Protein AF-A0A6M3LIR6-F1 (afdb_monomer_lite)

Radius of gyration: 29.87 Å; chains: 1; bounding box: 75×51×84 Å

Structure (mmCIF, N/CA/C/O backbone):
data_AF-A0A6M3LIR6-F1
#
_entry.id   AF-A0A6M3LIR6-F1
#
loop_
_atom_site.group_PDB
_atom_site.id
_atom_site.type_symbol
_atom_site.label_atom_id
_atom_site.label_alt_id
_atom_site.label_comp_id
_atom_site.label_asym_id
_atom_site.label_entity_id
_atom_site.label_seq_id
_atom_site.pdbx_PDB_ins_code
_atom_site.Cartn_x
_atom_site.Cartn_y
_atom_site.Cartn_z
_atom_site.occupancy
_atom_site.B_iso_or_equiv
_atom_site.auth_seq_id
_atom_site.auth_comp_id
_atom_site.auth_asym_id
_atom_site.auth_atom_id
_atom_site.pdbx_PDB_model_num
ATOM 1 N N . MET A 1 1 ? 41.659 -10.565 -42.889 1.00 58.97 1 MET A N 1
ATOM 2 C CA . MET A 1 1 ? 40.245 -10.850 -42.556 1.00 58.97 1 MET A CA 1
ATOM 3 C C . MET A 1 1 ? 39.594 -11.493 -43.775 1.00 58.97 1 MET A C 1
ATOM 5 O O . MET A 1 1 ? 40.020 -11.153 -44.874 1.00 58.97 1 MET A O 1
ATOM 9 N N . PRO A 1 2 ? 38.637 -12.426 -43.637 1.00 83.62 2 PRO A N 1
ATOM 10 C CA . PRO A 1 2 ? 37.931 -12.966 -44.798 1.00 83.62 2 PRO A CA 1
ATOM 11 C C . PRO A 1 2 ? 37.135 -11.856 -45.509 1.00 83.62 2 PRO A C 1
ATOM 13 O O . PRO A 1 2 ? 36.499 -11.028 -44.856 1.00 83.62 2 PRO A O 1
ATOM 16 N N . THR A 1 3 ? 37.179 -11.820 -46.842 1.00 88.50 3 THR A N 1
ATOM 17 C CA . THR A 1 3 ? 36.402 -10.884 -47.671 1.00 88.50 3 THR A CA 1
ATOM 18 C C . THR A 1 3 ? 35.218 -11.594 -48.319 1.00 88.50 3 THR A C 1
ATOM 20 O O . THR A 1 3 ? 35.219 -12.812 -48.504 1.00 88.50 3 THR A O 1
ATOM 23 N N . ILE A 1 4 ? 34.175 -10.832 -48.637 1.00 91.75 4 ILE A N 1
ATOM 24 C CA . ILE A 1 4 ? 33.013 -11.317 -49.384 1.00 91.75 4 ILE A CA 1
ATOM 25 C C . ILE A 1 4 ? 32.645 -10.315 -50.474 1.00 91.75 4 ILE A C 1
ATOM 27 O O . ILE A 1 4 ? 32.815 -9.103 -50.310 1.00 91.75 4 ILE A O 1
ATOM 31 N N . ASN A 1 5 ? 32.106 -10.824 -51.581 1.00 92.50 5 ASN A N 1
ATOM 32 C CA . 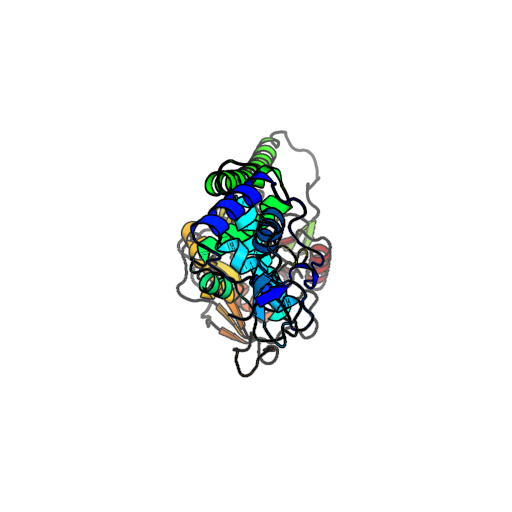ASN A 1 5 ? 31.550 -9.972 -52.614 1.00 92.50 5 ASN A CA 1
ATOM 33 C C . ASN A 1 5 ? 30.234 -9.335 -52.127 1.00 92.50 5 ASN A C 1
ATOM 35 O O . ASN A 1 5 ? 29.303 -10.044 -51.743 1.00 92.50 5 ASN A O 1
ATOM 39 N N . ILE A 1 6 ? 30.126 -8.007 -52.180 1.00 91.25 6 ILE A N 1
ATOM 40 C CA . ILE A 1 6 ? 28.955 -7.260 -51.692 1.00 91.25 6 ILE A CA 1
ATOM 41 C C . ILE A 1 6 ? 27.639 -7.665 -52.370 1.00 91.25 6 ILE A C 1
ATOM 43 O O . ILE A 1 6 ? 26.579 -7.524 -51.766 1.00 91.25 6 ILE A O 1
ATOM 47 N N . HIS A 1 7 ? 27.685 -8.193 -53.598 1.00 88.69 7 HIS A N 1
ATOM 48 C CA . HIS A 1 7 ? 26.504 -8.647 -54.338 1.00 88.69 7 HIS A CA 1
ATOM 49 C C . HIS A 1 7 ? 25.995 -10.016 -53.871 1.00 88.69 7 HIS A C 1
ATOM 51 O O . HIS A 1 7 ? 24.869 -10.392 -54.184 1.00 88.69 7 HIS A O 1
ATOM 57 N N . GLN A 1 8 ? 26.804 -10.761 -53.115 1.00 88.50 8 GLN A N 1
ATOM 58 C CA . GLN A 1 8 ? 26.407 -12.034 -52.511 1.00 88.50 8 GLN A CA 1
ATOM 59 C C . GLN A 1 8 ? 25.708 -11.844 -51.157 1.00 88.50 8 GLN A C 1
ATOM 61 O O . GLN A 1 8 ? 25.205 -12.818 -50.597 1.00 88.50 8 GLN A O 1
ATOM 66 N N . ILE A 1 9 ? 25.677 -10.613 -50.633 1.00 89.00 9 ILE A N 1
ATOM 67 C CA . ILE A 1 9 ? 25.125 -10.286 -49.320 1.00 89.00 9 ILE A CA 1
ATOM 68 C C . ILE A 1 9 ? 23.631 -9.973 -49.433 1.00 89.00 9 ILE A C 1
ATOM 70 O O . ILE A 1 9 ? 23.214 -9.108 -50.204 1.00 89.00 9 ILE A O 1
ATOM 74 N N . ARG A 1 10 ? 22.813 -10.630 -48.609 1.00 85.75 10 ARG A N 1
ATOM 75 C CA . ARG A 1 10 ? 21.366 -10.391 -48.524 1.00 85.75 10 ARG A CA 1
ATOM 76 C C . ARG A 1 10 ? 21.056 -9.370 -47.430 1.00 85.75 10 ARG A C 1
ATOM 78 O O . ARG A 1 10 ? 21.449 -9.543 -46.279 1.00 85.75 10 ARG A O 1
ATOM 85 N N . ILE A 1 11 ? 20.328 -8.307 -47.766 1.00 82.38 11 ILE A N 1
ATOM 86 C CA . ILE A 1 11 ? 19.908 -7.265 -46.816 1.00 82.38 11 ILE A CA 1
ATOM 87 C C . ILE A 1 11 ? 18.398 -7.410 -46.578 1.00 82.38 11 ILE A C 1
ATOM 89 O O . ILE A 1 11 ? 17.601 -7.060 -47.443 1.00 82.38 11 ILE A O 1
ATOM 93 N N . THR A 1 12 ? 17.992 -7.940 -45.421 1.00 69.38 12 THR A N 1
ATOM 94 C CA . THR A 1 12 ? 16.575 -8.155 -45.060 1.00 69.38 12 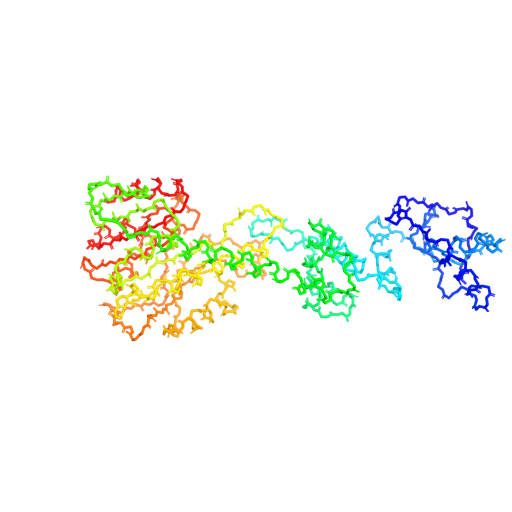THR A CA 1
ATOM 95 C C . THR A 1 12 ? 16.083 -7.169 -43.997 1.00 69.38 12 THR A C 1
ATOM 97 O O . THR A 1 12 ? 16.870 -6.741 -43.159 1.00 69.38 12 THR A O 1
ATOM 100 N N . ASN A 1 13 ? 14.780 -6.848 -44.043 1.00 55.41 13 ASN A N 1
ATOM 101 C CA . ASN A 1 13 ? 13.952 -6.102 -43.075 1.00 55.41 13 ASN A CA 1
ATOM 102 C C . ASN A 1 13 ? 14.721 -5.304 -41.993 1.00 55.41 13 ASN A C 1
ATOM 104 O O . ASN A 1 13 ? 14.969 -5.795 -40.893 1.00 55.41 13 ASN A O 1
ATOM 108 N N . ARG A 1 14 ? 15.098 -4.061 -42.319 1.00 61.41 14 ARG A N 1
ATOM 109 C CA . ARG A 1 14 ? 15.902 -3.179 -41.456 1.00 61.41 14 ARG A CA 1
ATOM 110 C C . ARG A 1 14 ? 15.045 -2.205 -40.665 1.00 61.41 14 ARG A C 1
ATOM 112 O O . ARG A 1 14 ? 14.013 -1.740 -41.142 1.00 61.41 14 ARG A O 1
ATOM 119 N N . GLN A 1 15 ? 15.510 -1.841 -39.469 1.00 45.62 15 GLN A N 1
ATOM 120 C CA . GLN A 1 15 ? 14.824 -0.849 -38.635 1.00 45.62 15 GLN A CA 1
ATOM 121 C C . GLN A 1 15 ? 14.902 0.564 -39.223 1.00 45.62 15 GLN A C 1
ATOM 123 O O . GLN A 1 15 ? 13.938 1.327 -39.139 1.00 45.62 15 GLN A O 1
ATOM 128 N N . ARG A 1 16 ? 16.038 0.922 -39.834 1.00 52.66 16 ARG A N 1
ATOM 129 C CA . ARG A 1 16 ? 16.244 2.241 -40.434 1.00 52.66 16 ARG A CA 1
ATOM 130 C C . ARG A 1 16 ? 15.625 2.278 -41.833 1.00 52.66 16 ARG A C 1
ATOM 132 O O . ARG A 1 16 ? 16.201 1.774 -42.790 1.00 52.66 16 ARG A O 1
ATOM 139 N N . LYS A 1 17 ? 14.455 2.912 -41.948 1.00 53.66 17 LYS A N 1
ATOM 140 C CA . LYS A 1 17 ? 13.745 3.087 -43.230 1.00 53.66 17 LYS A CA 1
ATOM 141 C C . LYS A 1 17 ? 14.358 4.174 -44.126 1.00 53.66 17 LYS A C 1
ATOM 143 O O . LYS A 1 17 ? 14.142 4.143 -45.333 1.00 53.66 17 LYS A O 1
ATOM 148 N N . THR A 1 18 ? 15.152 5.086 -43.558 1.00 50.19 18 THR A N 1
ATOM 149 C CA . THR A 1 18 ? 15.739 6.226 -44.281 1.00 50.19 18 THR A CA 1
ATOM 150 C C . THR A 1 18 ? 17.231 6.338 -43.976 1.00 50.19 18 THR A C 1
ATOM 152 O O . THR A 1 18 ? 17.622 6.470 -42.819 1.00 50.19 18 THR A O 1
ATOM 155 N N . ILE A 1 19 ? 18.073 6.280 -45.009 1.00 62.31 19 ILE A N 1
ATOM 156 C CA . ILE A 1 19 ? 19.525 6.489 -44.919 1.00 62.31 19 ILE A CA 1
ATOM 157 C C . ILE A 1 19 ? 19.851 7.785 -45.659 1.00 62.31 19 ILE A C 1
ATOM 159 O O . ILE A 1 19 ? 19.445 7.958 -46.807 1.00 62.31 19 ILE A O 1
ATOM 163 N N . VAL A 1 20 ? 20.558 8.698 -44.996 1.00 69.88 20 VAL A N 1
ATOM 164 C CA . VAL A 1 20 ? 20.933 9.999 -45.557 1.00 69.88 20 VAL A CA 1
ATOM 165 C C . VAL A 1 20 ? 22.134 9.816 -46.489 1.00 69.88 20 VAL A C 1
ATOM 167 O O . VAL A 1 20 ? 23.167 9.297 -46.077 1.00 69.88 20 VAL A O 1
ATOM 170 N N . VAL A 1 21 ? 22.003 10.239 -47.749 1.00 68.94 21 VAL A N 1
ATOM 171 C CA . VAL A 1 21 ? 23.024 10.043 -48.802 1.00 68.94 21 VAL A CA 1
ATOM 172 C C . VAL A 1 21 ? 24.359 10.708 -48.442 1.00 68.94 21 VAL A C 1
ATOM 174 O O . VAL A 1 21 ? 25.409 10.086 -48.573 1.00 68.94 21 VAL A O 1
ATOM 177 N N . ASN A 1 22 ? 24.311 11.918 -47.881 1.00 69.38 22 ASN A N 1
ATOM 178 C CA . ASN A 1 22 ? 25.495 12.687 -47.480 1.00 69.38 22 ASN A CA 1
ATOM 179 C C . ASN A 1 22 ? 26.366 11.954 -46.431 1.00 69.38 22 ASN A C 1
ATOM 181 O O . ASN A 1 22 ? 27.587 12.094 -46.409 1.00 69.38 22 ASN A O 1
ATOM 185 N N . ASP A 1 23 ? 25.765 11.117 -45.577 1.00 72.19 23 ASP A N 1
ATOM 186 C CA . ASP A 1 23 ? 26.515 10.333 -44.587 1.00 72.19 23 ASP A CA 1
ATOM 187 C C . ASP A 1 23 ? 27.258 9.148 -45.224 1.00 72.19 23 ASP A C 1
ATOM 189 O O . ASP A 1 23 ? 28.311 8.739 -44.733 1.00 72.19 23 ASP A O 1
ATOM 193 N N . ILE A 1 24 ? 26.738 8.608 -46.334 1.00 81.06 24 ILE A N 1
ATOM 194 C CA . ILE A 1 24 ? 27.400 7.547 -47.104 1.00 81.06 24 ILE A CA 1
ATOM 195 C C . ILE A 1 24 ? 28.611 8.102 -47.851 1.00 81.06 24 ILE A C 1
ATOM 197 O O . ILE A 1 24 ? 29.654 7.455 -47.846 1.00 81.06 24 ILE A O 1
ATOM 201 N N . GLU A 1 25 ? 28.503 9.297 -48.435 1.00 79.81 25 GLU A N 1
ATOM 202 C CA . GLU A 1 25 ? 29.609 9.960 -49.139 1.00 79.81 25 GLU A CA 1
ATOM 203 C C . GLU A 1 25 ? 30.784 10.245 -48.193 1.00 79.81 25 GLU A C 1
ATOM 205 O O . GLU A 1 25 ? 31.912 9.835 -48.468 1.00 79.81 25 GLU A O 1
ATOM 210 N N . LYS A 1 26 ? 30.517 10.832 -47.018 1.00 71.88 26 LYS A N 1
ATOM 211 C CA . LYS A 1 26 ? 31.547 11.074 -45.989 1.00 71.88 26 LYS A CA 1
ATOM 212 C C . LYS A 1 26 ? 32.207 9.783 -45.505 1.00 71.88 26 LYS A C 1
ATOM 214 O O . LYS A 1 26 ? 33.424 9.726 -45.317 1.00 71.88 26 LYS A O 1
ATOM 219 N N . LEU A 1 27 ? 31.414 8.729 -45.301 1.00 76.00 27 LEU A N 1
ATOM 220 C CA . LEU A 1 27 ? 31.934 7.422 -44.904 1.00 76.00 27 LEU A CA 1
ATOM 221 C C . LEU A 1 27 ? 32.772 6.782 -46.023 1.00 76.00 27 LEU A C 1
ATOM 223 O O . LEU A 1 27 ? 33.814 6.194 -45.741 1.00 76.00 27 LEU A O 1
ATOM 227 N N . ALA A 1 28 ? 32.355 6.919 -47.282 1.00 84.00 28 ALA A N 1
ATOM 228 C CA . ALA A 1 28 ? 33.101 6.455 -48.446 1.00 84.00 28 ALA A CA 1
ATOM 229 C C . ALA A 1 28 ? 34.448 7.178 -48.585 1.00 84.00 28 ALA A C 1
ATOM 231 O O . ALA A 1 28 ? 35.471 6.530 -48.804 1.00 84.00 28 ALA A O 1
ATOM 232 N N . GLU A 1 29 ? 34.485 8.497 -48.389 1.00 78.88 29 GLU A N 1
ATOM 233 C CA . GLU A 1 29 ? 35.738 9.257 -48.371 1.00 78.88 29 GLU A CA 1
ATOM 234 C C . GLU A 1 29 ? 36.673 8.804 -47.248 1.00 78.88 29 GLU A C 1
ATOM 236 O O . GLU A 1 29 ? 37.862 8.591 -47.490 1.00 78.88 29 GLU A O 1
ATOM 241 N N . SER A 1 30 ? 36.139 8.581 -46.044 1.00 70.75 30 SER A N 1
ATOM 242 C CA . SER A 1 30 ? 36.906 8.028 -44.926 1.00 70.75 30 SER A CA 1
ATOM 243 C C . SER A 1 30 ? 37.493 6.654 -45.279 1.00 70.75 30 SER A C 1
ATOM 245 O O . SER A 1 30 ? 38.705 6.467 -45.199 1.00 70.75 30 SER A O 1
ATOM 247 N N . ILE A 1 31 ? 36.680 5.722 -45.787 1.00 81.12 31 ILE A N 1
ATOM 248 C CA . ILE A 1 31 ? 37.132 4.385 -46.212 1.00 81.12 31 ILE A CA 1
ATOM 249 C C . ILE A 1 31 ? 38.190 4.466 -47.324 1.00 81.12 31 ILE A C 1
ATOM 251 O O . ILE A 1 31 ? 39.118 3.655 -47.357 1.00 81.12 31 ILE A O 1
ATOM 255 N N . ARG A 1 32 ? 38.081 5.435 -48.242 1.00 80.81 32 ARG A N 1
ATOM 256 C CA . ARG A 1 32 ? 39.076 5.660 -49.301 1.00 80.81 32 ARG A CA 1
ATOM 257 C C . ARG A 1 32 ? 40.431 6.083 -48.730 1.00 80.81 32 ARG A C 1
ATOM 259 O O . ARG A 1 32 ? 41.448 5.647 -49.260 1.00 80.81 32 ARG A O 1
ATOM 266 N N . LEU A 1 33 ? 40.432 6.929 -47.697 1.00 70.31 33 LEU A N 1
ATOM 267 C CA . LEU A 1 33 ? 41.638 7.530 -47.118 1.00 70.31 33 LEU A CA 1
ATOM 268 C C . LEU A 1 33 ? 42.342 6.624 -46.106 1.00 70.31 33 LEU A C 1
ATOM 270 O O . LEU A 1 33 ? 43.559 6.487 -46.162 1.00 70.31 33 LEU A O 1
ATOM 274 N N . ILE A 1 34 ? 41.587 6.033 -45.179 1.00 66.25 34 ILE A N 1
ATOM 275 C CA . ILE A 1 34 ? 42.140 5.297 -44.029 1.00 66.25 34 ILE A CA 1
ATOM 276 C C . ILE A 1 34 ? 41.820 3.799 -44.053 1.00 66.25 34 ILE A C 1
ATOM 278 O O . ILE A 1 34 ? 42.268 3.060 -43.181 1.00 66.25 34 ILE A O 1
ATOM 282 N N . GLY A 1 35 ? 41.074 3.333 -45.056 1.00 73.69 35 GLY A N 1
ATOM 283 C CA . GLY A 1 35 ? 40.627 1.948 -45.139 1.00 73.69 35 GLY A CA 1
ATOM 284 C C . GLY A 1 35 ? 39.412 1.657 -44.258 1.00 73.69 35 GLY A C 1
ATOM 285 O O . GLY A 1 35 ? 38.849 2.524 -43.586 1.00 73.69 35 GLY A O 1
ATOM 286 N N . LEU A 1 36 ? 38.960 0.406 -44.296 1.00 73.62 36 LEU A N 1
ATOM 287 C CA . LEU A 1 36 ? 37.831 -0.048 -43.497 1.00 73.62 36 LEU A CA 1
ATOM 288 C C . LEU A 1 36 ? 38.299 -0.362 -42.073 1.00 73.62 36 LEU A C 1
ATOM 290 O O . LEU A 1 36 ? 38.966 -1.362 -41.849 1.00 73.62 36 LEU A O 1
ATOM 294 N N . MET A 1 37 ? 37.924 0.472 -41.100 1.00 68.31 37 MET A N 1
ATOM 295 C CA . MET A 1 37 ? 38.349 0.264 -39.706 1.00 68.31 37 MET A CA 1
ATOM 296 C C . MET A 1 37 ? 37.658 -0.915 -39.015 1.00 68.31 37 MET A C 1
ATOM 298 O O . MET A 1 37 ? 38.226 -1.529 -38.119 1.00 68.31 37 MET A O 1
ATOM 302 N N . HIS A 1 38 ? 36.420 -1.213 -39.406 1.00 70.38 38 HIS A N 1
ATOM 303 C CA . HIS A 1 38 ? 35.639 -2.290 -38.811 1.00 70.38 38 HIS A CA 1
ATOM 304 C C . HIS A 1 38 ? 35.032 -3.144 -39.929 1.00 70.38 38 HIS A C 1
ATOM 306 O O . HIS A 1 38 ? 34.358 -2.577 -40.802 1.00 70.38 38 HIS A O 1
ATOM 312 N N . PRO A 1 39 ? 35.204 -4.477 -39.909 1.00 81.25 39 PRO A N 1
ATOM 313 C CA . PRO A 1 39 ? 34.595 -5.367 -40.891 1.00 81.25 39 PRO A CA 1
ATOM 314 C C . PRO A 1 39 ? 33.071 -5.408 -40.727 1.00 81.25 39 PRO A C 1
ATOM 316 O O . PRO A 1 39 ? 32.535 -5.137 -39.646 1.00 81.25 39 PRO A O 1
ATOM 319 N N . ILE A 1 40 ? 32.357 -5.718 -41.809 1.00 85.88 40 ILE A N 1
ATOM 320 C CA . ILE A 1 40 ? 30.912 -5.976 -41.737 1.00 85.88 40 ILE A CA 1
ATOM 321 C C . ILE A 1 40 ? 30.649 -7.322 -41.062 1.00 85.88 40 ILE A C 1
ATOM 323 O O . ILE A 1 40 ? 31.512 -8.195 -41.051 1.00 85.88 40 ILE A O 1
ATOM 327 N N . VAL A 1 41 ? 29.451 -7.518 -40.523 1.00 83.06 41 VAL A N 1
ATOM 328 C CA . VAL A 1 41 ? 29.089 -8.779 -39.865 1.00 83.06 41 VAL A CA 1
ATOM 329 C C . VAL A 1 41 ? 28.039 -9.487 -40.707 1.00 83.06 41 VAL A C 1
ATOM 331 O O . VAL A 1 41 ? 27.026 -8.877 -41.048 1.00 83.06 41 VAL A O 1
ATOM 334 N N . ILE A 1 42 ? 28.282 -10.750 -41.056 1.00 85.00 42 ILE A N 1
ATOM 335 C CA . ILE A 1 42 ? 27.378 -11.586 -41.861 1.00 85.00 42 ILE A CA 1
ATOM 336 C C . ILE A 1 42 ? 27.192 -12.962 -41.207 1.00 85.00 42 ILE A C 1
ATOM 338 O O . ILE A 1 42 ? 28.048 -13.412 -40.443 1.00 85.00 42 ILE A O 1
ATOM 342 N N . ASP A 1 43 ? 26.085 -13.638 -41.506 1.00 80.44 43 ASP A N 1
ATOM 343 C CA . ASP A 1 43 ? 25.895 -15.043 -41.124 1.00 80.44 43 ASP A CA 1
ATOM 344 C C . ASP A 1 43 ? 26.435 -16.023 -42.187 1.00 80.44 43 ASP A C 1
ATOM 346 O O . ASP A 1 43 ? 27.014 -15.626 -43.204 1.00 80.44 43 ASP A O 1
ATOM 350 N N . ASN A 1 44 ? 26.251 -17.327 -41.951 1.00 82.69 44 ASN A N 1
ATOM 351 C CA . ASN A 1 44 ? 26.679 -18.380 -42.876 1.00 82.69 44 ASN A CA 1
ATOM 352 C C . ASN A 1 44 ? 25.961 -18.341 -44.239 1.00 82.69 44 ASN A C 1
ATOM 354 O O . ASN A 1 44 ? 26.569 -18.718 -45.242 1.00 82.69 44 ASN A O 1
ATOM 358 N N . ASP A 1 45 ? 24.736 -17.816 -44.293 1.00 84.31 45 ASP A N 1
ATOM 359 C CA . ASP A 1 45 ? 23.911 -17.701 -45.503 1.00 84.31 45 ASP A CA 1
ATOM 360 C C . ASP A 1 45 ? 24.110 -16.358 -46.236 1.00 84.31 45 ASP A C 1
ATOM 362 O O . ASP A 1 45 ? 23.358 -16.020 -47.156 1.00 84.31 45 ASP A O 1
ATOM 366 N N . ASN A 1 46 ? 25.130 -15.587 -45.839 1.00 87.94 46 ASN A N 1
ATOM 367 C CA . ASN A 1 46 ? 25.449 -14.244 -46.326 1.00 87.94 46 ASN A CA 1
ATOM 368 C C . ASN A 1 46 ? 24.361 -13.194 -46.047 1.00 87.94 46 ASN A C 1
ATOM 370 O O . ASN A 1 46 ? 24.318 -12.162 -46.723 1.00 87.94 46 ASN A O 1
ATOM 374 N N . ASN A 1 47 ? 23.481 -13.395 -45.067 1.00 84.75 47 ASN A N 1
ATOM 375 C CA . ASN A 1 47 ? 22.615 -12.313 -44.617 1.00 84.75 47 ASN A CA 1
ATOM 376 C C . ASN A 1 47 ? 23.451 -11.309 -43.826 1.00 84.75 47 ASN A C 1
ATOM 378 O O . ASN A 1 47 ? 24.213 -11.667 -42.924 1.00 84.75 47 ASN A O 1
ATOM 382 N N . LEU A 1 48 ? 23.300 -10.031 -44.164 1.00 84.31 48 LEU A N 1
ATOM 383 C CA . LEU A 1 48 ? 23.934 -8.954 -43.428 1.00 84.31 48 LEU A CA 1
ATOM 384 C C . LEU A 1 48 ? 23.377 -8.921 -42.004 1.00 84.31 48 LEU A C 1
ATOM 386 O O . LEU A 1 48 ? 22.165 -8.961 -41.798 1.00 84.31 48 LEU A O 1
ATOM 390 N N . ILE A 1 49 ? 24.252 -8.780 -41.023 1.00 75.12 49 ILE A N 1
ATOM 391 C CA . ILE A 1 49 ? 23.885 -8.573 -39.623 1.00 75.12 49 ILE A CA 1
ATOM 392 C C . ILE A 1 49 ? 24.117 -7.112 -39.280 1.00 75.12 49 ILE A C 1
ATOM 394 O O . ILE A 1 49 ? 23.182 -6.433 -38.868 1.00 75.12 49 ILE A O 1
ATOM 398 N N . ALA A 1 50 ? 25.321 -6.606 -39.555 1.00 75.50 50 ALA A N 1
ATOM 399 C CA . ALA A 1 50 ? 25.716 -5.253 -39.192 1.00 75.50 50 ALA A CA 1
ATOM 400 C C . ALA A 1 50 ? 26.675 -4.635 -40.228 1.00 75.50 50 ALA A C 1
ATOM 402 O O . ALA A 1 50 ? 27.441 -5.340 -40.887 1.00 75.50 50 ALA A O 1
ATOM 403 N N . GLY A 1 51 ? 26.631 -3.307 -40.380 1.00 81.75 51 GLY A N 1
ATOM 404 C CA . GLY A 1 51 ? 27.496 -2.570 -41.312 1.00 81.75 51 GLY A CA 1
ATOM 405 C C . GLY A 1 51 ? 26.895 -2.208 -42.679 1.00 81.75 51 GLY A C 1
ATOM 406 O O . GLY A 1 51 ? 27.638 -2.026 -43.639 1.00 81.75 51 GLY A O 1
ATOM 407 N N . GLU A 1 52 ? 25.575 -2.027 -42.787 1.00 85.38 52 GLU A N 1
ATOM 408 C CA . GLU A 1 52 ? 24.906 -1.659 -44.053 1.00 85.38 52 GLU A CA 1
ATOM 409 C C . GLU A 1 52 ? 25.465 -0.384 -44.705 1.00 85.38 52 GLU A C 1
ATOM 411 O O . GLU A 1 52 ? 25.716 -0.363 -45.910 1.00 85.38 52 GLU A O 1
ATOM 416 N N . CYS A 1 53 ? 25.732 0.666 -43.922 1.00 81.44 53 CYS A N 1
ATOM 417 C CA . CYS A 1 53 ? 26.316 1.900 -44.455 1.00 81.44 53 CYS A CA 1
ATOM 418 C C . CYS A 1 53 ? 27.702 1.671 -45.079 1.00 81.44 53 CYS A C 1
ATOM 420 O O . CYS A 1 53 ? 28.045 2.346 -46.044 1.00 81.44 53 CYS A O 1
ATOM 422 N N . ARG A 1 54 ? 28.480 0.700 -44.577 1.00 87.12 54 ARG A N 1
ATOM 423 C CA . ARG A 1 54 ? 29.791 0.337 -45.138 1.00 87.12 54 ARG A CA 1
ATOM 424 C C . ARG A 1 54 ? 29.631 -0.386 -46.475 1.00 87.12 54 ARG A C 1
ATOM 426 O O . ARG A 1 54 ? 30.362 -0.073 -47.404 1.00 87.12 54 ARG A O 1
ATOM 433 N N . ILE A 1 55 ? 28.627 -1.255 -46.620 1.00 87.81 55 ILE A N 1
ATOM 434 C CA . ILE A 1 55 ? 28.295 -1.869 -47.920 1.00 87.81 55 ILE A CA 1
ATOM 435 C C . ILE A 1 55 ? 27.898 -0.801 -48.936 1.00 87.81 55 ILE A C 1
ATOM 437 O O . ILE A 1 55 ? 28.421 -0.790 -50.046 1.00 87.81 55 ILE A O 1
ATOM 441 N N . ARG A 1 56 ? 27.021 0.132 -48.551 1.00 86.81 56 ARG A N 1
ATOM 442 C CA . ARG A 1 56 ? 26.595 1.229 -49.433 1.00 86.81 56 ARG A CA 1
ATOM 443 C C . ARG A 1 56 ? 27.750 2.165 -49.796 1.00 86.81 56 ARG A C 1
ATOM 445 O O . ARG A 1 56 ? 27.850 2.593 -50.939 1.00 86.81 56 ARG A O 1
ATOM 452 N N . ALA A 1 57 ? 28.660 2.433 -48.861 1.00 84.94 57 ALA A N 1
ATOM 453 C CA . ALA A 1 57 ? 29.880 3.184 -49.141 1.00 84.94 57 ALA A CA 1
ATOM 454 C C . ALA A 1 57 ? 30.806 2.432 -50.117 1.00 84.94 57 ALA A C 1
ATOM 456 O O . ALA A 1 57 ? 31.360 3.042 -51.024 1.00 84.94 57 ALA A O 1
ATOM 457 N N . TYR A 1 58 ? 30.936 1.107 -49.998 1.00 91.06 58 TYR A N 1
ATOM 458 C CA . TYR A 1 58 ? 31.689 0.287 -50.956 1.00 91.06 58 TYR A CA 1
ATOM 459 C C . TYR A 1 58 ? 31.042 0.274 -52.348 1.00 91.06 58 TYR A C 1
ATOM 461 O O . TYR A 1 58 ? 31.758 0.397 -53.340 1.00 91.06 58 TYR A O 1
ATOM 469 N N . GLN A 1 59 ? 29.706 0.225 -52.425 1.00 88.69 59 GLN A N 1
ATOM 470 C CA . GLN A 1 59 ? 28.957 0.399 -53.678 1.00 88.69 59 GLN A CA 1
ATOM 471 C C . GLN A 1 59 ? 29.248 1.761 -54.316 1.00 88.69 59 GLN A C 1
ATOM 473 O O . GLN A 1 59 ? 29.544 1.825 -55.505 1.00 88.69 59 GLN A O 1
ATOM 478 N N . TYR A 1 60 ? 29.227 2.833 -53.518 1.00 88.06 60 TYR A N 1
ATOM 479 C CA . TYR A 1 60 ? 29.550 4.187 -53.972 1.00 88.06 60 TYR A CA 1
ATOM 480 C C . TYR A 1 60 ? 30.994 4.303 -54.489 1.00 88.06 60 TYR A C 1
ATOM 482 O O . TYR A 1 60 ? 31.245 4.950 -55.500 1.00 88.06 60 TYR A O 1
ATOM 490 N N . LEU A 1 61 ? 31.947 3.627 -53.839 1.00 88.50 61 LEU A N 1
ATOM 491 C CA . LEU A 1 61 ? 33.354 3.578 -54.255 1.00 88.50 61 LEU A CA 1
ATOM 492 C C . LEU A 1 61 ? 33.629 2.625 -55.434 1.00 88.50 61 LEU A C 1
ATOM 494 O O . LEU A 1 61 ? 34.784 2.504 -55.843 1.00 88.50 61 LEU A O 1
ATOM 498 N N . GLY A 1 62 ? 32.620 1.907 -55.941 1.00 89.06 62 GLY A N 1
ATOM 499 C CA . GLY A 1 62 ? 32.789 0.900 -56.994 1.00 89.06 62 GLY A CA 1
ATOM 500 C C . GLY A 1 62 ? 33.605 -0.326 -56.564 1.00 89.06 62 GLY A C 1
ATOM 501 O O . GLY A 1 62 ? 34.188 -1.005 -57.407 1.00 89.06 62 GLY A O 1
ATOM 502 N N . ARG A 1 63 ? 33.686 -0.611 -55.257 1.00 90.00 63 ARG A N 1
ATOM 503 C CA . ARG A 1 63 ? 34.430 -1.751 -54.702 1.00 90.00 63 ARG A CA 1
ATOM 504 C C . ARG A 1 63 ? 33.493 -2.926 -54.464 1.00 90.00 63 ARG A C 1
ATOM 506 O O . ARG A 1 63 ? 32.484 -2.787 -53.780 1.00 90.00 63 ARG A O 1
ATOM 513 N N . SER A 1 64 ? 33.855 -4.090 -54.994 1.00 89.69 64 SER A N 1
ATOM 514 C CA . SER A 1 64 ? 33.029 -5.297 -54.923 1.00 89.69 64 SER A CA 1
ATOM 515 C C . SER A 1 64 ? 33.362 -6.212 -53.745 1.00 89.69 64 SER A C 1
ATOM 517 O O . SER A 1 64 ? 32.497 -6.977 -53.336 1.00 89.69 64 SER A O 1
ATOM 519 N N . GLU A 1 65 ? 34.564 -6.136 -53.173 1.00 92.88 65 GLU A N 1
ATOM 520 C CA . GLU A 1 65 ? 34.971 -6.960 -52.029 1.00 92.88 65 GLU A CA 1
ATOM 521 C C . GLU A 1 65 ? 35.075 -6.139 -50.749 1.00 92.88 65 GLU A C 1
ATOM 523 O O . GLU A 1 65 ? 35.734 -5.102 -50.735 1.00 92.88 65 GLU A O 1
ATOM 528 N N . ILE A 1 66 ? 34.453 -6.618 -49.671 1.00 91.69 66 ILE A N 1
ATOM 529 C CA . ILE A 1 66 ? 34.479 -5.986 -48.349 1.00 91.69 66 ILE A CA 1
ATOM 530 C C . ILE A 1 66 ? 34.907 -6.999 -47.283 1.00 91.69 66 ILE A C 1
ATOM 532 O O . ILE A 1 66 ? 34.518 -8.167 -47.338 1.00 91.69 66 ILE A O 1
ATOM 536 N N . GLU A 1 67 ? 35.714 -6.565 -46.311 1.00 88.81 67 GLU A N 1
ATOM 537 C CA . GLU A 1 67 ? 36.095 -7.423 -45.185 1.00 88.81 67 GLU A CA 1
ATOM 538 C C . GLU A 1 67 ? 34.890 -7.704 -44.296 1.00 88.81 67 GLU A C 1
ATOM 540 O O . GLU A 1 67 ? 34.130 -6.796 -43.942 1.00 88.81 67 GLU A O 1
ATOM 545 N N . CYS A 1 68 ? 34.739 -8.965 -43.908 1.00 87.44 68 CYS A N 1
ATOM 546 C CA . CYS A 1 68 ? 33.623 -9.425 -43.109 1.00 87.44 68 CYS A CA 1
ATOM 547 C C . CYS A 1 68 ? 34.073 -10.328 -41.960 1.00 87.44 68 CYS A C 1
ATOM 549 O O . CYS A 1 68 ? 35.105 -10.994 -42.025 1.00 87.44 68 CYS A O 1
ATOM 551 N N . THR A 1 69 ? 33.251 -10.379 -40.921 1.00 83.69 69 THR A N 1
ATOM 552 C CA . THR A 1 69 ? 33.310 -11.383 -39.864 1.00 83.69 69 THR A CA 1
ATOM 553 C C . THR A 1 69 ? 32.076 -12.266 -40.001 1.00 83.69 69 THR A C 1
ATOM 555 O O . THR A 1 69 ? 30.949 -11.768 -39.948 1.00 83.69 69 THR A O 1
ATOM 558 N N . ARG A 1 70 ? 32.290 -13.574 -40.195 1.00 82.56 70 ARG A N 1
ATOM 559 C CA . ARG A 1 70 ? 31.225 -14.583 -40.164 1.00 82.56 70 ARG A CA 1
ATOM 560 C C . ARG A 1 70 ? 31.028 -15.083 -38.746 1.00 82.56 70 ARG A C 1
ATOM 562 O O . ARG A 1 70 ? 31.998 -15.441 -38.084 1.00 82.56 70 ARG A O 1
ATOM 569 N N . PHE A 1 71 ? 29.774 -15.180 -38.335 1.00 72.75 71 PHE A N 1
ATOM 570 C CA . PHE A 1 71 ? 29.387 -15.895 -37.126 1.00 72.75 71 PHE A CA 1
ATOM 571 C C . PHE A 1 71 ? 28.514 -17.092 -37.505 1.00 72.75 71 PHE A C 1
ATOM 573 O O . PHE A 1 71 ? 27.506 -16.940 -38.201 1.00 72.75 71 PHE A O 1
ATOM 580 N N . SER A 1 72 ? 28.907 -18.278 -37.045 1.00 60.06 72 SER A N 1
ATOM 581 C CA . SER A 1 72 ? 28.057 -19.465 -37.068 1.00 60.06 72 SER A CA 1
ATOM 582 C C . SER A 1 72 ? 27.041 -19.394 -35.925 1.00 60.06 72 SER A C 1
ATOM 584 O O . SER A 1 72 ? 27.353 -18.893 -34.848 1.00 60.06 72 SER A O 1
ATOM 586 N N . ASP A 1 73 ? 25.828 -19.884 -36.180 1.00 57.28 73 ASP A N 1
ATOM 587 C CA . ASP A 1 73 ? 24.776 -20.110 -35.176 1.00 57.28 73 ASP A CA 1
ATOM 588 C C . ASP A 1 73 ? 24.197 -18.860 -34.489 1.00 57.28 73 ASP A C 1
ATOM 590 O O . ASP A 1 73 ? 23.856 -18.885 -33.308 1.00 57.28 73 ASP A O 1
ATOM 594 N N . LEU A 1 74 ? 24.020 -17.760 -35.232 1.00 61.62 74 LEU A N 1
ATOM 595 C CA . LEU A 1 74 ? 23.305 -16.587 -34.716 1.00 61.62 74 LEU A CA 1
ATOM 596 C C . LEU A 1 74 ? 21.793 -16.708 -34.901 1.00 61.62 74 LEU A C 1
ATOM 598 O O . LEU A 1 74 ? 21.277 -16.790 -36.020 1.00 61.62 74 LEU A O 1
ATOM 602 N N . THR A 1 75 ? 21.066 -16.627 -33.792 1.00 69.25 75 THR A N 1
ATOM 603 C CA . THR A 1 75 ? 19.608 -16.497 -33.792 1.00 69.25 75 THR A CA 1
ATOM 604 C C . THR A 1 75 ? 19.186 -15.114 -34.306 1.00 69.25 75 THR A C 1
ATOM 606 O O . THR A 1 75 ? 19.957 -14.152 -34.286 1.00 69.25 75 THR A O 1
ATOM 609 N N . ALA A 1 76 ? 17.927 -14.964 -34.736 1.00 66.94 76 ALA A N 1
ATOM 610 C CA . ALA A 1 76 ? 17.373 -13.656 -35.118 1.00 66.94 76 ALA A CA 1
ATOM 611 C C . ALA A 1 76 ? 17.490 -12.603 -33.992 1.00 66.94 76 ALA A C 1
ATOM 613 O O . ALA A 1 76 ? 17.616 -11.405 -34.261 1.00 66.94 76 ALA A O 1
ATOM 614 N N . TRP A 1 77 ? 17.493 -13.062 -32.737 1.00 67.31 77 TRP A N 1
ATOM 615 C CA . TRP A 1 77 ? 17.755 -12.230 -31.572 1.00 67.31 77 TRP A CA 1
ATOM 616 C C . TRP A 1 77 ? 19.204 -11.739 -31.538 1.00 67.31 77 TRP A C 1
ATOM 618 O O . TRP A 1 77 ? 19.417 -10.536 -31.400 1.00 67.31 77 TRP A O 1
ATOM 628 N N . ASP A 1 78 ? 20.188 -12.627 -31.743 1.00 62.69 78 ASP A N 1
ATOM 629 C CA . ASP A 1 78 ? 21.610 -12.251 -31.668 1.00 62.69 78 ASP A CA 1
ATOM 630 C C . ASP A 1 78 ? 21.933 -11.201 -32.739 1.00 62.69 78 ASP A C 1
ATOM 632 O O . ASP A 1 78 ? 22.613 -10.214 -32.467 1.00 62.69 78 ASP A O 1
ATOM 636 N N . ARG A 1 79 ? 21.334 -11.338 -33.932 1.00 65.44 79 ARG A N 1
ATOM 637 C CA . ARG A 1 79 ? 21.444 -10.336 -35.003 1.00 65.44 79 ARG A CA 1
ATOM 638 C C . ARG A 1 79 ? 20.891 -8.966 -34.590 1.00 65.44 79 ARG A C 1
ATOM 640 O O . ARG A 1 79 ? 21.504 -7.944 -34.886 1.00 65.44 79 ARG A O 1
ATOM 647 N N . SER A 1 80 ? 19.743 -8.945 -33.909 1.00 66.94 80 SER A N 1
ATOM 648 C CA . SER A 1 80 ? 19.059 -7.709 -33.501 1.00 66.94 80 SER A CA 1
ATOM 649 C C . SER A 1 80 ? 19.801 -6.972 -32.383 1.00 66.94 80 SER A C 1
ATOM 651 O O . SER A 1 80 ? 19.890 -5.746 -32.415 1.00 66.94 80 SER A O 1
ATOM 653 N N . VAL A 1 81 ? 20.353 -7.713 -31.419 1.00 68.69 81 VAL A N 1
ATOM 654 C CA . VAL A 1 81 ? 21.157 -7.162 -30.316 1.00 68.69 81 VAL A CA 1
ATOM 655 C C . VAL A 1 81 ? 22.474 -6.599 -30.836 1.00 68.69 81 VAL A C 1
ATOM 657 O O . VAL A 1 81 ? 22.790 -5.446 -30.555 1.00 68.69 81 VAL A O 1
ATOM 660 N N . MET A 1 82 ? 23.191 -7.353 -31.677 1.00 66.00 82 MET A N 1
ATOM 661 C CA . MET A 1 82 ? 24.448 -6.891 -32.276 1.00 66.00 82 MET A CA 1
ATOM 662 C C . MET A 1 82 ? 24.265 -5.611 -33.104 1.00 66.00 82 MET A C 1
ATOM 664 O O . MET A 1 82 ? 25.083 -4.696 -33.014 1.00 66.00 82 MET A O 1
ATOM 668 N N . GLU A 1 83 ? 23.183 -5.510 -33.885 1.00 69.25 83 GLU A N 1
ATOM 669 C CA . GLU A 1 83 ? 22.874 -4.296 -34.651 1.00 69.25 83 GLU A CA 1
ATOM 670 C C . GLU A 1 83 ? 22.612 -3.092 -33.726 1.00 69.25 83 GLU A C 1
ATOM 672 O O . GLU A 1 83 ? 23.115 -1.995 -33.980 1.00 69.25 83 GLU A O 1
ATOM 677 N N . LEU A 1 84 ? 21.845 -3.280 -32.646 1.00 69.50 84 LEU A N 1
ATOM 678 C CA . LEU A 1 84 ? 21.524 -2.215 -31.691 1.00 69.50 84 LEU A CA 1
ATOM 679 C C . LEU A 1 84 ? 22.740 -1.758 -30.885 1.00 69.50 84 LEU A C 1
ATOM 681 O O . LEU A 1 84 ? 22.931 -0.553 -30.732 1.00 69.50 84 LEU A O 1
ATOM 685 N N . GLU A 1 85 ? 23.576 -2.683 -30.418 1.00 67.31 85 GLU A N 1
ATOM 686 C CA . GLU A 1 85 ? 24.815 -2.349 -29.713 1.00 67.31 85 GLU A CA 1
ATOM 687 C C . GLU A 1 85 ? 25.802 -1.598 -30.611 1.00 67.31 85 GLU A C 1
ATOM 689 O O . GLU A 1 85 ? 26.393 -0.607 -30.177 1.00 67.31 85 GLU A O 1
ATOM 694 N N . GLU A 1 86 ? 25.959 -2.011 -31.877 1.00 69.12 86 GLU A N 1
ATOM 695 C CA . GLU A 1 86 ? 26.783 -1.260 -32.830 1.00 69.12 86 GLU A CA 1
ATOM 696 C C . GLU A 1 86 ? 26.225 0.155 -33.025 1.00 69.12 86 GLU A C 1
ATOM 698 O O . GLU A 1 86 ? 26.984 1.124 -33.041 1.00 69.12 86 GLU A O 1
ATOM 703 N N . ASN A 1 87 ? 24.902 0.287 -33.158 1.00 67.38 87 ASN A N 1
ATOM 704 C CA . ASN A 1 87 ? 24.253 1.579 -33.350 1.00 67.38 87 ASN A CA 1
ATOM 705 C C . ASN A 1 87 ? 24.446 2.500 -32.139 1.00 67.38 87 ASN A C 1
ATOM 707 O O . ASN A 1 87 ? 24.823 3.653 -32.339 1.00 67.38 87 ASN A O 1
ATOM 711 N N . LEU A 1 88 ? 24.251 1.995 -30.915 1.00 70.06 88 LEU A N 1
ATOM 712 C CA . LEU A 1 88 ? 24.423 2.744 -29.662 1.00 70.06 88 LEU A CA 1
ATOM 713 C C . LEU A 1 88 ? 25.856 3.250 -29.452 1.00 70.06 88 LEU A C 1
ATOM 715 O O . LEU A 1 88 ? 26.057 4.255 -28.780 1.00 70.06 88 LEU A O 1
ATOM 719 N N . ARG A 1 89 ? 26.857 2.599 -30.056 1.00 66.56 89 ARG A N 1
ATOM 720 C CA . ARG A 1 89 ? 28.267 3.017 -29.986 1.00 66.56 89 ARG A CA 1
ATOM 721 C C . ARG A 1 89 ? 28.660 4.073 -31.032 1.00 66.56 89 ARG A C 1
ATOM 723 O O . ARG A 1 89 ? 29.827 4.457 -31.089 1.00 66.56 89 ARG A O 1
ATOM 730 N N . ARG A 1 90 ? 27.735 4.551 -31.876 1.00 64.44 90 ARG A N 1
ATOM 731 C CA . ARG A 1 90 ? 28.023 5.580 -32.896 1.00 64.44 90 ARG A CA 1
ATOM 732 C C . ARG A 1 90 ? 27.924 6.995 -32.327 1.00 64.44 90 ARG A C 1
ATOM 734 O O . ARG A 1 90 ? 26.994 7.328 -31.608 1.00 64.44 90 ARG A O 1
ATOM 741 N N . THR A 1 91 ? 28.829 7.868 -32.761 1.00 51.66 91 THR A N 1
ATOM 742 C CA . THR A 1 91 ? 28.968 9.259 -32.291 1.00 51.66 91 THR A CA 1
ATOM 743 C C . THR A 1 91 ? 27.913 10.253 -32.805 1.00 51.66 91 THR A C 1
ATOM 745 O O . THR A 1 91 ? 27.911 11.390 -32.350 1.00 51.66 91 THR A O 1
ATOM 748 N N . ASN A 1 92 ? 27.006 9.855 -33.711 1.00 65.56 92 ASN A N 1
ATOM 749 C CA . ASN A 1 92 ? 26.049 10.757 -34.385 1.00 65.56 92 ASN A CA 1
ATOM 750 C C . ASN A 1 92 ? 24.562 10.411 -34.140 1.00 65.56 92 ASN A C 1
ATOM 752 O O . ASN A 1 92 ? 23.722 10.696 -34.992 1.00 65.56 92 ASN A O 1
ATOM 756 N N . LEU A 1 93 ? 24.213 9.760 -33.028 1.00 75.94 93 LEU A N 1
ATOM 757 C CA . LEU A 1 93 ? 22.805 9.532 -32.678 1.00 75.94 93 LEU A CA 1
ATOM 758 C C . LEU A 1 93 ? 22.161 10.814 -32.142 1.00 75.94 93 LEU A C 1
ATOM 760 O O . LEU A 1 93 ? 22.756 11.533 -31.338 1.00 75.94 93 LEU A O 1
ATOM 764 N N . THR A 1 94 ? 20.916 11.084 -32.539 1.00 85.94 94 THR A N 1
ATOM 765 C CA . THR A 1 94 ? 20.083 12.013 -31.767 1.00 85.94 94 THR A CA 1
ATOM 766 C C . THR A 1 94 ? 19.750 11.384 -30.414 1.00 85.94 94 THR A C 1
ATOM 768 O O . THR A 1 94 ? 19.631 10.161 -30.306 1.00 85.94 94 THR A O 1
ATOM 771 N N . TYR A 1 95 ? 19.533 12.198 -29.375 1.00 87.44 95 TYR A N 1
ATOM 772 C CA . TYR A 1 95 ? 19.179 11.650 -28.058 1.00 87.44 95 TYR A CA 1
ATOM 773 C C . TYR A 1 95 ? 17.896 10.803 -28.110 1.00 87.44 95 TYR A C 1
ATOM 775 O O . TYR A 1 95 ? 17.772 9.833 -27.373 1.00 87.44 95 TYR A O 1
ATOM 783 N N . ALA A 1 96 ? 16.939 11.151 -28.978 1.00 87.06 96 ALA A N 1
ATOM 784 C CA . ALA A 1 96 ? 15.695 10.405 -29.125 1.00 87.06 96 ALA A CA 1
ATOM 785 C C . ALA A 1 96 ? 15.948 9.014 -29.724 1.00 87.06 96 ALA A C 1
ATOM 787 O O . ALA A 1 96 ? 15.399 8.030 -29.233 1.00 87.06 96 ALA A O 1
ATOM 788 N N . GLU A 1 97 ? 16.812 8.916 -30.740 1.00 84.44 97 GLU A N 1
ATOM 789 C CA . GLU A 1 97 ? 17.236 7.626 -31.296 1.00 84.44 97 GLU A CA 1
ATOM 790 C C . GLU A 1 97 ? 18.000 6.792 -30.265 1.00 84.44 97 GLU A C 1
ATOM 792 O O . GLU A 1 97 ? 17.755 5.594 -30.158 1.00 84.44 97 GLU A O 1
ATOM 797 N N . GLU A 1 98 ? 18.885 7.417 -29.487 1.00 84.75 98 GLU A N 1
ATOM 798 C CA . GLU A 1 98 ? 19.639 6.751 -28.423 1.00 84.75 98 GLU A CA 1
ATOM 799 C C . GLU A 1 98 ? 18.700 6.183 -27.350 1.00 84.75 98 GLU A C 1
ATOM 801 O O . GLU A 1 98 ? 18.737 4.995 -27.045 1.00 84.75 98 GLU A O 1
ATOM 806 N N . VAL A 1 99 ? 17.800 7.012 -26.823 1.00 89.75 99 VAL A N 1
ATOM 807 C CA . VAL A 1 99 ? 16.830 6.650 -25.784 1.00 89.75 99 VAL A CA 1
ATOM 808 C C . VAL A 1 99 ? 15.907 5.511 -26.243 1.00 89.75 99 VAL A C 1
ATOM 810 O O . VAL A 1 99 ? 15.706 4.540 -25.509 1.00 89.75 99 VAL A O 1
ATOM 813 N N . LEU A 1 100 ? 15.396 5.575 -27.478 1.00 88.75 100 LEU A N 1
ATOM 814 C CA . LEU A 1 100 ? 14.570 4.512 -28.062 1.00 88.75 100 LEU A CA 1
ATOM 815 C C . LEU A 1 100 ? 15.370 3.224 -28.308 1.00 88.75 100 LEU A C 1
ATOM 817 O O . LEU A 1 100 ? 14.852 2.131 -28.078 1.00 88.75 100 LEU A O 1
ATOM 821 N N . ALA A 1 101 ? 16.629 3.329 -28.742 1.00 82.56 101 ALA A N 1
ATOM 822 C CA . ALA A 1 101 ? 17.503 2.175 -28.931 1.00 82.56 101 ALA A CA 1
ATOM 823 C C . ALA A 1 101 ? 17.847 1.490 -27.599 1.00 82.56 101 ALA A C 1
ATOM 825 O O . ALA A 1 101 ? 17.833 0.261 -27.544 1.00 82.56 101 ALA A O 1
ATOM 826 N N . VAL A 1 102 ? 18.071 2.254 -26.522 1.00 84.94 102 VAL A N 1
ATOM 827 C CA . VAL A 1 102 ? 18.282 1.719 -25.164 1.00 84.94 102 VAL A CA 1
ATOM 828 C C . VAL A 1 102 ? 17.058 0.939 -24.685 1.00 84.94 102 VAL A C 1
ATOM 830 O O . VAL A 1 102 ? 17.204 -0.202 -24.246 1.00 84.94 102 VAL A O 1
ATOM 833 N N . LYS A 1 103 ? 15.847 1.502 -24.817 1.00 88.88 103 LYS A N 1
ATOM 834 C CA . LYS A 1 103 ? 14.608 0.787 -24.464 1.00 88.88 103 LYS A CA 1
ATOM 835 C C . LYS A 1 103 ? 14.441 -0.481 -25.299 1.00 88.88 103 LYS A C 1
ATOM 837 O O . LYS A 1 103 ? 14.175 -1.545 -24.758 1.00 88.88 103 LYS A O 1
ATOM 842 N N . LYS A 1 104 ? 14.669 -0.401 -26.610 1.00 86.12 104 LYS A N 1
ATOM 843 C CA . LYS A 1 104 ? 14.531 -1.556 -27.501 1.00 86.12 104 LYS A CA 1
ATOM 844 C C . LYS A 1 104 ? 15.526 -2.674 -27.196 1.00 86.12 104 LYS A C 1
ATOM 846 O O . LYS A 1 104 ? 15.165 -3.845 -27.282 1.00 86.12 104 LYS A O 1
ATOM 851 N N . LEU A 1 105 ? 16.763 -2.320 -26.849 1.00 80.44 105 LEU A N 1
ATOM 852 C CA . LEU A 1 105 ? 17.767 -3.275 -26.392 1.00 80.44 105 LEU A CA 1
ATOM 853 C C . LEU A 1 105 ? 17.294 -3.959 -25.102 1.00 80.44 105 LEU A C 1
ATOM 855 O O . LEU A 1 105 ? 17.279 -5.186 -25.035 1.00 80.44 105 LEU A O 1
ATOM 859 N N . HIS A 1 106 ? 16.832 -3.179 -24.121 1.00 85.25 106 HIS A N 1
ATOM 860 C CA . HIS A 1 106 ? 16.279 -3.698 -22.869 1.00 85.25 106 HIS A CA 1
ATOM 861 C C . HIS A 1 106 ? 15.112 -4.675 -23.104 1.00 85.25 106 HIS A C 1
ATOM 863 O O . HIS A 1 106 ? 15.150 -5.805 -22.612 1.00 85.25 106 HIS A O 1
ATOM 869 N N . ASP A 1 107 ? 14.135 -4.281 -23.924 1.00 83.50 107 ASP A N 1
ATOM 870 C CA . ASP A 1 107 ? 12.949 -5.078 -24.255 1.00 83.50 107 ASP A CA 1
ATOM 871 C C . ASP A 1 107 ? 13.332 -6.400 -24.957 1.00 83.50 107 ASP A C 1
ATOM 873 O O . ASP A 1 107 ? 12.790 -7.460 -24.644 1.00 83.50 107 ASP A O 1
ATOM 877 N N . LEU A 1 108 ? 14.301 -6.378 -25.884 1.00 80.31 108 LEU A N 1
ATOM 878 C CA . LEU A 1 108 ? 14.779 -7.589 -26.567 1.00 80.31 108 LEU A CA 1
ATOM 879 C C . LEU A 1 108 ? 15.449 -8.565 -25.606 1.00 80.31 108 LEU A C 1
ATOM 881 O O . LEU A 1 108 ? 15.220 -9.774 -25.690 1.00 80.31 108 LEU A O 1
ATOM 885 N N . HIS A 1 109 ? 16.282 -8.069 -24.696 1.00 78.44 109 HIS A N 1
ATOM 886 C CA . HIS A 1 109 ? 16.886 -8.935 -23.699 1.00 78.44 109 HIS A CA 1
ATOM 887 C C . HIS A 1 109 ? 15.831 -9.519 -22.754 1.00 78.44 109 HIS A C 1
ATOM 889 O O . HIS A 1 109 ? 15.862 -10.720 -22.496 1.00 78.44 109 HIS A O 1
ATOM 895 N N . GLN A 1 110 ? 14.838 -8.731 -22.335 1.00 80.38 110 GLN A N 1
ATOM 896 C CA . GLN A 1 110 ? 13.697 -9.234 -21.568 1.00 80.38 110 GLN A CA 1
ATOM 897 C C . GLN A 1 110 ? 12.889 -10.303 -22.317 1.00 80.38 110 GLN A C 1
ATOM 899 O O . GLN A 1 110 ? 12.431 -11.258 -21.701 1.00 80.38 110 GLN A O 1
ATOM 904 N N . GLN A 1 111 ? 12.758 -10.217 -23.641 1.00 79.19 111 GLN A N 1
ATOM 905 C CA . GLN A 1 111 ? 12.087 -11.257 -24.431 1.00 79.19 111 GLN A CA 1
ATOM 906 C C . GLN A 1 111 ? 12.857 -12.588 -24.470 1.00 79.19 111 GLN A C 1
ATOM 908 O O . GLN A 1 111 ? 12.231 -13.647 -24.455 1.00 79.19 111 GLN A O 1
ATOM 913 N N . LYS A 1 112 ? 14.199 -12.567 -24.525 1.00 74.88 112 LYS A N 1
ATOM 914 C CA . LYS A 1 112 ? 15.019 -13.800 -24.574 1.00 74.88 112 LYS A CA 1
ATOM 915 C C . LYS A 1 112 ? 15.241 -14.423 -23.204 1.00 74.88 112 LYS A C 1
ATOM 917 O O . LYS A 1 112 ? 15.204 -15.642 -23.065 1.00 74.88 112 LYS A O 1
ATOM 922 N N . HIS A 1 113 ? 15.518 -13.583 -22.220 1.00 69.56 113 HIS A N 1
ATOM 923 C CA . HIS A 1 113 ? 15.906 -13.984 -20.872 1.00 69.56 113 HIS A CA 1
ATOM 924 C C . HIS A 1 113 ? 14.682 -14.058 -19.939 1.00 69.56 113 HIS A C 1
ATOM 926 O O . HIS A 1 113 ? 14.687 -14.729 -18.919 1.00 69.56 113 HIS A O 1
ATOM 932 N N . GLY A 1 114 ? 13.562 -13.463 -20.337 1.00 65.44 114 GLY A N 1
ATOM 933 C CA . GLY A 1 114 ? 12.400 -13.308 -19.479 1.00 65.44 114 GLY A CA 1
ATOM 934 C C . GLY A 1 114 ? 12.481 -12.001 -18.700 1.00 65.44 114 GLY A C 1
ATOM 935 O O . GLY A 1 114 ? 13.552 -11.477 -18.378 1.00 65.44 114 GLY A O 1
ATOM 936 N N . THR A 1 115 ? 11.312 -11.452 -18.408 1.00 64.06 115 THR A N 1
ATOM 937 C CA . THR A 1 115 ? 11.156 -10.361 -17.452 1.00 64.06 115 THR A CA 1
ATOM 938 C C . THR A 1 115 ? 11.185 -10.929 -16.041 1.00 64.06 115 THR A C 1
ATOM 940 O O . THR A 1 115 ? 10.963 -12.123 -15.837 1.00 64.06 115 THR A O 1
ATOM 943 N N . ILE A 1 116 ? 11.406 -10.074 -15.043 1.00 55.56 116 ILE A N 1
ATOM 944 C CA . ILE A 1 116 ? 11.117 -10.445 -13.654 1.00 55.56 116 ILE A CA 1
ATOM 945 C C . ILE A 1 116 ? 9.654 -10.930 -13.615 1.00 55.56 116 ILE A C 1
ATOM 947 O O . ILE A 1 116 ? 8.775 -10.149 -13.994 1.00 55.56 116 ILE A O 1
ATOM 951 N N . PRO A 1 117 ? 9.373 -12.195 -13.246 1.00 45.84 117 PRO A N 1
ATOM 952 C CA . PRO A 1 117 ? 8.003 -12.678 -13.192 1.00 45.84 117 PRO A CA 1
ATOM 953 C C . PRO A 1 117 ? 7.220 -11.868 -12.158 1.00 45.84 117 PRO A C 1
ATOM 955 O O . PRO A 1 117 ? 7.698 -11.616 -11.049 1.00 45.84 117 PRO A O 1
ATOM 958 N N . THR A 1 118 ? 6.008 -11.454 -12.523 1.00 42.91 118 THR A N 1
ATOM 959 C CA . THR A 1 118 ? 5.022 -10.990 -11.546 1.00 42.91 118 THR A CA 1
ATOM 960 C C . THR A 1 118 ? 4.712 -12.131 -10.577 1.00 42.91 118 THR A C 1
ATOM 962 O O . THR A 1 118 ? 4.818 -13.309 -10.932 1.00 42.91 118 THR A O 1
ATOM 965 N N . LEU A 1 119 ? 4.375 -11.801 -9.324 1.00 34.84 119 LEU A N 1
ATOM 966 C CA . LEU A 1 119 ? 4.067 -12.811 -8.309 1.00 34.84 119 LEU A CA 1
ATOM 967 C C . LEU A 1 119 ? 2.971 -13.762 -8.825 1.00 34.84 119 LEU A C 1
ATOM 969 O O . LEU A 1 119 ? 1.822 -13.359 -8.968 1.00 34.84 119 LEU A O 1
ATOM 973 N N . GLY A 1 120 ? 3.339 -15.022 -9.081 1.00 39.47 120 GLY A N 1
ATOM 974 C CA . GLY A 1 120 ? 2.430 -16.082 -9.534 1.00 39.47 120 GLY A CA 1
ATOM 975 C C . GLY A 1 120 ? 2.605 -16.547 -10.986 1.00 39.47 120 GLY A C 1
ATOM 976 O O . GLY A 1 120 ? 1.980 -17.533 -11.362 1.00 39.47 120 GLY A O 1
ATOM 977 N N . GLY A 1 121 ? 3.458 -15.905 -11.791 1.00 36.34 121 GLY A N 1
ATOM 978 C CA . GLY A 1 121 ? 3.821 -16.407 -13.121 1.00 36.34 121 GLY A CA 1
ATOM 979 C C . GLY A 1 121 ? 4.973 -17.416 -13.068 1.00 36.34 121 GLY A C 1
ATOM 980 O O . GLY A 1 121 ? 5.972 -17.177 -12.388 1.00 36.34 121 GLY A O 1
ATOM 981 N N . GLU A 1 122 ? 4.874 -18.525 -13.808 1.00 35.81 122 GLU A N 1
ATOM 982 C CA . GLU A 1 122 ? 6.021 -19.404 -14.081 1.00 35.81 122 GLU A CA 1
ATOM 983 C C . GLU A 1 122 ? 7.044 -18.645 -14.948 1.00 35.81 122 GLU A C 1
ATOM 985 O O . GLU A 1 122 ? 6.954 -18.604 -16.175 1.00 35.81 122 GLU A O 1
ATOM 990 N N . GLY A 1 123 ? 8.000 -17.969 -14.309 1.00 46.25 123 GLY A N 1
ATOM 991 C CA . GLY A 1 123 ? 9.075 -17.258 -14.995 1.00 46.25 123 GLY A CA 1
ATOM 992 C C . GLY A 1 123 ? 10.184 -18.209 -15.440 1.00 46.25 123 GLY A C 1
ATOM 993 O O . GLY A 1 123 ? 10.707 -18.982 -14.639 1.00 46.25 123 GLY A O 1
ATOM 994 N N . LYS A 1 124 ? 10.594 -18.132 -16.709 1.00 46.91 124 LYS A N 1
ATOM 995 C CA . LYS A 1 124 ? 11.841 -18.761 -17.164 1.00 46.91 124 LYS A CA 1
ATOM 996 C C . LYS A 1 124 ? 13.022 -17.934 -16.649 1.00 46.91 124 LYS A C 1
ATOM 998 O O . LYS A 1 124 ? 13.097 -16.744 -16.925 1.00 46.91 124 LYS A O 1
ATOM 1003 N N . TYR A 1 125 ? 13.931 -18.567 -15.913 1.00 49.53 125 TYR A N 1
ATOM 1004 C CA . TYR A 1 125 ? 15.227 -17.987 -15.546 1.00 49.53 125 TYR A CA 1
ATOM 1005 C C . TYR A 1 125 ? 16.273 -18.353 -16.603 1.00 49.53 125 TYR A C 1
ATOM 1007 O O . TYR A 1 125 ? 16.200 -19.458 -17.152 1.00 49.53 125 TYR A O 1
ATOM 1015 N N . PRO A 1 126 ? 17.268 -17.486 -16.868 1.00 54.41 126 PRO A N 1
ATOM 1016 C CA . PRO A 1 126 ? 17.637 -16.258 -16.135 1.00 54.41 126 PRO A CA 1
ATOM 1017 C C . PRO A 1 126 ? 16.959 -14.977 -16.655 1.00 54.41 126 PRO A C 1
ATOM 1019 O O . PRO A 1 126 ? 17.054 -14.745 -17.845 1.00 54.41 126 PRO A O 1
ATOM 1022 N N . VAL A 1 127 ? 16.394 -14.121 -15.782 1.00 74.50 127 VAL A N 1
ATOM 1023 C CA . VAL A 1 127 ? 15.682 -12.860 -16.134 1.00 74.50 127 VAL A CA 1
ATOM 1024 C C . VAL A 1 127 ? 16.606 -11.670 -16.430 1.00 74.50 127 VAL A C 1
ATOM 1026 O O . VAL A 1 127 ? 17.693 -11.593 -15.861 1.00 74.50 127 VAL A O 1
ATOM 1029 N N . TRP A 1 128 ? 16.149 -10.702 -17.238 1.00 78.12 128 TRP A N 1
ATOM 1030 C CA . TRP A 1 128 ? 16.902 -9.478 -17.565 1.00 78.12 128 TRP A CA 1
ATOM 1031 C C . TRP A 1 128 ? 16.378 -8.224 -16.851 1.00 78.12 128 TRP A C 1
ATOM 1033 O O . TRP A 1 128 ? 15.198 -7.872 -16.955 1.00 78.12 128 TRP A O 1
ATOM 1043 N N . LYS A 1 129 ? 17.267 -7.521 -16.145 1.00 81.75 129 LYS A N 1
ATOM 1044 C CA . LYS A 1 129 ? 16.970 -6.338 -15.328 1.00 81.75 129 LYS A CA 1
ATOM 1045 C C . LYS A 1 129 ? 17.578 -5.056 -15.907 1.00 81.75 129 LYS A C 1
ATOM 1047 O O . LYS A 1 129 ? 18.331 -5.055 -16.885 1.00 81.75 129 LYS A O 1
ATOM 1052 N N . LEU A 1 130 ? 17.238 -3.921 -15.292 1.00 78.38 130 LEU A N 1
ATOM 1053 C CA . LEU A 1 130 ? 17.815 -2.623 -15.659 1.00 78.38 130 LEU A CA 1
ATOM 1054 C C . LEU A 1 130 ? 19.321 -2.590 -15.363 1.00 78.38 130 LEU A C 1
ATOM 1056 O O . LEU A 1 130 ? 20.073 -2.005 -16.137 1.00 78.38 130 LEU A O 1
ATOM 1060 N N . GLU A 1 131 ? 19.771 -3.256 -14.297 1.00 76.94 131 GLU A N 1
ATOM 1061 C CA . GLU A 1 131 ? 21.184 -3.365 -13.914 1.00 76.94 131 GLU A CA 1
ATOM 1062 C C . GLU A 1 131 ? 22.016 -4.125 -14.955 1.00 76.94 131 GLU A C 1
ATOM 1064 O O . GLU A 1 131 ? 23.163 -3.760 -15.215 1.00 76.94 131 GLU A O 1
ATOM 1069 N N . ASP A 1 132 ? 21.432 -5.140 -15.596 1.00 74.81 132 ASP A N 1
ATOM 1070 C CA . ASP A 1 132 ? 22.101 -5.909 -16.650 1.00 74.81 132 ASP A CA 1
ATOM 1071 C C . ASP A 1 132 ? 22.309 -5.038 -17.895 1.00 74.81 132 ASP A C 1
ATOM 1073 O O . ASP A 1 132 ? 23.386 -5.009 -18.487 1.00 74.81 132 ASP A O 1
ATOM 1077 N N . THR A 1 133 ? 21.301 -4.227 -18.229 1.00 76.88 133 THR A N 1
ATOM 1078 C CA . THR A 1 133 ? 21.377 -3.259 -19.337 1.00 76.88 133 THR A CA 1
ATOM 1079 C C . THR A 1 133 ? 22.371 -2.135 -19.032 1.00 76.88 133 THR A C 1
ATOM 1081 O O . THR A 1 133 ? 23.128 -1.716 -19.904 1.00 76.88 133 THR A O 1
ATOM 1084 N N . ALA A 1 134 ? 22.401 -1.666 -17.783 1.00 71.94 134 ALA A N 1
ATOM 1085 C CA . ALA A 1 134 ? 23.354 -0.673 -17.293 1.00 71.94 134 ALA A CA 1
ATOM 1086 C C . ALA A 1 134 ? 24.796 -1.177 -17.400 1.00 71.94 134 ALA A C 1
ATOM 1088 O O . ALA A 1 134 ? 25.662 -0.481 -17.930 1.00 71.94 134 ALA A O 1
ATOM 1089 N N . THR A 1 135 ? 25.026 -2.420 -16.972 1.00 72.06 135 THR A N 1
ATOM 1090 C CA . THR A 1 135 ? 26.326 -3.094 -17.064 1.00 72.06 135 THR A CA 1
ATOM 1091 C C . THR A 1 135 ? 26.755 -3.265 -18.520 1.00 72.06 135 THR A C 1
ATOM 1093 O O . THR A 1 135 ? 27.890 -2.943 -18.861 1.00 72.06 135 THR A O 1
ATOM 1096 N N . LEU A 1 136 ? 25.838 -3.702 -19.391 1.00 75.06 136 LEU A N 1
ATOM 1097 C CA . LEU A 1 136 ? 26.096 -3.895 -20.820 1.00 75.06 136 LEU A CA 1
ATOM 1098 C C . LEU A 1 136 ? 26.501 -2.593 -21.529 1.00 75.06 136 LEU A C 1
ATOM 1100 O O . LEU A 1 136 ? 27.397 -2.595 -22.373 1.00 75.06 136 LEU A O 1
ATOM 1104 N N . LEU A 1 137 ? 25.847 -1.482 -21.184 1.00 75.50 137 LEU A N 1
ATOM 1105 C CA . LEU A 1 137 ? 26.078 -0.176 -21.805 1.00 75.50 137 LEU A CA 1
ATOM 1106 C C . LEU A 1 137 ? 27.128 0.681 -21.082 1.00 75.50 137 LEU A C 1
ATOM 1108 O O . LEU A 1 137 ? 27.480 1.749 -21.576 1.00 75.50 137 LEU A O 1
ATOM 1112 N N . GLY A 1 138 ? 27.638 0.234 -19.932 1.00 73.06 138 GLY A N 1
ATOM 1113 C CA . GLY A 1 138 ? 28.649 0.957 -19.159 1.00 73.06 138 GLY A CA 1
ATOM 1114 C C . GLY A 1 138 ? 28.156 2.281 -18.561 1.00 73.06 138 GLY A C 1
ATOM 1115 O O . GLY A 1 138 ? 28.954 3.196 -18.363 1.00 73.06 138 GLY A O 1
ATOM 1116 N N . ILE A 1 139 ? 26.854 2.406 -18.283 1.00 80.12 139 ILE A N 1
ATOM 1117 C CA . ILE A 1 139 ? 26.238 3.602 -17.682 1.00 80.12 139 ILE A CA 1
ATOM 1118 C C . ILE A 1 139 ? 25.446 3.235 -16.426 1.00 80.12 139 ILE A C 1
ATOM 1120 O O . ILE A 1 139 ? 25.181 2.068 -16.168 1.00 80.12 139 ILE A O 1
ATOM 1124 N N . SER A 1 140 ? 25.084 4.217 -15.595 1.00 76.00 140 SER A N 1
ATOM 1125 C CA . SER A 1 140 ? 24.421 3.933 -14.316 1.00 76.00 140 SER A CA 1
ATOM 1126 C C . SER A 1 140 ? 22.989 3.412 -14.493 1.00 76.00 140 SER A C 1
ATOM 1128 O O . SER A 1 140 ? 22.261 3.834 -15.393 1.00 76.00 140 SER A O 1
ATOM 1130 N N . THR A 1 141 ? 22.534 2.556 -13.573 1.00 74.50 141 THR A N 1
ATOM 1131 C CA . THR A 1 141 ? 21.152 2.039 -13.559 1.00 74.50 141 THR A CA 1
ATOM 1132 C C . THR A 1 141 ? 20.111 3.159 -13.504 1.00 74.50 141 THR A C 1
ATOM 1134 O O . THR A 1 141 ? 19.063 3.064 -14.137 1.00 74.50 141 THR A O 1
ATOM 1137 N N . GLY A 1 142 ? 20.408 4.257 -12.796 1.00 64.69 142 GLY A N 1
ATOM 1138 C CA . GLY A 1 142 ? 19.546 5.442 -12.767 1.00 64.69 142 GLY A CA 1
ATOM 1139 C C . GLY A 1 142 ? 19.405 6.106 -14.139 1.00 64.69 142 GLY A C 1
ATOM 1140 O O . GLY A 1 142 ? 18.304 6.495 -14.516 1.00 64.69 142 GLY A O 1
ATOM 1141 N N . ASN A 1 143 ? 20.493 6.164 -14.912 1.00 78.94 143 ASN A N 1
ATOM 1142 C CA . ASN A 1 143 ? 20.487 6.695 -16.273 1.00 78.94 143 ASN A CA 1
ATOM 1143 C C . ASN A 1 143 ? 19.685 5.782 -17.221 1.00 78.94 143 ASN A C 1
ATOM 1145 O O . ASN A 1 143 ? 18.818 6.261 -17.945 1.00 78.94 143 ASN A O 1
ATOM 1149 N N . ILE A 1 144 ? 19.858 4.458 -17.131 1.00 84.06 144 ILE A N 1
ATOM 1150 C CA . ILE A 1 144 ? 19.023 3.501 -17.881 1.00 84.06 144 ILE A CA 1
ATOM 1151 C C . ILE A 1 144 ? 17.542 3.657 -17.536 1.00 84.06 144 ILE A C 1
ATOM 1153 O O . ILE A 1 144 ? 16.714 3.736 -18.438 1.00 84.06 144 ILE A O 1
ATOM 1157 N N . SER A 1 145 ? 17.202 3.744 -16.248 1.00 83.12 145 SER A N 1
ATOM 1158 C CA . SER A 1 145 ? 15.820 3.943 -15.797 1.00 83.12 145 SER A CA 1
ATOM 1159 C C . SER A 1 145 ? 15.215 5.220 -16.388 1.00 83.12 145 SER A C 1
ATOM 1161 O O . SER A 1 145 ? 14.128 5.186 -16.964 1.00 83.12 145 SER A O 1
ATOM 1163 N N . GLN A 1 146 ? 15.957 6.330 -16.332 1.00 85.06 146 GLN A N 1
ATOM 1164 C CA . GLN A 1 146 ? 15.558 7.604 -16.927 1.00 85.06 146 GLN A CA 1
ATOM 1165 C C . GLN A 1 146 ? 15.330 7.483 -18.440 1.00 85.06 146 GLN A C 1
ATOM 1167 O O . GLN A 1 146 ? 14.294 7.923 -18.940 1.00 85.06 146 GLN A O 1
ATOM 1172 N N . LYS A 1 147 ? 16.259 6.850 -19.168 1.00 90.19 147 LYS A N 1
ATOM 1173 C CA . LYS A 1 147 ? 16.151 6.640 -20.617 1.00 90.19 147 LYS A CA 1
ATOM 1174 C C . LYS A 1 147 ? 14.958 5.748 -20.968 1.00 90.19 147 LYS A C 1
ATOM 1176 O O . LYS A 1 147 ? 14.175 6.116 -21.833 1.00 90.19 147 LYS A O 1
ATOM 1181 N N . VAL A 1 148 ? 14.730 4.636 -20.270 1.00 87.31 148 VAL A N 1
ATOM 1182 C CA . VAL A 1 148 ? 13.573 3.750 -20.519 1.00 87.31 148 VAL A CA 1
ATOM 1183 C C . VAL A 1 148 ? 12.239 4.471 -20.271 1.00 87.31 148 VAL A C 1
ATOM 1185 O O . VAL A 1 148 ? 11.313 4.369 -21.084 1.00 87.31 148 VAL A O 1
ATOM 1188 N N . GLN A 1 149 ? 12.142 5.259 -19.195 1.00 84.94 149 GLN A N 1
ATOM 1189 C CA . GLN A 1 149 ? 10.955 6.075 -18.909 1.00 84.94 149 GLN A CA 1
ATOM 1190 C C . GLN A 1 149 ? 10.729 7.143 -19.984 1.00 84.94 149 GLN A C 1
ATOM 1192 O O . GLN A 1 149 ? 9.616 7.298 -20.491 1.00 84.94 149 GLN A O 1
ATOM 1197 N N . LEU A 1 150 ? 11.790 7.852 -20.375 1.00 88.44 150 LEU A N 1
ATOM 1198 C CA . LEU A 1 150 ? 11.717 8.885 -21.400 1.00 88.44 150 LEU A CA 1
ATOM 1199 C C . LEU A 1 150 ? 11.370 8.302 -22.777 1.00 88.44 150 LEU A C 1
ATOM 1201 O O . LEU A 1 150 ? 10.573 8.898 -23.493 1.00 88.44 150 LEU A O 1
ATOM 1205 N N . ALA A 1 151 ? 11.897 7.129 -23.132 1.00 88.75 151 ALA A N 1
ATOM 1206 C CA . ALA A 1 151 ? 11.552 6.415 -24.362 1.00 88.75 151 ALA A CA 1
ATOM 1207 C C . ALA A 1 151 ? 10.055 6.097 -24.419 1.00 88.75 151 ALA A C 1
ATOM 1209 O O . ALA A 1 151 ? 9.392 6.412 -25.403 1.00 88.75 151 ALA A O 1
ATOM 1210 N N . THR A 1 152 ? 9.509 5.561 -23.327 1.00 86.12 152 THR A N 1
ATOM 1211 C CA . THR A 1 152 ? 8.072 5.275 -23.196 1.00 86.12 152 THR A CA 1
ATOM 1212 C C . THR A 1 152 ? 7.235 6.555 -23.303 1.00 86.12 152 THR A C 1
ATOM 1214 O O . THR A 1 152 ? 6.169 6.575 -23.922 1.00 86.12 152 THR A O 1
ATOM 1217 N N . ALA A 1 153 ? 7.721 7.664 -22.735 1.00 82.69 153 ALA A N 1
ATOM 1218 C CA . ALA A 1 153 ? 7.076 8.966 -22.865 1.00 82.69 153 ALA A CA 1
ATOM 1219 C C . ALA A 1 153 ? 7.120 9.505 -24.307 1.00 82.69 153 ALA A C 1
ATOM 1221 O O . ALA A 1 153 ? 6.127 10.070 -24.761 1.00 82.69 153 ALA A O 1
ATOM 1222 N N . ILE A 1 154 ? 8.224 9.308 -25.037 1.00 88.62 154 ILE A N 1
ATOM 1223 C CA . ILE A 1 154 ? 8.374 9.686 -26.452 1.00 88.62 154 ILE A CA 1
ATOM 1224 C C . ILE A 1 154 ? 7.456 8.843 -27.349 1.00 88.62 154 ILE A C 1
ATOM 1226 O O . ILE A 1 154 ? 6.832 9.392 -28.252 1.00 88.62 154 ILE A O 1
ATOM 1230 N N . GLU A 1 155 ? 7.320 7.540 -27.087 1.00 86.69 155 GLU A N 1
ATOM 1231 C CA . GLU A 1 155 ? 6.379 6.663 -27.805 1.00 86.69 155 GLU A CA 1
ATOM 1232 C C . GLU A 1 155 ? 4.929 7.171 -27.678 1.00 86.69 155 GLU A C 1
ATOM 1234 O O . GLU A 1 155 ? 4.183 7.173 -28.657 1.00 86.69 155 GLU A O 1
ATOM 1239 N N . LYS A 1 156 ? 4.538 7.659 -26.490 1.00 82.75 156 LYS A N 1
ATOM 1240 C CA . LYS A 1 156 ? 3.206 8.238 -26.231 1.00 82.75 156 LYS A CA 1
ATOM 1241 C C . LYS A 1 156 ? 3.053 9.678 -26.730 1.00 82.75 156 LYS A C 1
ATOM 1243 O O . LYS A 1 156 ? 1.959 10.080 -27.116 1.00 82.75 156 LYS A O 1
ATOM 1248 N N . ASN A 1 157 ? 4.122 10.468 -26.677 1.00 85.12 157 ASN A N 1
ATOM 1249 C CA . ASN A 1 157 ? 4.153 11.860 -27.112 1.00 85.12 157 ASN A CA 1
ATOM 1250 C C . ASN A 1 157 ? 5.409 12.129 -27.963 1.00 85.12 157 ASN A C 1
ATOM 1252 O O . ASN A 1 157 ? 6.434 12.570 -27.426 1.00 85.12 157 ASN A O 1
ATOM 1256 N N . PRO A 1 158 ? 5.321 11.932 -29.293 1.00 89.56 158 PRO A N 1
ATOM 1257 C CA . PRO A 1 158 ? 6.456 12.096 -30.199 1.00 89.56 158 PRO A CA 1
ATOM 1258 C C . PRO A 1 158 ? 7.099 13.490 -30.182 1.00 89.56 158 PRO A C 1
ATOM 1260 O O . PRO A 1 158 ? 8.265 13.624 -30.552 1.00 89.56 158 PRO A O 1
ATOM 1263 N N . GLU A 1 159 ? 6.392 14.531 -29.722 1.00 87.19 159 GLU A N 1
ATOM 1264 C CA . GLU A 1 159 ? 6.949 15.886 -29.594 1.00 87.19 159 GLU A CA 1
ATOM 1265 C C . GLU A 1 159 ? 8.110 15.949 -28.593 1.00 87.19 159 GLU A C 1
ATOM 1267 O O . GLU A 1 159 ? 9.037 16.737 -28.774 1.00 87.19 159 GLU A O 1
ATOM 1272 N N . LEU A 1 160 ? 8.126 15.069 -27.584 1.00 86.69 160 LEU A N 1
ATOM 1273 C CA . LEU A 1 160 ? 9.242 14.969 -26.641 1.00 86.69 160 LEU A CA 1
ATOM 1274 C C . LEU A 1 160 ? 10.533 14.493 -27.304 1.00 86.69 160 LEU A C 1
ATOM 1276 O O . LEU A 1 160 ? 11.599 14.788 -26.775 1.00 86.69 160 LEU A O 1
ATOM 1280 N N . GLY A 1 161 ? 10.455 13.775 -28.429 1.00 86.12 161 GLY A N 1
ATOM 1281 C CA . GLY A 1 161 ? 11.611 13.322 -29.209 1.00 86.12 161 GLY A CA 1
ATOM 1282 C C . GLY A 1 161 ? 12.143 14.372 -30.191 1.00 86.12 161 GLY A C 1
ATOM 1283 O O . GLY A 1 161 ? 13.225 14.198 -30.743 1.00 86.12 161 GLY A O 1
ATOM 1284 N N . LYS A 1 162 ? 11.400 15.467 -30.406 1.00 88.50 162 LYS A N 1
ATOM 1285 C CA . LYS A 1 162 ? 11.778 16.576 -31.302 1.00 88.50 162 LYS A CA 1
ATOM 1286 C C . LYS A 1 162 ? 12.487 17.726 -30.579 1.00 88.50 162 LYS A C 1
ATOM 1288 O O . LYS A 1 162 ? 12.846 18.720 -31.211 1.00 88.50 162 LYS A O 1
ATOM 1293 N N . LEU A 1 163 ? 12.637 17.636 -29.258 1.00 89.88 163 LEU A N 1
ATOM 1294 C CA . LEU A 1 163 ? 13.287 18.667 -28.450 1.00 89.88 163 LEU A CA 1
ATOM 1295 C C . LEU A 1 163 ? 14.798 18.690 -28.709 1.00 89.88 163 LEU A C 1
ATOM 1297 O O . LEU A 1 163 ? 15.339 17.860 -29.428 1.00 89.88 163 LEU A O 1
ATOM 1301 N N . LYS A 1 164 ? 15.505 19.693 -28.179 1.00 85.62 164 LYS A N 1
ATOM 1302 C CA . LYS A 1 164 ? 16.922 19.896 -28.527 1.00 85.62 164 LYS A CA 1
ATOM 1303 C C . LYS A 1 164 ? 17.871 18.969 -27.767 1.00 85.62 164 LYS A C 1
ATOM 1305 O O . LYS A 1 164 ? 19.000 18.778 -28.208 1.00 85.62 164 LYS A O 1
ATOM 1310 N N . SER A 1 165 ? 17.452 18.442 -26.617 1.00 89.62 165 SER A N 1
ATOM 1311 C CA . SER A 1 165 ? 18.286 17.581 -25.777 1.00 89.62 165 SER A CA 1
ATOM 1312 C C . SER A 1 165 ? 17.469 16.659 -24.874 1.00 89.62 165 SER A C 1
ATOM 1314 O O . SER A 1 165 ? 16.325 16.960 -24.520 1.00 89.62 165 SER A O 1
ATOM 1316 N N . GLU A 1 166 ? 18.108 15.576 -24.428 1.00 88.50 166 GLU A N 1
ATOM 1317 C CA . GLU A 1 166 ? 17.556 14.624 -23.459 1.00 88.50 166 GLU A CA 1
ATOM 1318 C C . GLU A 1 166 ? 17.108 15.313 -22.168 1.00 88.50 166 GLU A C 1
ATOM 1320 O O . GLU A 1 166 ? 15.997 15.095 -21.694 1.00 88.50 166 GLU A O 1
ATOM 1325 N N . THR A 1 167 ? 17.934 16.212 -21.629 1.00 86.31 167 THR A N 1
ATOM 1326 C CA . THR A 1 167 ? 17.624 16.957 -20.403 1.00 86.31 167 THR A CA 1
ATOM 1327 C C . THR A 1 167 ? 16.393 17.846 -20.573 1.00 86.31 167 THR A C 1
ATOM 1329 O O . THR A 1 167 ? 15.560 17.932 -19.671 1.00 86.31 167 THR A O 1
ATOM 1332 N N . GLN A 1 168 ? 16.244 18.500 -21.731 1.00 84.44 168 GLN A N 1
ATOM 1333 C CA . GLN A 1 168 ? 15.068 19.322 -22.011 1.00 84.44 168 GLN A CA 1
ATOM 1334 C C . GLN A 1 168 ? 13.806 18.459 -22.107 1.00 84.44 168 GLN A C 1
ATOM 1336 O O . GLN A 1 168 ? 12.769 18.830 -21.550 1.00 84.44 168 GLN A O 1
ATOM 1341 N N . ALA A 1 169 ? 13.898 17.307 -22.772 1.00 86.56 169 ALA A N 1
ATOM 1342 C CA . ALA A 1 169 ? 12.799 16.357 -22.879 1.00 86.56 169 ALA A CA 1
ATOM 1343 C C . ALA A 1 169 ? 12.398 15.789 -21.514 1.00 86.56 169 ALA A C 1
ATOM 1345 O O . ALA A 1 169 ? 11.216 15.806 -21.171 1.00 86.56 169 ALA A O 1
ATOM 1346 N N . TRP A 1 170 ? 13.375 15.403 -20.692 1.00 84.69 170 TRP A N 1
ATOM 1347 C CA . TRP A 1 170 ? 13.152 14.910 -19.336 1.00 84.69 170 TRP A CA 1
ATOM 1348 C C . TRP A 1 170 ? 12.462 15.942 -18.441 1.00 84.69 170 TRP A C 1
ATOM 1350 O O . TRP A 1 170 ? 11.433 15.652 -17.837 1.00 84.69 170 TRP A O 1
ATOM 1360 N N . ASN A 1 171 ? 12.967 17.176 -18.408 1.00 80.44 171 ASN A N 1
ATOM 1361 C CA . ASN A 1 171 ? 12.376 18.240 -17.595 1.00 80.44 171 ASN A CA 1
ATOM 1362 C C . ASN A 1 171 ? 10.960 18.606 -18.064 1.00 80.44 171 ASN A C 1
ATOM 1364 O O . ASN A 1 171 ? 10.101 18.927 -17.248 1.00 80.44 171 ASN A O 1
ATOM 1368 N N . THR A 1 172 ? 10.703 18.557 -19.374 1.00 77.44 172 THR A N 1
ATOM 1369 C CA . THR A 1 172 ? 9.366 18.810 -19.937 1.00 77.44 172 THR A CA 1
ATOM 1370 C C . THR A 1 172 ? 8.391 17.695 -19.563 1.00 77.44 172 THR A C 1
ATOM 1372 O O . THR A 1 172 ? 7.260 17.978 -19.170 1.00 77.44 172 THR A O 1
ATOM 1375 N N . PHE A 1 173 ? 8.837 16.439 -19.622 1.00 80.25 173 PHE A N 1
ATOM 1376 C CA . PHE A 1 173 ? 8.068 15.284 -19.169 1.00 80.25 173 PHE A CA 1
ATOM 1377 C C . PHE A 1 173 ? 7.729 15.376 -17.672 1.00 80.25 173 PHE A C 1
ATOM 1379 O O . PHE A 1 173 ? 6.554 15.294 -17.316 1.00 80.25 173 PHE A O 1
ATOM 1386 N N . GLN A 1 174 ? 8.722 15.645 -16.817 1.00 74.69 174 GLN A N 1
ATOM 1387 C CA . GLN A 1 174 ? 8.539 15.799 -15.367 1.00 74.69 174 GLN A CA 1
ATOM 1388 C C . GLN A 1 174 ? 7.572 16.942 -15.026 1.00 74.69 174 GLN A C 1
ATOM 1390 O O . GLN A 1 174 ? 6.608 16.737 -14.293 1.00 74.69 174 GLN A O 1
ATOM 1395 N N . ARG A 1 175 ? 7.730 18.115 -15.656 1.00 67.81 175 ARG A N 1
ATOM 1396 C CA . ARG A 1 175 ? 6.780 19.234 -15.505 1.00 67.81 175 ARG A CA 1
ATOM 1397 C C . ARG A 1 175 ? 5.364 18.865 -15.937 1.00 67.81 175 ARG A C 1
ATOM 1399 O O . ARG A 1 175 ? 4.405 19.322 -15.328 1.00 67.81 175 ARG A O 1
ATOM 1406 N N . GLY A 1 176 ? 5.208 18.051 -16.980 1.00 65.06 176 GLY A N 1
ATOM 1407 C CA . GLY A 1 176 ? 3.903 17.548 -17.407 1.00 65.06 176 GLY A CA 1
ATOM 1408 C C . GLY A 1 176 ? 3.226 16.682 -16.340 1.00 65.06 176 GLY A C 1
ATOM 1409 O O . GLY A 1 176 ? 2.015 16.797 -16.148 1.00 65.06 176 GLY A O 1
ATOM 1410 N N . GLN A 1 177 ? 3.998 15.867 -15.617 1.00 57.19 177 GLN A N 1
ATOM 1411 C CA . GLN A 1 177 ? 3.495 15.087 -14.484 1.00 57.19 177 GLN A CA 1
ATOM 1412 C C . GLN A 1 177 ? 3.157 15.991 -13.295 1.00 57.19 177 GLN A C 1
ATOM 1414 O O . GLN A 1 177 ? 2.047 15.919 -12.780 1.00 57.19 177 GLN A O 1
ATOM 1419 N N . GLU A 1 178 ? 4.034 16.934 -12.942 1.00 45.69 178 GLU A N 1
ATOM 1420 C CA . GLU A 1 178 ? 3.781 17.922 -11.885 1.00 45.69 178 GLU A CA 1
ATOM 1421 C C . GLU A 1 178 ? 2.540 18.781 -12.163 1.00 45.69 178 GLU A C 1
ATOM 1423 O O . GLU A 1 178 ? 1.770 19.062 -11.249 1.00 45.69 178 GLU A O 1
ATOM 1428 N N . ILE A 1 179 ? 2.306 19.192 -13.416 1.00 47.47 179 ILE A N 1
ATOM 1429 C CA . ILE A 1 179 ? 1.117 19.959 -13.814 1.00 47.47 179 ILE A CA 1
ATOM 1430 C C . ILE A 1 179 ? -0.142 19.107 -13.685 1.00 47.47 179 ILE A C 1
ATOM 1432 O O . ILE A 1 179 ? -1.142 19.617 -13.192 1.00 47.47 179 ILE A O 1
ATOM 1436 N N . LYS A 1 180 ? -0.116 17.829 -14.081 1.00 52.31 180 LYS A N 1
ATOM 1437 C CA . LYS A 1 180 ? -1.254 16.920 -13.873 1.00 52.31 180 LYS A CA 1
ATOM 1438 C C . LYS A 1 180 ? -1.544 16.731 -12.389 1.00 52.31 180 LYS A C 1
ATOM 1440 O O . LYS A 1 180 ? -2.692 16.887 -11.983 1.00 52.31 180 LYS A O 1
ATOM 1445 N N . THR A 1 181 ? -0.514 16.497 -11.580 1.00 39.88 181 THR A N 1
ATOM 1446 C CA . THR A 1 181 ? -0.629 16.404 -10.120 1.00 39.88 181 THR A CA 1
ATOM 1447 C C . THR A 1 181 ? -1.164 17.709 -9.535 1.00 39.88 181 THR A C 1
ATOM 1449 O O . THR A 1 181 ? -2.086 17.698 -8.730 1.00 39.88 181 THR A O 1
ATOM 1452 N N . ARG A 1 182 ? -0.685 18.866 -10.000 1.00 41.09 182 ARG A N 1
ATOM 1453 C CA . ARG A 1 182 ? -1.148 20.186 -9.552 1.00 41.09 182 ARG A CA 1
ATOM 1454 C C . ARG A 1 182 ? -2.562 20.521 -10.024 1.00 41.09 182 ARG A C 1
ATOM 1456 O O . ARG A 1 182 ? -3.282 21.189 -9.297 1.00 41.09 182 ARG A O 1
ATOM 1463 N N . GLN A 1 183 ? -2.979 20.081 -11.209 1.00 44.72 183 GLN A N 1
ATOM 1464 C CA . GLN A 1 183 ? -4.349 20.227 -11.713 1.00 44.72 183 GLN A CA 1
ATOM 1465 C C . GLN A 1 183 ? -5.318 19.323 -10.955 1.00 44.72 183 GLN A C 1
ATOM 1467 O O . GLN A 1 183 ? -6.430 19.750 -10.654 1.00 44.72 183 GLN A O 1
ATOM 1472 N N . LEU A 1 184 ? -4.886 18.109 -10.607 1.00 45.72 184 LEU A N 1
ATOM 1473 C CA . LEU A 1 184 ? -5.609 17.231 -9.698 1.00 45.72 184 LEU A CA 1
ATOM 1474 C C . LEU A 1 184 ? -5.763 17.916 -8.331 1.00 45.72 184 LEU A C 1
ATOM 1476 O O . LEU A 1 184 ? -6.885 18.094 -7.871 1.00 45.72 184 LEU A O 1
ATOM 1480 N N . MET A 1 185 ? -4.674 18.445 -7.764 1.00 39.81 185 MET A N 1
ATOM 1481 C CA . MET A 1 185 ? -4.688 19.228 -6.519 1.00 39.81 185 MET A CA 1
ATOM 1482 C C . MET A 1 185 ? -5.556 20.493 -6.608 1.00 39.81 185 MET A C 1
ATOM 1484 O O . MET A 1 185 ? -6.279 20.813 -5.672 1.00 39.81 185 MET A O 1
ATOM 1488 N N . ALA A 1 186 ? -5.546 21.209 -7.732 1.00 40.44 186 ALA A N 1
ATOM 1489 C CA . ALA A 1 186 ? -6.367 22.400 -7.932 1.00 40.44 186 ALA A CA 1
ATOM 1490 C C . ALA A 1 186 ? -7.857 22.053 -8.026 1.00 40.44 186 ALA A C 1
ATOM 1492 O O . ALA A 1 186 ? -8.663 22.739 -7.412 1.00 40.44 186 ALA A O 1
ATOM 1493 N N . ARG A 1 187 ? -8.228 20.963 -8.715 1.00 46.47 187 ARG A N 1
ATOM 1494 C CA . ARG A 1 187 ? -9.610 20.451 -8.724 1.00 46.47 187 ARG A CA 1
ATOM 1495 C C . ARG A 1 187 ? -10.072 20.056 -7.322 1.00 46.47 187 ARG A C 1
ATOM 1497 O O . ARG A 1 187 ? -11.199 20.375 -6.958 1.00 46.47 187 ARG A O 1
ATOM 1504 N N . LEU A 1 188 ? -9.188 19.446 -6.531 1.00 40.91 188 LEU A N 1
ATOM 1505 C CA . LEU A 1 188 ? -9.441 19.115 -5.126 1.00 40.91 188 LEU A CA 1
ATOM 1506 C C . LEU A 1 188 ? -9.649 20.379 -4.267 1.00 40.91 188 LEU A C 1
ATOM 1508 O O . LEU A 1 188 ? -10.516 20.396 -3.399 1.00 40.91 188 LEU A O 1
ATOM 1512 N N . ILE A 1 189 ? -8.921 21.469 -4.539 1.00 41.59 189 ILE A N 1
ATOM 1513 C CA . ILE A 1 189 ? -9.087 22.763 -3.850 1.00 41.59 189 ILE A CA 1
ATOM 1514 C C . ILE A 1 189 ? -10.360 23.498 -4.304 1.00 41.59 189 ILE A C 1
ATOM 1516 O O . ILE A 1 189 ? -11.060 24.063 -3.469 1.00 41.59 189 ILE A O 1
ATOM 1520 N N . THR A 1 190 ? -10.694 23.487 -5.598 1.00 39.50 190 THR A N 1
ATOM 1521 C CA . THR A 1 190 ? -11.912 24.130 -6.126 1.00 39.50 190 THR A CA 1
ATOM 1522 C C . THR A 1 190 ? -13.177 23.421 -5.641 1.00 39.50 190 THR A C 1
ATOM 1524 O O . THR A 1 190 ? -14.147 24.090 -5.295 1.00 39.50 190 THR A O 1
ATOM 1527 N N . ALA A 1 191 ? -13.151 22.090 -5.520 1.00 43.09 191 ALA A N 1
ATOM 1528 C CA . ALA A 1 191 ? -14.223 21.328 -4.876 1.00 43.09 191 ALA A CA 1
ATOM 1529 C C . ALA A 1 191 ? -14.436 21.742 -3.405 1.00 43.09 191 ALA A C 1
ATOM 1531 O O . ALA A 1 191 ? -15.556 21.692 -2.913 1.00 43.09 191 ALA A O 1
ATOM 1532 N N . LYS A 1 192 ? -13.379 22.222 -2.736 1.00 40.12 192 LYS A N 1
ATOM 1533 C CA . LYS A 1 192 ? -13.372 22.676 -1.337 1.00 40.12 192 LYS A CA 1
ATOM 1534 C C . LYS A 1 192 ? -13.991 24.065 -1.111 1.00 40.12 192 LYS A C 1
ATOM 1536 O O . LYS A 1 192 ? -14.276 24.409 0.028 1.00 40.12 192 LYS A O 1
ATOM 1541 N N . GLN A 1 193 ? -14.149 24.885 -2.157 1.00 38.28 193 GLN A N 1
ATOM 1542 C CA . GLN A 1 193 ? -14.612 26.284 -2.054 1.00 38.28 193 GLN A CA 1
ATOM 1543 C C . GLN A 1 193 ? -16.081 26.488 -2.471 1.00 38.28 193 GLN A C 1
ATOM 1545 O O . GLN A 1 193 ? -16.594 27.597 -2.356 1.00 38.28 193 GLN A O 1
ATOM 1550 N N . ALA A 1 194 ? -16.766 25.448 -2.955 1.00 36.47 194 ALA A N 1
ATOM 1551 C CA . ALA A 1 194 ? -18.125 25.553 -3.496 1.00 36.47 194 ALA A CA 1
ATOM 1552 C C . ALA A 1 194 ? -19.261 25.280 -2.479 1.00 36.47 194 ALA A C 1
ATOM 1554 O O . ALA A 1 194 ? -20.419 25.249 -2.884 1.00 36.47 194 ALA A O 1
ATOM 1555 N N . GLU A 1 195 ? -18.970 25.088 -1.185 1.00 40.03 195 GLU A N 1
ATOM 1556 C CA . GLU A 1 195 ? -19.931 24.549 -0.196 1.00 40.03 195 GLU A CA 1
ATOM 1557 C C . GLU A 1 195 ? -20.498 25.561 0.835 1.00 40.03 195 GLU A C 1
ATOM 1559 O O . GLU A 1 195 ? -21.094 25.147 1.822 1.00 40.03 195 GLU A O 1
ATOM 1564 N N . ASP A 1 196 ? -20.438 26.880 0.597 1.00 39.31 196 ASP A N 1
ATOM 1565 C CA . ASP A 1 196 ? -21.150 27.868 1.439 1.00 39.31 196 ASP A CA 1
ATOM 1566 C C . ASP A 1 196 ? -22.535 28.246 0.861 1.00 39.31 196 ASP A C 1
ATOM 1568 O O . ASP A 1 196 ? -22.693 29.258 0.171 1.00 39.31 196 ASP A O 1
ATOM 1572 N N . LYS A 1 197 ? -23.573 27.448 1.162 1.00 27.44 197 LYS A N 1
ATOM 1573 C CA . LYS A 1 197 ? -24.993 27.876 1.180 1.00 27.44 197 LYS A CA 1
ATOM 1574 C C . LYS A 1 197 ? -25.838 26.990 2.120 1.00 27.44 197 LYS A C 1
ATOM 1576 O O . LYS A 1 197 ? -25.519 25.817 2.283 1.00 27.44 197 LYS A O 1
ATOM 1581 N N . PRO A 1 198 ? -26.894 27.536 2.761 1.00 32.94 198 PRO A N 1
ATOM 1582 C CA . PRO A 1 198 ? -27.492 26.943 3.954 1.00 32.94 198 PRO A CA 1
ATOM 1583 C C . PRO A 1 198 ? -28.517 25.828 3.681 1.00 32.94 198 PRO A C 1
ATOM 1585 O O . PRO A 1 198 ? -29.110 25.728 2.610 1.00 32.94 198 PRO A O 1
ATOM 1588 N N . ILE A 1 199 ? -28.686 25.033 4.738 1.00 39.84 199 ILE A N 1
ATOM 1589 C CA . ILE A 1 199 ? -29.194 23.661 4.869 1.00 39.84 199 ILE A CA 1
ATOM 1590 C C . ILE A 1 199 ? -30.717 23.520 4.697 1.00 39.84 199 ILE A C 1
ATOM 1592 O O . ILE A 1 199 ? -31.483 24.295 5.268 1.00 39.84 199 ILE A O 1
ATOM 1596 N N . GLY A 1 200 ? -31.133 22.436 4.029 1.00 26.95 200 GLY A N 1
ATOM 1597 C CA . GLY A 1 200 ? -32.474 21.847 4.089 1.00 26.95 200 GLY A CA 1
ATOM 1598 C C . GLY A 1 200 ? -32.472 20.402 3.559 1.00 26.95 200 GLY A C 1
ATOM 1599 O O . GLY A 1 200 ? -32.181 20.208 2.391 1.00 26.95 200 GLY A O 1
ATOM 1600 N N . GLU A 1 201 ? -32.761 19.447 4.452 1.00 30.92 201 GLU A N 1
ATOM 1601 C CA . GLU A 1 201 ? -33.174 18.034 4.263 1.00 30.92 201 GLU A CA 1
ATOM 1602 C C . GLU A 1 201 ? -32.360 17.071 3.349 1.00 30.92 201 GLU A C 1
ATOM 1604 O O . GLU A 1 201 ? -32.159 17.285 2.166 1.00 30.92 201 GLU A O 1
ATOM 1609 N N . SER A 1 202 ? -31.922 15.966 3.977 1.00 44.72 202 SER A N 1
ATOM 1610 C CA . SER A 1 202 ? -31.251 14.739 3.492 1.00 44.72 202 SER A CA 1
ATOM 1611 C C . SER A 1 202 ? -30.912 14.584 1.995 1.00 44.72 202 SER A C 1
ATOM 1613 O O . SER A 1 202 ? -31.718 14.062 1.236 1.00 44.72 202 SER A O 1
ATOM 1615 N N . ASP A 1 203 ? -29.653 14.842 1.632 1.00 37.22 203 ASP A N 1
ATOM 1616 C CA . ASP A 1 203 ? -29.032 14.376 0.382 1.00 37.22 203 ASP A CA 1
ATOM 1617 C C . ASP A 1 203 ? -27.523 14.176 0.620 1.00 37.22 203 ASP A C 1
ATOM 1619 O O . ASP A 1 203 ? -26.716 15.095 0.461 1.00 37.22 203 ASP A O 1
ATOM 1623 N N . SER A 1 204 ? -27.093 12.988 1.065 1.00 52.56 204 SER A N 1
ATOM 1624 C CA . SER A 1 204 ? -25.654 12.714 1.135 1.00 52.56 204 SER A CA 1
ATOM 1625 C C . SER A 1 204 ? -25.117 12.510 -0.283 1.00 52.56 204 SER A C 1
ATOM 1627 O O . SER A 1 204 ? -25.487 11.555 -0.958 1.00 52.56 204 SER A O 1
ATOM 1629 N N . LYS A 1 205 ? -24.191 13.378 -0.708 1.00 72.12 205 LYS A N 1
ATOM 1630 C CA . LYS A 1 205 ? -23.441 13.352 -1.985 1.00 72.12 205 LYS A CA 1
ATOM 1631 C C . LYS A 1 205 ? -22.824 11.989 -2.358 1.00 72.12 205 LYS A C 1
ATOM 1633 O O . LYS A 1 205 ? -22.444 11.792 -3.509 1.00 72.12 205 LYS A O 1
ATOM 1638 N N . PHE A 1 206 ? -22.712 11.069 -1.401 1.00 80.56 206 PHE A N 1
ATOM 1639 C CA . PHE A 1 206 ? -22.102 9.752 -1.549 1.00 80.56 206 PHE A CA 1
ATOM 1640 C C . PHE A 1 206 ? -23.067 8.651 -1.108 1.00 80.56 206 PHE A C 1
ATOM 1642 O O . PHE A 1 206 ? -23.765 8.796 -0.101 1.00 80.56 206 PHE A O 1
ATOM 1649 N N . GLU A 1 207 ? -23.065 7.536 -1.838 1.00 90.81 207 GLU A N 1
ATOM 1650 C CA . GLU A 1 207 ? -23.768 6.323 -1.426 1.00 90.81 207 GLU A CA 1
ATOM 1651 C C . GLU A 1 207 ? -23.142 5.780 -0.136 1.00 90.81 207 GLU A C 1
ATOM 1653 O O . GLU A 1 207 ? -21.916 5.697 0.001 1.00 90.81 207 GLU A O 1
ATOM 1658 N N . SER A 1 208 ? -23.990 5.444 0.838 1.00 94.12 208 SER A N 1
ATOM 1659 C CA . SER A 1 208 ? -23.535 4.952 2.131 1.00 94.12 208 SER A CA 1
ATOM 1660 C C . SER A 1 208 ? -24.493 3.945 2.755 1.00 94.12 208 SER A C 1
ATOM 1662 O O . SER A 1 208 ? -25.688 3.905 2.464 1.00 94.12 208 SER A O 1
ATOM 1664 N N . PHE A 1 209 ? -23.947 3.124 3.646 1.00 94.00 209 PHE A N 1
ATOM 1665 C CA . PHE A 1 209 ? -24.682 2.185 4.480 1.00 94.00 209 PHE A CA 1
ATOM 1666 C C . PHE A 1 209 ? -24.290 2.402 5.935 1.00 94.00 209 PHE A C 1
ATOM 1668 O O . PHE A 1 209 ? -23.109 2.555 6.234 1.00 94.00 209 PHE A O 1
ATOM 1675 N N . THR A 1 210 ? -25.261 2.395 6.847 1.00 95.44 210 THR A N 1
ATOM 1676 C CA . THR A 1 210 ? -24.987 2.456 8.286 1.00 95.44 210 THR A CA 1
ATOM 1677 C C . THR A 1 210 ? -25.782 1.399 9.037 1.00 95.44 210 THR A C 1
ATOM 1679 O O . THR A 1 210 ? -26.992 1.284 8.854 1.00 95.44 210 THR A O 1
ATOM 1682 N N . ASP A 1 211 ? -25.104 0.658 9.910 1.00 92.44 211 ASP A N 1
ATOM 1683 C CA . ASP A 1 211 ? -25.709 -0.296 10.836 1.00 92.44 211 ASP A CA 1
ATOM 1684 C C . ASP A 1 211 ? -24.894 -0.371 12.130 1.00 92.44 211 ASP A C 1
ATOM 1686 O O . ASP A 1 211 ? -23.675 -0.512 12.105 1.00 92.44 211 ASP A O 1
ATOM 1690 N N . SER A 1 212 ? -25.573 -0.287 13.277 1.00 91.94 212 SER A N 1
ATOM 1691 C CA . SER A 1 212 ? -24.984 -0.546 14.598 1.00 91.94 212 SER A CA 1
ATOM 1692 C C . SER A 1 212 ? -23.700 0.253 14.906 1.00 91.94 212 SER A C 1
ATOM 1694 O O . SER A 1 212 ? -22.801 -0.231 15.589 1.00 91.94 212 SER A O 1
ATOM 1696 N N . GLY A 1 213 ? -23.607 1.494 14.411 1.00 92.62 213 GLY A N 1
ATOM 1697 C CA . GLY A 1 213 ? -22.433 2.361 14.588 1.00 92.62 213 GLY A CA 1
ATOM 1698 C C . GLY A 1 213 ? -21.291 2.119 13.591 1.00 92.62 213 GLY A C 1
ATOM 1699 O O . GLY A 1 213 ? -20.221 2.710 13.746 1.00 92.62 213 GLY A O 1
ATOM 1700 N N . ILE A 1 214 ? -21.510 1.276 12.582 1.00 98.00 214 ILE A N 1
ATOM 1701 C CA . ILE A 1 214 ? -20.617 1.059 11.446 1.00 98.00 214 ILE A CA 1
ATOM 1702 C C . ILE A 1 214 ? -21.188 1.785 10.236 1.00 98.00 214 ILE A C 1
ATOM 1704 O O . ILE A 1 214 ? -22.305 1.488 9.821 1.00 98.00 214 ILE A O 1
ATOM 1708 N N . THR A 1 215 ? -20.419 2.701 9.660 1.00 98.25 215 THR A N 1
ATOM 1709 C CA . THR A 1 215 ? -20.772 3.424 8.437 1.00 98.25 215 THR A CA 1
ATOM 1710 C C . THR A 1 215 ? -19.795 3.067 7.324 1.00 98.25 215 THR A C 1
ATOM 1712 O O . THR A 1 215 ? -18.584 3.077 7.531 1.00 98.25 215 THR A O 1
ATOM 1715 N N . ILE A 1 216 ? -20.320 2.761 6.141 1.00 96.81 216 ILE A N 1
ATOM 1716 C CA . ILE A 1 216 ? -19.565 2.405 4.939 1.00 96.81 216 ILE A CA 1
ATOM 1717 C C . ILE A 1 216 ? -19.933 3.394 3.839 1.00 96.81 216 ILE A C 1
ATOM 1719 O O . ILE A 1 216 ? -21.120 3.589 3.589 1.00 96.81 216 ILE A O 1
ATOM 1723 N N . TYR A 1 217 ? -18.946 3.983 3.172 1.00 96.56 217 TYR A N 1
ATOM 1724 C CA . TYR A 1 217 ? -19.140 4.873 2.027 1.00 96.56 217 TYR A CA 1
ATOM 1725 C C . TYR A 1 217 ? -18.610 4.231 0.745 1.00 96.56 217 TYR A C 1
ATOM 1727 O O . TYR A 1 217 ? -17.477 3.741 0.733 1.00 96.56 217 TYR A O 1
ATOM 1735 N N . GLN A 1 218 ? -19.389 4.297 -0.339 1.00 92.75 218 GLN A N 1
ATOM 1736 C CA . GLN A 1 218 ? -18.875 4.053 -1.685 1.00 92.75 218 GLN A CA 1
ATOM 1737 C C . GLN A 1 218 ? -18.325 5.364 -2.260 1.00 92.75 218 GLN A C 1
ATOM 1739 O O . GLN A 1 218 ? -19.050 6.148 -2.874 1.00 92.75 218 GLN A O 1
ATOM 1744 N N . ALA A 1 219 ? -17.044 5.636 -2.034 1.00 91.50 219 ALA A N 1
ATOM 1745 C CA . ALA A 1 219 ? -16.410 6.884 -2.448 1.00 91.50 219 ALA A CA 1
ATOM 1746 C C . ALA A 1 219 ? -14.882 6.757 -2.462 1.00 91.50 219 ALA A C 1
ATOM 1748 O O . ALA A 1 219 ? -14.314 5.769 -2.000 1.00 91.50 219 ALA A O 1
ATOM 1749 N N . SER A 1 220 ? -14.193 7.790 -2.948 1.00 91.94 220 SER A N 1
ATOM 1750 C CA . SER A 1 220 ? -12.769 7.940 -2.654 1.00 91.94 220 SER A CA 1
ATOM 1751 C C . SER A 1 220 ? -12.585 8.281 -1.176 1.00 91.94 220 SER A C 1
ATOM 1753 O O . SER A 1 220 ? -13.258 9.166 -0.643 1.00 91.94 220 SER A O 1
ATOM 1755 N N . CYS A 1 221 ? -11.616 7.655 -0.507 1.00 91.00 221 CYS A N 1
ATOM 1756 C CA . CYS A 1 221 ? -11.255 8.044 0.857 1.00 91.00 221 CYS A CA 1
ATOM 1757 C C . CYS A 1 221 ? -10.783 9.504 0.936 1.00 91.00 221 CYS A C 1
ATOM 1759 O O . CYS A 1 221 ? -10.996 10.160 1.954 1.00 91.00 221 CYS A O 1
ATOM 1761 N N . LEU A 1 222 ? -10.231 10.038 -0.160 1.00 92.19 222 LEU A N 1
ATOM 1762 C CA . LEU A 1 222 ? -9.820 11.436 -0.264 1.00 92.19 222 LEU A CA 1
ATOM 1763 C C . LEU A 1 222 ? -11.007 12.412 -0.234 1.00 92.19 222 LEU A C 1
ATOM 1765 O O . LEU A 1 222 ? -10.818 13.562 0.151 1.00 92.19 222 LEU A O 1
ATOM 1769 N N . ASP A 1 223 ? -12.210 11.952 -0.589 1.00 90.62 223 ASP A N 1
ATOM 1770 C CA . ASP A 1 223 ? -13.435 12.752 -0.524 1.00 90.62 223 ASP A CA 1
ATOM 1771 C C . ASP A 1 223 ? -14.107 12.650 0.853 1.00 90.62 223 ASP A C 1
ATOM 1773 O O . ASP A 1 223 ? -14.666 13.628 1.343 1.00 90.62 223 ASP A O 1
ATOM 1777 N N . ILE A 1 224 ? -14.023 11.484 1.506 1.00 94.12 224 ILE A N 1
ATOM 1778 C CA . ILE A 1 224 ? -14.682 11.234 2.798 1.00 94.12 224 ILE A CA 1
ATOM 1779 C C . ILE A 1 224 ? -13.877 11.781 3.977 1.00 94.12 224 ILE A C 1
ATOM 1781 O O . ILE A 1 224 ? -14.448 12.440 4.843 1.00 94.12 224 ILE A O 1
ATOM 1785 N N . ILE A 1 225 ? -12.560 11.552 4.034 1.00 95.25 225 ILE A N 1
ATOM 1786 C CA . ILE A 1 225 ? -11.722 11.951 5.181 1.00 95.25 225 ILE A CA 1
ATOM 1787 C C . ILE A 1 225 ? -11.865 13.446 5.535 1.00 95.25 225 ILE A C 1
ATOM 1789 O O . ILE A 1 225 ? -11.978 13.750 6.726 1.00 95.25 225 ILE A O 1
ATOM 1793 N N . PRO A 1 226 ? -11.902 14.392 4.572 1.00 95.25 226 PRO A N 1
ATOM 1794 C CA . PRO A 1 226 ? -12.091 15.811 4.877 1.00 95.25 226 PRO A CA 1
ATOM 1795 C C . PRO A 1 226 ? -13.401 16.136 5.604 1.00 95.25 226 PRO A C 1
ATOM 1797 O O . PRO A 1 226 ? -13.411 17.084 6.386 1.00 95.25 226 PRO A O 1
ATOM 1800 N N . THR A 1 227 ? -14.462 15.353 5.371 1.00 93.81 227 THR A N 1
ATOM 1801 C CA . THR A 1 227 ? -15.797 15.546 5.972 1.00 93.81 227 THR A CA 1
ATOM 1802 C C . THR A 1 227 ? -15.883 15.079 7.424 1.00 93.81 227 THR A C 1
ATOM 1804 O O . THR A 1 227 ? -16.845 15.398 8.114 1.00 93.81 227 THR A O 1
ATOM 1807 N N . LEU A 1 228 ? -14.887 14.326 7.898 1.00 94.75 228 LEU A N 1
ATOM 1808 C CA . LEU A 1 228 ? -14.857 13.818 9.265 1.00 94.75 228 LEU A CA 1
ATOM 1809 C C . LEU A 1 228 ? -14.481 14.925 10.252 1.00 94.75 228 LEU A C 1
ATOM 1811 O O . LEU A 1 228 ? -13.691 15.817 9.933 1.00 94.75 228 LEU A O 1
ATOM 1815 N N . ASP A 1 229 ? -14.971 14.826 11.483 1.00 95.88 229 ASP A N 1
ATOM 1816 C CA . ASP A 1 229 ? -14.599 15.759 12.544 1.00 95.88 229 ASP A CA 1
ATOM 1817 C C . ASP A 1 229 ? -13.114 15.624 12.911 1.00 95.88 229 ASP A C 1
ATOM 1819 O O . ASP A 1 229 ? -12.546 14.525 12.950 1.00 95.88 229 ASP A O 1
ATOM 1823 N N . ASP A 1 230 ? -12.469 16.747 13.216 1.00 97.62 230 ASP A N 1
ATOM 1824 C CA . ASP A 1 230 ? -11.108 16.737 13.746 1.00 97.62 230 ASP A CA 1
ATOM 1825 C C . ASP A 1 230 ? -11.059 16.049 15.121 1.00 97.62 230 ASP A C 1
ATOM 1827 O O . ASP A 1 230 ? -11.977 16.154 15.932 1.00 97.62 230 ASP A O 1
ATOM 1831 N N . ASN A 1 231 ? -9.951 15.363 15.408 1.00 97.50 231 ASN A N 1
ATOM 1832 C CA . ASN A 1 231 ? -9.728 14.624 16.657 1.00 97.50 231 ASN A CA 1
ATOM 1833 C C . ASN A 1 231 ? -10.820 13.593 17.024 1.00 97.50 231 ASN A C 1
ATOM 1835 O O . ASN A 1 231 ? -11.001 13.294 18.207 1.00 97.50 231 ASN A O 1
ATOM 1839 N N . SER A 1 232 ? -11.518 13.023 16.043 1.00 97.75 232 SER A N 1
ATOM 1840 C CA . SER A 1 232 ? -12.612 12.064 16.248 1.00 97.75 232 SER A CA 1
ATOM 1841 C C . SER A 1 232 ? -12.200 10.590 16.130 1.00 97.75 232 SER A C 1
ATOM 1843 O O . SER A 1 232 ? -12.889 9.722 16.665 1.00 97.75 232 SER A O 1
ATOM 1845 N N . ILE A 1 233 ? -11.089 10.291 15.447 1.00 98.56 233 ILE A N 1
ATOM 1846 C CA . ILE A 1 233 ? -10.657 8.921 15.136 1.00 98.56 233 ILE A CA 1
ATOM 1847 C C . ILE A 1 233 ? -9.690 8.412 16.206 1.00 98.56 233 ILE A C 1
ATOM 1849 O O . ILE A 1 233 ? -8.604 8.966 16.387 1.00 98.56 233 ILE A O 1
ATOM 1853 N N . ASN A 1 234 ? -10.046 7.311 16.869 1.00 98.62 234 ASN A N 1
ATOM 1854 C CA . ASN A 1 234 ? -9.249 6.714 17.944 1.00 98.62 234 ASN A CA 1
ATOM 1855 C C . ASN A 1 234 ? -8.256 5.657 17.444 1.00 98.62 234 ASN A C 1
ATOM 1857 O O . ASN A 1 234 ? -7.244 5.407 18.099 1.00 98.62 234 ASN A O 1
ATOM 1861 N N . CYS A 1 235 ? -8.531 5.046 16.291 1.00 98.69 235 CYS A N 1
ATOM 1862 C CA . CYS A 1 235 ? -7.642 4.087 15.648 1.00 98.69 235 CYS A CA 1
ATOM 1863 C C . CYS A 1 235 ? -7.750 4.199 14.124 1.00 98.69 235 CYS A C 1
ATOM 1865 O O . CYS A 1 235 ? -8.853 4.160 13.582 1.00 98.69 235 CYS A O 1
ATOM 1867 N N . LEU A 1 236 ? -6.615 4.314 13.438 1.00 98.69 236 LEU A N 1
ATOM 1868 C CA . LEU A 1 236 ? -6.540 4.067 11.998 1.00 98.69 236 LEU A CA 1
ATOM 1869 C C . LEU A 1 236 ? -6.104 2.614 11.814 1.00 98.69 236 LEU A C 1
ATOM 1871 O O . LEU A 1 236 ? -5.030 2.251 12.285 1.00 98.69 236 LEU A O 1
ATOM 1875 N N . LEU A 1 237 ? -6.904 1.799 11.135 1.00 98.19 237 LEU A N 1
ATOM 1876 C CA . LEU A 1 237 ? -6.534 0.438 10.752 1.00 98.19 237 LEU A CA 1
ATOM 1877 C C . LEU A 1 237 ? -6.756 0.297 9.256 1.00 98.19 237 LEU A C 1
ATOM 1879 O O . LEU A 1 237 ? -7.890 0.353 8.800 1.00 98.19 237 LEU A O 1
ATOM 1883 N N . THR A 1 238 ? -5.675 0.147 8.498 1.00 94.88 238 THR A N 1
ATOM 1884 C CA . THR A 1 238 ? -5.758 0.214 7.043 1.00 94.88 238 THR A CA 1
ATOM 1885 C C . THR A 1 238 ? -4.757 -0.698 6.344 1.00 94.88 238 THR A C 1
ATOM 1887 O O . THR A 1 238 ? -3.680 -0.987 6.868 1.00 94.88 238 THR A O 1
ATOM 1890 N N . ASP A 1 239 ? -5.116 -1.145 5.146 1.00 92.00 239 ASP A N 1
ATOM 1891 C CA . ASP A 1 239 ? -4.250 -1.876 4.224 1.00 92.00 239 ASP A CA 1
ATOM 1892 C C . ASP A 1 239 ? -4.407 -1.265 2.827 1.00 92.00 239 ASP A C 1
ATOM 1894 O O . ASP A 1 239 ? -5.286 -1.683 2.070 1.00 92.00 239 ASP A O 1
ATOM 1898 N N . PRO A 1 240 ? -3.632 -0.214 2.493 1.00 89.25 240 PRO A N 1
ATOM 1899 C CA . PRO A 1 240 ? -3.727 0.417 1.188 1.00 89.25 240 PRO A CA 1
ATOM 1900 C C . PRO A 1 240 ? -3.555 -0.595 0.053 1.00 89.25 240 PRO A C 1
ATOM 1902 O O . PRO A 1 240 ? -2.861 -1.599 0.215 1.00 89.25 240 PRO A O 1
ATOM 1905 N N . PRO A 1 241 ? -4.153 -0.347 -1.121 1.00 79.56 241 PRO A N 1
ATOM 1906 C CA . PRO A 1 241 ? -4.040 -1.237 -2.268 1.00 79.56 241 PRO A CA 1
ATOM 1907 C C . PRO A 1 241 ? -2.612 -1.247 -2.830 1.00 79.56 241 PRO A C 1
ATOM 1909 O O . PRO A 1 241 ? -2.311 -0.629 -3.843 1.00 79.56 241 PRO A O 1
ATOM 1912 N N . TRP A 1 242 ? -1.714 -2.007 -2.205 1.00 70.50 242 TRP A N 1
ATOM 1913 C CA . TRP A 1 242 ? -0.324 -2.150 -2.644 1.00 70.50 242 TRP A CA 1
ATOM 1914 C C . TRP A 1 242 ? -0.187 -2.937 -3.960 1.00 70.50 242 TRP A C 1
ATOM 1916 O O . TRP A 1 242 ? 0.921 -3.051 -4.483 1.00 70.50 242 TRP A O 1
ATOM 1926 N N . GLN A 1 243 ? -1.280 -3.540 -4.455 1.00 52.69 243 GLN A N 1
ATOM 1927 C CA . GLN A 1 243 ? -1.298 -4.478 -5.589 1.00 52.69 243 GLN A CA 1
ATOM 1928 C C . GLN A 1 243 ? -2.597 -4.432 -6.424 1.00 52.69 243 GLN A C 1
ATOM 1930 O O . GLN A 1 243 ? -3.088 -5.476 -6.848 1.00 52.69 243 GLN A O 1
ATOM 1935 N N . VAL A 1 244 ? -3.197 -3.262 -6.674 1.00 41.62 244 VAL A N 1
ATOM 1936 C CA . VAL A 1 244 ? -4.324 -3.195 -7.631 1.00 41.62 244 VAL A CA 1
ATOM 1937 C C . VAL A 1 244 ? -3.777 -3.021 -9.048 1.00 41.62 244 VAL A C 1
ATOM 1939 O O . VAL A 1 244 ? -3.364 -1.934 -9.446 1.00 41.62 244 VAL A O 1
ATOM 1942 N N . GLU A 1 245 ? -3.744 -4.124 -9.796 1.00 35.19 245 GLU A N 1
ATOM 1943 C CA . GLU A 1 245 ? -3.357 -4.169 -11.206 1.00 35.19 245 GLU A CA 1
ATOM 1944 C C . GLU A 1 245 ? -4.436 -3.510 -12.083 1.00 35.19 245 GLU A C 1
ATOM 1946 O O . GLU A 1 245 ? -5.487 -4.090 -12.349 1.00 35.19 245 GLU A O 1
ATOM 1951 N N . PHE A 1 246 ? -4.163 -2.299 -12.572 1.00 29.88 246 PHE A N 1
ATOM 1952 C CA . PHE A 1 246 ? -4.694 -1.851 -13.859 1.00 29.88 246 PHE A CA 1
ATOM 1953 C C . PHE A 1 246 ? -3.627 -2.139 -14.911 1.00 29.88 246 PHE A C 1
ATOM 1955 O O . PHE A 1 246 ? -2.603 -1.468 -14.924 1.00 29.88 246 PHE A O 1
ATOM 1962 N N . ASP A 1 247 ? -3.894 -3.151 -15.735 1.00 27.05 247 ASP A N 1
ATOM 1963 C CA . ASP A 1 247 ? -3.235 -3.530 -16.992 1.00 27.05 247 ASP A CA 1
ATOM 1964 C C . ASP A 1 247 ? -1.687 -3.562 -17.016 1.00 27.05 247 ASP A C 1
ATOM 1966 O O . ASP A 1 247 ? -0.978 -2.584 -16.775 1.00 27.05 247 ASP A O 1
ATOM 1970 N N . SER A 1 248 ? -1.141 -4.717 -17.396 1.00 31.95 248 SER A N 1
ATOM 1971 C CA . SER A 1 248 ? 0.245 -5.180 -17.196 1.00 31.95 248 SER A CA 1
ATOM 1972 C C . SER A 1 248 ? 1.349 -4.436 -17.972 1.00 31.95 248 SER A C 1
ATOM 1974 O O . SER A 1 248 ? 2.436 -4.972 -18.173 1.00 31.95 248 SER A O 1
ATOM 1976 N N . THR A 1 249 ? 1.110 -3.201 -18.410 1.00 36.59 249 THR A N 1
ATOM 1977 C CA . THR A 1 249 ? 2.048 -2.412 -19.228 1.00 36.59 249 THR A CA 1
ATOM 1978 C C . THR A 1 249 ? 2.669 -1.223 -18.467 1.00 36.59 249 THR A C 1
ATOM 1980 O O . THR A 1 249 ? 3.565 -0.571 -18.995 1.00 36.59 249 THR A O 1
ATOM 1983 N N . PHE A 1 250 ? 2.238 -0.937 -17.223 1.00 37.38 250 PHE A N 1
ATOM 1984 C CA . PHE A 1 250 ? 2.590 0.301 -16.488 1.00 37.38 250 PHE A CA 1
ATOM 1985 C C . PHE A 1 250 ? 2.905 0.119 -14.984 1.00 37.38 250 PHE A C 1
ATOM 1987 O O . PHE A 1 250 ? 2.611 0.993 -14.171 1.00 37.38 250 PHE A O 1
ATOM 1994 N N . MET A 1 251 ? 3.528 -0.993 -14.576 1.00 34.72 251 MET A N 1
ATOM 1995 C CA . MET A 1 251 ? 3.708 -1.329 -13.148 1.00 34.72 251 MET A CA 1
ATOM 1996 C C . MET A 1 251 ? 4.475 -0.290 -12.297 1.00 34.72 251 MET A C 1
ATOM 1998 O O . MET A 1 251 ? 4.198 -0.183 -11.103 1.00 34.72 251 MET A O 1
ATOM 2002 N N . SER A 1 252 ? 5.414 0.487 -12.860 1.00 45.09 252 SER A N 1
ATOM 2003 C CA . SER A 1 252 ? 6.141 1.520 -12.092 1.00 45.09 252 SER A CA 1
ATOM 2004 C C . SER A 1 252 ? 5.264 2.713 -11.714 1.00 45.09 252 SER A C 1
ATOM 2006 O O . SER A 1 252 ? 5.443 3.286 -10.641 1.00 45.09 252 SER A O 1
ATOM 2008 N N . ASP A 1 253 ? 4.313 3.066 -12.582 1.00 49.56 253 ASP A N 1
ATOM 2009 C CA . ASP A 1 253 ? 3.407 4.191 -12.359 1.00 49.56 253 ASP A CA 1
ATOM 2010 C C . ASP A 1 253 ? 2.364 3.818 -11.297 1.00 49.56 253 ASP A C 1
ATOM 2012 O O . ASP A 1 253 ? 2.024 4.640 -10.453 1.00 49.56 253 ASP A O 1
ATOM 2016 N N . THR A 1 254 ? 1.913 2.560 -11.263 1.00 57.81 254 THR A N 1
ATOM 2017 C CA . THR A 1 254 ? 0.936 2.082 -10.272 1.00 57.81 254 THR A CA 1
ATOM 2018 C C . THR A 1 254 ? 1.506 2.063 -8.853 1.00 57.81 254 THR A C 1
ATOM 2020 O O . THR A 1 254 ? 0.863 2.584 -7.948 1.00 57.81 254 THR A O 1
ATOM 2023 N N . ASP A 1 255 ? 2.720 1.536 -8.642 1.00 65.69 255 ASP A N 1
ATOM 2024 C CA . ASP A 1 255 ? 3.354 1.525 -7.311 1.00 65.69 255 ASP A CA 1
ATOM 2025 C C . ASP A 1 255 ? 3.537 2.957 -6.765 1.00 65.69 255 ASP A C 1
ATOM 2027 O O . ASP A 1 255 ? 3.259 3.215 -5.592 1.00 65.69 255 ASP A O 1
ATOM 2031 N N . GLN A 1 256 ? 3.968 3.902 -7.611 1.00 72.38 256 GLN A N 1
ATOM 2032 C CA . GLN A 1 256 ? 4.128 5.301 -7.207 1.00 72.38 256 GLN A CA 1
ATOM 2033 C C . GLN A 1 256 ? 2.777 5.980 -6.949 1.00 72.38 256 GLN A C 1
ATOM 2035 O O . GLN A 1 256 ? 2.627 6.647 -5.930 1.00 72.38 256 GLN A O 1
ATOM 2040 N N . ASN A 1 257 ? 1.771 5.746 -7.796 1.00 74.62 257 ASN A N 1
ATOM 2041 C CA . ASN A 1 257 ? 0.421 6.276 -7.591 1.00 74.62 257 ASN A CA 1
ATOM 2042 C C . ASN A 1 257 ? -0.187 5.803 -6.260 1.00 74.62 257 ASN A C 1
ATOM 2044 O O . ASN A 1 257 ? -0.842 6.584 -5.574 1.00 74.62 257 ASN A O 1
ATOM 2048 N N . MET A 1 258 ? 0.044 4.545 -5.866 1.00 81.31 258 MET A N 1
ATOM 2049 C CA . MET A 1 258 ? -0.448 4.014 -4.587 1.00 81.31 258 MET A CA 1
ATOM 2050 C C . MET A 1 258 ? 0.302 4.602 -3.391 1.00 81.31 258 MET A C 1
ATOM 2052 O O . MET A 1 258 ? -0.305 4.875 -2.352 1.00 81.31 258 MET A O 1
ATOM 2056 N N . LEU A 1 259 ? 1.606 4.854 -3.533 1.00 84.31 259 LEU A N 1
ATOM 2057 C CA . LEU A 1 259 ? 2.386 5.582 -2.532 1.00 84.31 259 LEU A CA 1
ATOM 2058 C C . LEU A 1 259 ? 1.889 7.027 -2.380 1.00 84.31 259 LEU A C 1
ATOM 2060 O O . LEU A 1 259 ? 1.721 7.486 -1.252 1.00 84.31 259 LEU A O 1
ATOM 2064 N N . ASP A 1 260 ? 1.600 7.715 -3.483 1.00 86.00 260 ASP A N 1
ATOM 2065 C CA . ASP A 1 260 ? 1.101 9.094 -3.475 1.00 86.00 260 ASP A CA 1
ATOM 2066 C C . ASP A 1 260 ? -0.311 9.179 -2.876 1.00 86.00 260 ASP A C 1
ATOM 2068 O O . ASP A 1 260 ? -0.578 10.034 -2.026 1.00 86.00 260 ASP A O 1
ATOM 2072 N N . LEU A 1 261 ? -1.194 8.241 -3.243 1.00 86.75 261 LEU A N 1
ATOM 2073 C CA . LEU A 1 261 ? -2.521 8.085 -2.645 1.00 86.75 261 LEU A CA 1
ATOM 2074 C C . LEU A 1 261 ? -2.419 7.865 -1.132 1.00 86.75 261 LEU A C 1
ATOM 2076 O O . LEU A 1 261 ? -3.117 8.522 -0.359 1.00 86.75 261 LEU A O 1
ATOM 2080 N N . THR A 1 262 ? -1.521 6.975 -0.704 1.00 91.94 262 THR A N 1
ATOM 2081 C CA . THR A 1 262 ? -1.291 6.696 0.718 1.00 91.94 262 THR A CA 1
ATOM 2082 C C . THR A 1 262 ? -0.765 7.932 1.444 1.00 91.94 262 THR A C 1
ATOM 2084 O O . THR A 1 262 ? -1.253 8.255 2.525 1.00 91.94 262 THR A O 1
ATOM 2087 N N . ALA A 1 263 ? 0.182 8.662 0.851 1.00 92.69 263 ALA A N 1
ATOM 2088 C CA . ALA A 1 263 ? 0.718 9.890 1.429 1.00 92.69 263 ALA A CA 1
ATOM 2089 C C . ALA A 1 263 ? -0.371 10.960 1.601 1.00 92.69 263 ALA A C 1
ATOM 2091 O O . ALA A 1 263 ? -0.495 11.530 2.684 1.00 92.69 263 ALA A O 1
ATOM 2092 N N . SER A 1 264 ? -1.200 11.181 0.574 1.00 93.25 264 SER A N 1
ATOM 2093 C CA . SER A 1 264 ? -2.322 12.130 0.631 1.00 93.25 264 SER A CA 1
ATOM 2094 C C . SER A 1 264 ? -3.368 11.724 1.671 1.00 93.25 264 SER A C 1
ATOM 2096 O O . SER A 1 264 ? -3.838 12.563 2.441 1.00 93.25 264 SER A O 1
ATOM 2098 N N . MET A 1 265 ? -3.703 10.432 1.746 1.00 96.12 265 MET A N 1
ATOM 2099 C CA . MET A 1 265 ? -4.602 9.894 2.769 1.00 96.12 265 MET A CA 1
ATOM 2100 C C . MET A 1 265 ? -4.057 10.174 4.175 1.00 96.12 265 MET A C 1
ATOM 2102 O O . MET A 1 265 ? -4.769 10.740 5.005 1.00 96.12 265 MET A O 1
ATOM 2106 N N . LEU A 1 266 ? -2.783 9.852 4.425 1.00 97.31 266 LEU A N 1
ATOM 2107 C CA . LEU A 1 266 ? -2.136 10.068 5.719 1.00 97.31 266 LEU A CA 1
ATOM 2108 C C . LEU A 1 266 ? -2.023 11.551 6.079 1.00 97.31 266 LEU A C 1
ATOM 2110 O O . LEU A 1 266 ? -2.158 11.898 7.251 1.00 97.31 266 LEU A O 1
ATOM 2114 N N . GLU A 1 267 ? -1.786 12.437 5.114 1.00 96.88 267 GLU A N 1
ATOM 2115 C CA . GLU A 1 267 ? -1.764 13.881 5.356 1.00 96.88 267 GLU A CA 1
ATOM 2116 C C . GLU A 1 267 ? -3.135 14.382 5.837 1.00 96.88 267 GLU A C 1
ATOM 2118 O O . GLU A 1 267 ? -3.219 15.080 6.849 1.00 96.88 267 GLU A O 1
ATOM 2123 N N . MET A 1 268 ? -4.218 13.954 5.181 1.00 95.50 268 MET A N 1
ATOM 2124 C CA . MET A 1 268 ? -5.580 14.376 5.524 1.00 95.50 268 MET A CA 1
ATOM 2125 C C . MET A 1 268 ? -6.101 13.755 6.820 1.00 95.50 268 MET A C 1
ATOM 2127 O O . MET A 1 268 ? -6.737 14.443 7.619 1.00 95.50 268 MET A O 1
ATOM 2131 N N . VAL A 1 269 ? -5.807 12.477 7.074 1.00 97.88 269 VAL A N 1
ATOM 2132 C CA . VAL A 1 269 ? -6.223 11.791 8.308 1.00 97.88 269 VAL A CA 1
ATOM 2133 C C . VAL A 1 269 ? -5.577 12.408 9.547 1.00 97.88 269 VAL A C 1
ATOM 2135 O O . VAL A 1 269 ? -6.146 12.335 10.638 1.00 97.88 269 VAL A O 1
ATOM 2138 N N . LYS A 1 270 ? -4.421 13.068 9.406 1.00 97.81 270 LYS A N 1
ATOM 2139 C CA . LYS A 1 270 ? -3.651 13.577 10.545 1.00 97.81 270 LYS A CA 1
ATOM 2140 C C . LYS A 1 270 ? -4.457 14.513 11.448 1.00 97.81 270 LYS A C 1
ATOM 2142 O O . LYS A 1 270 ? -4.350 14.407 12.671 1.00 97.81 270 LYS A O 1
ATOM 2147 N N . SER A 1 271 ? -5.274 15.422 10.904 1.00 97.31 271 SER A N 1
ATOM 2148 C CA . SER A 1 271 ? -6.102 16.316 11.738 1.00 97.31 271 SER A CA 1
ATOM 2149 C C . SER A 1 271 ? -7.260 15.573 12.417 1.00 97.31 271 SER A C 1
ATOM 2151 O O . SER A 1 271 ? -7.644 15.925 13.532 1.00 97.31 271 SER A O 1
ATOM 2153 N N . LYS A 1 272 ? -7.737 14.492 11.794 1.00 98.31 272 LYS A N 1
ATOM 2154 C CA . LYS A 1 272 ? -8.880 13.672 12.222 1.00 98.31 272 LYS A CA 1
ATOM 2155 C C . LYS A 1 272 ? -8.548 12.718 13.367 1.00 98.31 272 LYS A C 1
ATOM 2157 O O . LYS A 1 272 ? -9.422 12.380 14.158 1.00 98.31 272 LYS A O 1
ATOM 2162 N N . LEU A 1 273 ? -7.282 12.328 13.506 1.00 98.62 273 LEU A N 1
ATOM 2163 C CA . LEU A 1 273 ? -6.810 11.487 14.608 1.00 98.62 273 LEU A CA 1
ATOM 2164 C C . LEU A 1 273 ? -6.892 12.212 15.957 1.00 98.62 273 LEU A C 1
ATOM 2166 O O . LEU A 1 273 ? -6.316 13.294 16.127 1.00 98.62 273 LEU A O 1
ATOM 2170 N N . SER A 1 274 ? -7.563 11.582 16.925 1.00 97.50 274 SER A N 1
ATOM 2171 C CA . SER A 1 274 ? -7.577 12.012 18.324 1.00 97.50 274 SER A CA 1
ATOM 2172 C C . SER A 1 274 ? -6.163 11.985 18.925 1.00 97.50 274 SER A C 1
ATOM 2174 O O . SER A 1 274 ? -5.324 11.175 18.513 1.00 97.50 274 SER A O 1
ATOM 2176 N N . PRO A 1 275 ? -5.878 12.810 19.950 1.00 94.44 275 PRO A N 1
ATOM 2177 C CA . PRO A 1 275 ? -4.654 12.676 20.732 1.00 94.44 275 PRO A CA 1
ATOM 2178 C C . PRO A 1 275 ? -4.467 11.239 21.237 1.00 94.44 275 PRO A C 1
ATOM 2180 O O . PRO A 1 275 ? -5.382 10.631 21.796 1.00 94.44 275 PRO A O 1
ATOM 2183 N N . GLY A 1 276 ? -3.278 10.683 21.009 1.00 93.06 276 GLY A N 1
ATOM 2184 C CA . GLY A 1 276 ? -2.954 9.314 21.393 1.00 93.06 276 GLY A CA 1
ATOM 2185 C C . GLY A 1 276 ? -3.530 8.213 20.505 1.00 93.06 276 GLY A C 1
ATOM 2186 O O . GLY A 1 276 ? -3.340 7.054 20.855 1.00 93.06 276 GLY A O 1
ATOM 2187 N N . ALA A 1 277 ? -4.205 8.519 19.393 1.00 98.00 277 ALA A N 1
ATOM 2188 C CA . ALA A 1 277 ? -4.698 7.496 18.469 1.00 98.00 277 ALA A CA 1
ATOM 2189 C C . ALA A 1 277 ? -3.556 6.624 17.914 1.00 98.00 277 ALA A C 1
ATOM 2191 O O . ALA A 1 277 ? -2.504 7.135 17.513 1.00 98.00 277 ALA A O 1
ATOM 2192 N N . LEU A 1 278 ? -3.787 5.310 17.878 1.00 98.25 278 LEU A N 1
ATOM 2193 C CA . LEU A 1 278 ? -2.859 4.329 17.316 1.00 98.25 278 LEU A CA 1
ATOM 2194 C C . LEU A 1 278 ? -3.192 4.094 15.842 1.00 98.25 278 LEU A C 1
ATOM 2196 O O . LEU A 1 278 ? -4.355 3.918 15.483 1.00 98.25 278 LEU A O 1
ATOM 2200 N N . CYS A 1 279 ? -2.173 4.109 14.990 1.00 98.50 279 CYS A N 1
ATOM 2201 C CA . CYS A 1 279 ? -2.318 3.928 13.551 1.00 98.50 279 CYS A CA 1
ATOM 2202 C C . CYS A 1 279 ? -1.583 2.665 13.107 1.00 98.50 279 CYS A C 1
ATOM 2204 O O . CYS A 1 279 ? -0.372 2.551 13.284 1.00 98.50 279 CYS A O 1
ATOM 2206 N N . TRP A 1 280 ? -2.328 1.747 12.507 1.00 97.88 280 TRP A N 1
ATOM 2207 C CA . TRP A 1 280 ? -1.878 0.467 11.988 1.00 97.88 280 TRP A CA 1
ATOM 2208 C C . TRP A 1 280 ? -2.038 0.474 10.477 1.00 97.88 280 TRP A C 1
ATOM 2210 O O . TRP A 1 280 ? -3.156 0.564 9.967 1.00 97.88 280 TRP A O 1
ATOM 2220 N N . MET A 1 281 ? -0.924 0.363 9.761 1.00 96.31 281 MET A N 1
ATOM 2221 C CA . MET A 1 281 ? -0.946 0.263 8.307 1.00 96.31 281 MET A CA 1
ATOM 2222 C C . MET A 1 281 ? -0.231 -1.000 7.854 1.00 96.31 281 MET A C 1
ATOM 2224 O O . MET A 1 281 ? 0.994 -1.097 7.970 1.00 96.31 281 MET A O 1
ATOM 2228 N N . PHE A 1 282 ? -0.998 -1.956 7.335 1.00 94.12 282 PHE A N 1
ATOM 2229 C CA . PHE A 1 282 ? -0.443 -3.118 6.653 1.00 94.12 282 PHE A CA 1
ATOM 2230 C C . PHE A 1 282 ? 0.288 -2.680 5.388 1.00 94.12 282 PHE A C 1
ATOM 2232 O O . PHE A 1 282 ? -0.089 -1.705 4.731 1.00 94.12 282 PHE A O 1
ATOM 2239 N N . CYS A 1 283 ? 1.381 -3.372 5.073 1.00 89.19 283 CYS A N 1
ATOM 2240 C CA . CYS A 1 283 ? 2.152 -3.090 3.878 1.00 89.19 283 CYS A CA 1
ATOM 2241 C C . CYS A 1 283 ? 2.799 -4.325 3.270 1.00 89.19 283 CYS A C 1
ATOM 2243 O O . CYS A 1 283 ? 3.101 -5.304 3.946 1.00 89.19 283 CYS A O 1
ATOM 2245 N N . ALA A 1 284 ? 3.057 -4.272 1.963 1.00 82.62 284 ALA A N 1
ATOM 2246 C CA . ALA A 1 284 ? 3.829 -5.320 1.315 1.00 82.62 284 ALA A CA 1
ATOM 2247 C C . ALA A 1 284 ? 5.268 -5.344 1.861 1.00 82.62 284 ALA A C 1
ATOM 2249 O O . ALA A 1 284 ? 5.921 -4.300 1.966 1.00 82.62 284 ALA A O 1
ATOM 2250 N N . SER A 1 285 ? 5.811 -6.542 2.105 1.00 82.19 285 SER A N 1
ATOM 2251 C CA . SER A 1 285 ? 7.159 -6.739 2.662 1.00 82.19 285 SER A CA 1
ATOM 2252 C C . SER A 1 285 ? 8.251 -6.006 1.870 1.00 82.19 285 SER A C 1
ATOM 2254 O O . SER A 1 285 ? 9.207 -5.505 2.457 1.00 82.19 285 SER A O 1
ATOM 2256 N N . LYS A 1 286 ? 8.075 -5.835 0.547 1.00 81.50 286 LYS A N 1
ATOM 2257 C CA . LYS A 1 286 ? 8.981 -5.044 -0.311 1.00 81.50 286 LYS A CA 1
ATOM 2258 C C . LYS A 1 286 ? 9.149 -3.599 0.175 1.00 81.50 286 LYS A C 1
ATOM 2260 O O . LYS A 1 286 ? 10.255 -3.065 0.134 1.00 81.50 286 LYS A O 1
ATOM 2265 N N . HIS A 1 287 ? 8.070 -2.960 0.625 1.00 80.44 287 HIS A N 1
ATOM 2266 C CA . HIS A 1 287 ? 8.092 -1.569 1.071 1.00 80.44 287 HIS A CA 1
ATOM 2267 C C . HIS A 1 287 ? 8.617 -1.430 2.496 1.00 80.44 287 HIS A C 1
ATOM 2269 O O . HIS A 1 287 ? 9.257 -0.422 2.800 1.00 80.44 287 HIS A O 1
ATOM 2275 N N . LEU A 1 288 ? 8.381 -2.444 3.337 1.00 83.19 288 LEU A N 1
ATOM 2276 C CA . LEU A 1 288 ? 8.985 -2.529 4.660 1.00 83.19 288 LEU A CA 1
ATOM 2277 C C . LEU A 1 288 ? 10.513 -2.614 4.546 1.00 83.19 288 LEU A C 1
ATOM 2279 O O . LEU A 1 288 ? 11.211 -1.778 5.108 1.00 83.19 288 LEU A O 1
ATOM 2283 N N . VAL A 1 289 ? 11.029 -3.560 3.752 1.00 83.81 289 VAL A N 1
ATOM 2284 C CA . VAL A 1 289 ? 12.478 -3.780 3.579 1.00 83.81 289 VAL A CA 1
ATOM 2285 C C . VAL A 1 289 ? 13.174 -2.562 2.967 1.00 83.81 289 VAL A C 1
ATOM 2287 O O . VAL A 1 289 ? 14.270 -2.202 3.383 1.00 83.81 289 VAL A O 1
ATOM 2290 N N . LYS A 1 290 ? 12.535 -1.887 2.002 1.00 85.44 290 LYS A N 1
ATOM 2291 C CA . LYS A 1 290 ? 13.074 -0.658 1.394 1.00 85.44 290 LYS A CA 1
ATOM 2292 C C . LYS A 1 290 ? 12.969 0.577 2.300 1.00 85.44 290 LYS A C 1
ATOM 2294 O O . LYS A 1 290 ? 13.509 1.621 1.947 1.00 85.44 290 LYS A O 1
ATOM 2299 N N . GLY A 1 291 ? 12.228 0.507 3.408 1.00 86.25 291 GLY A N 1
ATOM 2300 C CA . GLY A 1 291 ? 11.982 1.644 4.300 1.00 86.25 291 GLY A CA 1
ATOM 2301 C C . GLY A 1 291 ? 11.156 2.779 3.679 1.00 86.25 291 GLY A C 1
ATOM 2302 O O . GLY A 1 291 ? 11.101 3.874 4.241 1.00 86.25 291 GLY A O 1
ATOM 2303 N N . THR A 1 292 ? 10.512 2.555 2.527 1.00 87.25 292 THR A N 1
ATOM 2304 C CA . THR A 1 292 ? 9.824 3.606 1.756 1.00 87.25 292 THR A CA 1
ATOM 2305 C C . THR A 1 292 ? 8.638 4.177 2.525 1.00 87.25 292 THR A C 1
ATOM 2307 O O . THR A 1 292 ? 8.528 5.390 2.686 1.00 87.25 292 THR A O 1
ATOM 2310 N N . ILE A 1 293 ? 7.777 3.298 3.044 1.00 88.81 293 ILE A N 1
ATOM 2311 C CA . ILE A 1 293 ? 6.579 3.703 3.788 1.00 88.81 293 ILE A CA 1
ATOM 2312 C C . ILE A 1 293 ? 6.969 4.315 5.134 1.00 88.81 293 ILE A C 1
ATOM 2314 O O . ILE A 1 293 ? 6.440 5.357 5.503 1.00 88.81 293 ILE A O 1
ATOM 2318 N N . TYR A 1 294 ? 7.943 3.725 5.834 1.00 91.19 294 TYR A N 1
ATOM 2319 C CA . TYR A 1 294 ? 8.459 4.282 7.087 1.00 91.19 294 TYR A CA 1
ATOM 2320 C C . TYR A 1 294 ? 8.942 5.729 6.890 1.00 91.19 294 TYR A C 1
ATOM 2322 O O . TYR A 1 294 ? 8.504 6.641 7.589 1.00 91.19 294 TYR A O 1
ATOM 2330 N N . SER A 1 295 ? 9.777 5.953 5.870 1.00 92.00 295 SER A N 1
ATOM 2331 C CA . SER A 1 295 ? 10.295 7.281 5.524 1.00 92.00 295 SER A CA 1
ATOM 2332 C C . SER A 1 295 ? 9.183 8.265 5.150 1.00 92.00 295 SER A C 1
ATOM 2334 O O . SER A 1 295 ? 9.266 9.443 5.490 1.00 92.00 295 SER A O 1
ATOM 2336 N N . MET A 1 296 ? 8.147 7.805 4.443 1.00 93.38 296 MET A N 1
ATOM 2337 C CA . MET A 1 296 ? 6.987 8.620 4.074 1.00 93.38 296 MET A CA 1
ATOM 2338 C C . MET A 1 296 ? 6.211 9.082 5.312 1.00 93.38 296 MET A C 1
ATOM 2340 O O . MET A 1 296 ? 6.010 10.282 5.489 1.00 93.38 296 MET A O 1
ATOM 2344 N N . ILE A 1 297 ? 5.830 8.151 6.193 1.00 95.00 297 ILE A N 1
ATOM 2345 C CA . ILE A 1 297 ? 5.089 8.457 7.425 1.00 95.00 297 ILE A CA 1
ATOM 2346 C C . ILE A 1 297 ? 5.899 9.423 8.306 1.00 95.00 297 ILE A C 1
ATOM 2348 O O . ILE A 1 297 ? 5.366 10.416 8.805 1.00 95.00 297 ILE A O 1
ATOM 2352 N N . GLN A 1 298 ? 7.207 9.188 8.440 1.00 93.75 298 GLN A N 1
ATOM 2353 C CA . GLN A 1 298 ? 8.092 10.048 9.223 1.00 93.75 298 GLN A CA 1
ATOM 2354 C C . GLN A 1 298 ? 8.180 11.473 8.650 1.00 93.75 298 GLN A C 1
ATOM 2356 O O . GLN A 1 298 ? 8.112 12.441 9.408 1.00 93.75 298 GLN A O 1
ATOM 2361 N N . LYS A 1 299 ? 8.277 11.632 7.321 1.00 96.06 299 LYS A N 1
ATOM 2362 C CA . LYS A 1 299 ? 8.286 12.953 6.657 1.00 96.06 299 LYS A CA 1
ATOM 2363 C C . LYS A 1 299 ? 6.981 13.722 6.846 1.00 96.06 299 LYS A C 1
ATOM 2365 O O . LYS A 1 299 ? 7.012 14.944 6.938 1.00 96.06 299 LYS A O 1
ATOM 2370 N N . LEU A 1 300 ? 5.855 13.017 6.960 1.00 95.56 300 LEU A N 1
ATOM 2371 C CA . LEU A 1 300 ? 4.560 13.608 7.310 1.00 95.56 300 LEU A CA 1
ATOM 2372 C C . LEU A 1 300 ? 4.476 14.014 8.793 1.00 95.56 300 LEU A C 1
ATOM 2374 O O . LEU A 1 300 ? 3.456 14.542 9.236 1.00 95.56 300 LEU A O 1
ATOM 2378 N N . GLY A 1 301 ? 5.537 13.804 9.579 1.00 95.62 301 GLY A N 1
ATOM 2379 C CA . GLY A 1 301 ? 5.663 14.257 10.963 1.00 95.62 301 GLY A CA 1
ATOM 2380 C C . GLY A 1 301 ? 4.845 13.431 11.951 1.00 95.62 301 GLY A C 1
ATOM 2381 O O . GLY A 1 301 ? 4.310 13.995 12.905 1.00 95.62 301 GLY A O 1
ATOM 2382 N N . TYR A 1 302 ? 4.662 12.143 11.676 1.00 97.50 302 TYR A N 1
ATOM 2383 C CA . TYR A 1 302 ? 4.117 11.180 12.629 1.00 97.50 302 TYR A CA 1
ATOM 2384 C C . TYR A 1 302 ? 5.221 10.657 13.557 1.00 97.50 302 TYR A C 1
ATOM 2386 O O . TYR A 1 302 ? 6.396 10.601 13.189 1.00 97.50 302 TYR A O 1
ATOM 2394 N N . SER A 1 303 ? 4.835 10.246 14.761 1.00 95.75 303 SER A N 1
ATOM 2395 C CA . SER A 1 303 ? 5.696 9.515 15.685 1.00 95.75 303 SER A CA 1
ATOM 2396 C C . SER A 1 303 ? 5.689 8.032 15.320 1.00 95.75 303 SER A C 1
ATOM 2398 O O . SER A 1 303 ? 4.631 7.409 15.255 1.00 95.75 303 SER A O 1
ATOM 2400 N N . MET A 1 304 ? 6.872 7.475 15.070 1.00 95.19 304 MET A N 1
ATOM 2401 C CA . MET A 1 304 ? 7.043 6.073 14.689 1.00 95.19 304 MET A CA 1
ATOM 2402 C C . MET A 1 304 ? 7.283 5.202 15.917 1.00 95.19 304 MET A C 1
ATOM 2404 O O . MET A 1 304 ? 7.976 5.620 16.844 1.00 95.19 304 MET A O 1
ATOM 2408 N N . PHE A 1 305 ? 6.763 3.978 15.896 1.00 93.44 305 PHE A N 1
ATOM 2409 C CA . PHE A 1 305 ? 7.208 2.934 16.811 1.00 93.44 305 PHE A CA 1
ATOM 2410 C C . PHE A 1 305 ? 8.411 2.205 16.209 1.00 93.44 305 PHE A C 1
ATOM 2412 O O . PHE A 1 305 ? 8.513 2.039 14.994 1.00 93.44 305 PHE A O 1
ATOM 2419 N N . GLU A 1 306 ? 9.308 1.729 17.069 1.00 87.69 306 GLU A N 1
ATOM 2420 C CA . GLU A 1 306 ? 10.503 0.972 16.663 1.00 87.69 306 GLU A CA 1
ATOM 2421 C C . GLU A 1 306 ? 10.201 -0.502 16.339 1.00 87.69 306 GLU A C 1
ATOM 2423 O O . GLU A 1 306 ? 11.079 -1.249 15.915 1.00 87.69 306 GLU A O 1
ATOM 2428 N N . GLN A 1 307 ? 8.955 -0.934 16.549 1.00 88.81 307 GLN A N 1
ATOM 2429 C CA . GLN A 1 307 ? 8.504 -2.306 16.346 1.00 88.81 307 GLN A CA 1
ATOM 2430 C C . GLN A 1 307 ? 7.440 -2.370 15.252 1.00 88.81 307 GLN A C 1
ATOM 2432 O O . GLN A 1 307 ? 6.574 -1.500 15.145 1.00 88.81 307 GLN A O 1
ATOM 2437 N N . PHE A 1 308 ? 7.482 -3.449 14.475 1.00 92.06 308 PHE A N 1
ATOM 2438 C CA . PHE A 1 308 ? 6.452 -3.801 13.505 1.00 92.06 308 PHE A CA 1
ATOM 2439 C C . PHE A 1 308 ? 5.574 -4.910 14.062 1.00 92.06 308 PHE A C 1
ATOM 2441 O O . PHE A 1 308 ? 6.046 -5.766 14.811 1.00 92.06 308 PHE A O 1
ATOM 2448 N N . PHE A 1 309 ? 4.317 -4.930 13.641 1.00 95.69 309 PHE A N 1
ATOM 2449 C CA . PHE A 1 309 ? 3.460 -6.086 13.841 1.00 95.69 309 PHE A CA 1
ATOM 2450 C C . PHE A 1 309 ? 3.554 -7.020 12.641 1.00 95.69 309 PHE A C 1
ATOM 2452 O O . PHE A 1 309 ? 3.687 -6.577 11.504 1.00 95.69 309 PHE A O 1
ATOM 2459 N N . ILE A 1 310 ? 3.499 -8.320 12.895 1.00 95.00 310 ILE A N 1
ATOM 2460 C CA . ILE A 1 310 ? 3.629 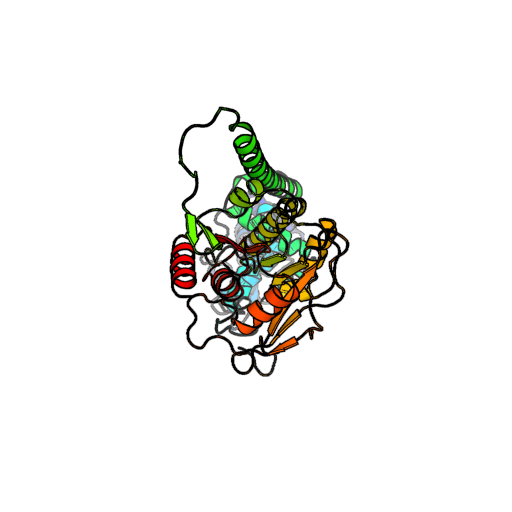-9.369 11.896 1.00 95.00 310 ILE A CA 1
ATOM 2461 C C . ILE A 1 310 ? 2.431 -10.296 12.050 1.00 95.00 310 ILE A C 1
ATOM 2463 O O . ILE A 1 310 ? 2.314 -11.036 13.031 1.00 95.00 310 ILE A O 1
ATOM 2467 N N . TRP A 1 311 ? 1.561 -10.300 11.045 1.00 94.12 311 TRP A N 1
ATOM 2468 C CA . TRP A 1 311 ? 0.628 -11.399 10.872 1.00 94.12 311 TRP A CA 1
ATOM 2469 C C . TRP A 1 311 ? 1.371 -12.562 10.212 1.00 94.12 311 TRP A C 1
ATOM 2471 O O . TRP A 1 311 ? 1.708 -12.494 9.035 1.00 94.12 311 TRP A O 1
ATOM 2481 N N . TYR A 1 312 ? 1.632 -13.625 10.969 1.00 92.44 312 TYR A N 1
ATOM 2482 C CA . TYR A 1 312 ? 2.191 -14.873 10.456 1.00 92.44 312 TYR A CA 1
ATOM 2483 C C . TYR A 1 312 ? 1.074 -15.793 9.942 1.00 92.44 312 TYR A C 1
ATOM 2485 O O . TYR A 1 312 ? 0.077 -16.029 10.627 1.00 92.44 312 TYR A O 1
ATOM 2493 N N . LYS A 1 313 ? 1.265 -16.322 8.734 1.00 88.06 313 LYS A N 1
ATOM 2494 C CA . LYS A 1 313 ? 0.317 -17.091 7.922 1.00 88.06 313 LYS A CA 1
ATOM 2495 C C . LYS A 1 313 ? 0.784 -18.548 7.806 1.00 88.06 313 LYS A C 1
ATOM 2497 O O . LYS A 1 313 ? 1.332 -18.944 6.769 1.00 88.06 313 LYS A O 1
ATOM 2502 N N . PRO A 1 314 ? 0.585 -19.384 8.842 1.00 78.81 314 PRO A N 1
ATOM 2503 C CA . PRO A 1 314 ? 1.023 -20.772 8.802 1.00 78.81 314 PRO A CA 1
ATOM 2504 C C . PRO A 1 314 ? 0.382 -21.512 7.620 1.00 78.81 314 PRO A C 1
ATOM 2506 O O . PRO A 1 314 ? -0.790 -21.310 7.301 1.00 78.81 314 PRO A O 1
ATOM 2509 N N . GLN A 1 315 ? 1.172 -22.369 6.963 1.00 69.56 315 GLN A N 1
ATOM 2510 C CA . GLN A 1 315 ? 0.729 -23.351 5.956 1.00 69.56 315 GLN A CA 1
ATOM 2511 C C . GLN A 1 315 ? 0.027 -22.798 4.698 1.00 69.56 315 GLN A C 1
ATOM 2513 O O . GLN A 1 315 ? -0.442 -23.575 3.875 1.00 69.56 315 GLN A O 1
ATOM 2518 N N . THR A 1 316 ? -0.016 -21.478 4.507 1.00 63.75 316 THR A N 1
ATOM 2519 C CA . THR A 1 316 ? -0.693 -20.821 3.367 1.00 63.75 316 THR A CA 1
ATOM 2520 C C . THR A 1 316 ? 0.282 -20.134 2.414 1.00 63.75 316 THR A C 1
ATOM 2522 O O . THR A 1 316 ? -0.114 -19.553 1.405 1.00 63.75 316 THR A O 1
ATOM 2525 N N . ALA A 1 317 ? 1.574 -20.213 2.721 1.00 60.69 317 ALA A N 1
ATOM 2526 C CA . ALA A 1 317 ? 2.616 -19.568 1.956 1.00 60.69 317 ALA A CA 1
ATOM 2527 C C . ALA A 1 317 ? 3.215 -20.516 0.921 1.00 60.69 317 ALA A C 1
ATOM 2529 O O . ALA A 1 317 ? 3.884 -21.503 1.248 1.00 60.69 317 ALA A O 1
ATOM 2530 N N . HIS A 1 318 ? 2.997 -20.165 -0.337 1.00 58.94 318 HIS A N 1
ATOM 2531 C CA . HIS A 1 318 ? 3.687 -20.756 -1.466 1.00 58.94 318 HIS A CA 1
ATOM 2532 C C . HIS A 1 318 ? 4.915 -19.901 -1.774 1.00 58.94 318 HIS A C 1
ATOM 2534 O O . HIS A 1 318 ? 4.853 -18.673 -1.762 1.00 58.94 318 HIS A O 1
ATOM 2540 N N . SER A 1 319 ? 6.046 -20.559 -2.001 1.00 55.53 319 SER A N 1
ATOM 2541 C CA . SER A 1 319 ? 7.187 -19.939 -2.662 1.00 55.53 319 SER A CA 1
ATOM 2542 C C . SER A 1 319 ? 7.239 -20.547 -4.050 1.00 55.53 319 SER A C 1
ATOM 2544 O O . SER A 1 319 ? 7.227 -21.774 -4.171 1.00 55.53 319 SER A O 1
ATOM 2546 N N . SER A 1 320 ? 7.275 -19.705 -5.080 1.00 58.31 320 SER A N 1
ATOM 2547 C CA . SER A 1 320 ? 7.508 -20.167 -6.450 1.00 58.31 320 SER A CA 1
ATOM 2548 C C . SER A 1 320 ? 8.907 -20.782 -6.592 1.00 58.31 320 SER A C 1
ATOM 2550 O O . SER A 1 320 ? 9.126 -21.618 -7.463 1.00 58.31 320 SER A O 1
ATOM 2552 N N . HIS A 1 321 ? 9.831 -20.438 -5.682 1.00 65.81 321 HIS A N 1
ATOM 2553 C CA . HIS A 1 321 ? 11.203 -20.940 -5.631 1.00 65.81 321 HIS A CA 1
ATOM 2554 C C . HIS A 1 321 ? 11.559 -21.387 -4.206 1.00 65.81 321 HIS A C 1
ATOM 2556 O O . HIS A 1 321 ? 12.342 -20.726 -3.520 1.00 65.81 321 HIS A O 1
ATOM 2562 N N . PRO A 1 322 ? 11.015 -22.520 -3.727 1.00 67.19 322 PRO A N 1
ATOM 2563 C CA . PRO A 1 322 ? 11.106 -22.919 -2.320 1.00 67.19 322 PRO A CA 1
ATOM 2564 C C . PRO A 1 322 ? 12.538 -23.168 -1.822 1.00 67.19 322 PRO A C 1
ATOM 2566 O O . PRO A 1 322 ? 12.753 -23.215 -0.615 1.00 67.19 322 PRO A O 1
ATOM 2569 N N . TYR A 1 323 ? 13.501 -23.317 -2.735 1.00 76.25 323 TYR A N 1
ATOM 2570 C CA . TYR A 1 323 ? 14.921 -23.497 -2.425 1.00 76.25 323 TYR A CA 1
ATOM 2571 C C . TYR A 1 323 ? 15.750 -22.205 -2.505 1.00 76.25 323 TYR A C 1
ATOM 2573 O O . TYR A 1 323 ? 16.863 -22.186 -1.991 1.00 76.25 323 TYR A O 1
ATOM 2581 N N . ASN A 1 324 ? 15.224 -21.137 -3.119 1.00 74.50 324 ASN A N 1
ATOM 2582 C CA . ASN A 1 324 ? 15.960 -19.886 -3.358 1.00 74.50 324 ASN A CA 1
ATOM 2583 C C . ASN A 1 324 ? 15.326 -18.668 -2.670 1.00 74.50 324 ASN A C 1
ATOM 2585 O O . ASN A 1 324 ? 15.979 -17.637 -2.531 1.00 74.50 324 ASN A O 1
ATOM 2589 N N . GLU A 1 325 ? 14.066 -18.767 -2.246 1.00 73.19 325 GLU A N 1
ATOM 2590 C CA . GLU A 1 325 ? 13.308 -17.665 -1.661 1.00 73.19 325 GLU A CA 1
ATOM 2591 C C . GLU A 1 325 ? 12.612 -18.106 -0.376 1.00 73.19 325 GLU A C 1
ATOM 2593 O O . GLU A 1 325 ? 12.050 -19.204 -0.285 1.00 73.19 325 GLU A O 1
ATOM 2598 N N . LEU A 1 326 ? 12.600 -17.204 0.609 1.00 78.06 326 LEU A N 1
ATOM 2599 C CA . LEU A 1 326 ? 11.753 -17.359 1.784 1.00 78.06 326 LEU A CA 1
ATOM 2600 C C . LEU A 1 326 ? 10.285 -17.358 1.353 1.00 78.06 326 LEU A C 1
ATOM 2602 O O . LEU A 1 326 ? 9.876 -16.619 0.456 1.00 78.06 326 LEU A O 1
ATOM 2606 N N . LYS A 1 327 ? 9.477 -18.185 2.013 1.00 78.81 327 LYS A N 1
ATOM 2607 C CA . LYS A 1 327 ? 8.032 -18.195 1.791 1.00 78.81 327 LYS A CA 1
ATOM 2608 C C . LYS A 1 327 ? 7.449 -16.843 2.202 1.00 78.81 327 LYS A C 1
ATOM 2610 O O . LYS A 1 327 ? 7.839 -16.286 3.221 1.00 78.81 327 LYS A O 1
ATOM 2615 N N . ASN A 1 328 ? 6.482 -16.338 1.438 1.00 77.94 328 ASN A N 1
ATOM 2616 C CA . ASN A 1 328 ? 5.736 -15.130 1.800 1.00 77.94 328 ASN A CA 1
ATOM 2617 C C . ASN A 1 328 ? 4.660 -15.453 2.857 1.00 77.94 328 ASN A C 1
ATOM 2619 O O . ASN A 1 328 ? 3.453 -15.350 2.617 1.00 77.94 328 ASN A O 1
ATOM 2623 N N . ASP A 1 329 ? 5.114 -15.944 4.007 1.00 86.12 329 ASP A N 1
ATOM 2624 C CA . ASP A 1 329 ? 4.303 -16.470 5.104 1.00 86.12 329 ASP A CA 1
ATOM 2625 C C . ASP A 1 329 ? 3.971 -15.434 6.167 1.00 86.12 329 ASP A C 1
ATOM 2627 O O . ASP A 1 329 ? 3.477 -15.786 7.233 1.00 86.12 329 ASP A O 1
ATOM 2631 N N . TYR A 1 330 ? 4.160 -14.153 5.870 1.00 89.62 330 TYR A N 1
ATOM 2632 C CA . TYR A 1 330 ? 3.752 -13.091 6.766 1.00 89.62 330 TYR A CA 1
ATOM 2633 C C . TYR A 1 330 ? 3.266 -11.846 6.030 1.00 89.62 330 TYR A C 1
ATOM 2635 O O . TYR A 1 330 ? 3.527 -11.660 4.842 1.00 89.62 330 TYR A O 1
ATOM 2643 N N . GLU A 1 331 ? 2.536 -11.002 6.751 1.00 91.38 331 GLU A N 1
ATOM 2644 C CA . GLU A 1 331 ? 2.159 -9.656 6.328 1.00 91.38 331 GLU A CA 1
ATOM 2645 C C . GLU A 1 331 ? 2.473 -8.672 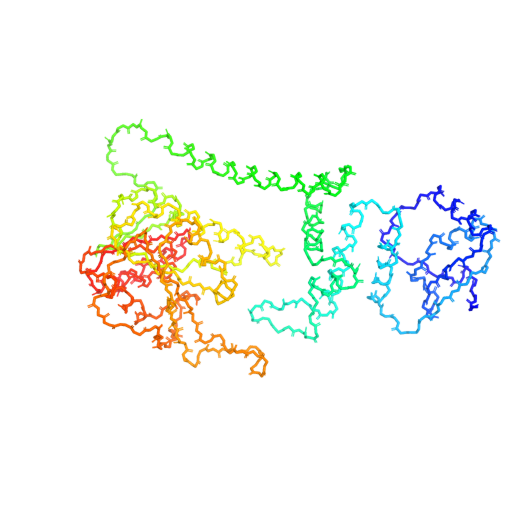7.458 1.00 91.38 331 GLU A C 1
ATOM 2647 O O . GLU A 1 331 ? 1.945 -8.826 8.566 1.00 91.38 331 GLU A O 1
ATOM 2652 N N . PRO A 1 332 ? 3.364 -7.697 7.222 1.00 93.69 332 PRO A N 1
ATOM 2653 C CA . PRO A 1 332 ? 3.719 -6.728 8.239 1.00 93.69 332 PRO A CA 1
ATOM 2654 C C . PRO A 1 332 ? 2.724 -5.565 8.305 1.00 93.69 332 PRO A C 1
ATOM 2656 O O . PRO A 1 332 ? 2.158 -5.150 7.294 1.00 93.69 332 PRO A O 1
ATOM 2659 N N . ALA A 1 333 ? 2.589 -4.986 9.495 1.00 95.69 333 ALA A N 1
ATOM 2660 C CA . ALA A 1 333 ? 1.942 -3.705 9.727 1.00 95.69 333 ALA A CA 1
ATOM 2661 C C . ALA A 1 333 ? 2.880 -2.756 10.480 1.00 95.69 333 ALA A C 1
ATOM 2663 O O . ALA A 1 333 ? 3.515 -3.123 11.473 1.00 95.69 333 ALA A O 1
ATOM 2664 N N . ILE A 1 334 ? 2.957 -1.521 9.993 1.00 96.00 334 ILE A N 1
ATOM 2665 C CA . ILE A 1 334 ? 3.697 -0.436 10.631 1.00 96.00 334 ILE A CA 1
ATOM 2666 C C . ILE A 1 334 ? 2.782 0.231 11.654 1.00 96.00 334 ILE A C 1
ATOM 2668 O O . ILE A 1 334 ? 1.631 0.546 11.343 1.00 96.00 334 ILE A O 1
ATOM 2672 N N . LEU A 1 335 ? 3.318 0.457 12.855 1.00 96.56 335 LEU A N 1
ATOM 2673 C CA . LEU A 1 335 ? 2.644 1.157 13.939 1.00 96.56 335 LEU A CA 1
ATOM 2674 C C . LEU A 1 335 ? 3.212 2.571 14.108 1.00 96.56 335 LEU A C 1
ATOM 2676 O O . LEU A 1 335 ? 4.426 2.774 14.170 1.00 96.56 335 LEU A O 1
ATOM 2680 N N . PHE A 1 336 ? 2.323 3.554 14.188 1.00 97.44 336 PHE A N 1
ATOM 2681 C CA . PHE A 1 336 ? 2.670 4.966 14.338 1.00 97.44 336 PHE A CA 1
ATOM 2682 C C . PHE A 1 336 ? 1.522 5.747 14.991 1.00 97.44 336 PHE A C 1
ATOM 2684 O O . PHE A 1 336 ? 0.436 5.215 15.229 1.00 97.44 336 PHE A O 1
ATOM 2691 N N . SER A 1 337 ? 1.755 7.017 15.308 1.00 97.31 337 SER A N 1
ATOM 2692 C CA . SER A 1 337 ? 0.764 7.901 15.928 1.00 97.31 337 SER A CA 1
ATOM 2693 C C . SER A 1 337 ? 0.985 9.361 15.534 1.00 97.31 337 SER A C 1
ATOM 2695 O O . SER A 1 337 ? 2.092 9.771 15.185 1.00 97.31 337 SER A O 1
ATOM 2697 N N . LYS A 1 338 ? -0.076 10.180 15.575 1.00 95.31 338 LYS A N 1
ATOM 2698 C CA . LYS A 1 338 ? -0.006 11.626 15.253 1.00 95.31 338 LYS A CA 1
ATOM 2699 C C . LYS A 1 338 ? 0.974 12.384 16.159 1.00 95.31 338 LYS A C 1
ATOM 2701 O O . LYS A 1 338 ? 1.591 13.353 15.728 1.00 95.31 338 LYS A O 1
ATOM 2706 N N . SER A 1 339 ? 1.056 11.962 17.414 1.00 90.94 339 SER A N 1
ATOM 2707 C CA . SER A 1 339 ? 1.905 12.503 18.477 1.00 90.94 339 SER A CA 1
ATOM 2708 C C . SER A 1 339 ? 2.149 11.394 19.510 1.00 90.94 339 SER A C 1
ATOM 2710 O O . SER A 1 339 ? 2.106 10.220 19.148 1.00 90.94 339 SER A O 1
ATOM 2712 N N . THR A 1 340 ? 2.368 11.720 20.786 1.00 91.94 340 THR A N 1
ATOM 2713 C CA . THR A 1 340 ? 2.459 10.731 21.870 1.00 91.94 340 THR A CA 1
ATOM 2714 C C . THR A 1 340 ? 1.269 9.774 21.844 1.00 91.94 340 THR A C 1
ATOM 2716 O O . THR A 1 340 ? 0.126 10.192 22.031 1.00 91.94 340 THR A O 1
ATOM 2719 N N . ALA A 1 341 ? 1.545 8.495 21.593 1.00 92.75 341 ALA A N 1
ATOM 2720 C CA . ALA A 1 341 ? 0.540 7.444 21.563 1.00 92.75 341 ALA A CA 1
ATOM 2721 C C . ALA A 1 341 ? -0.018 7.156 22.962 1.00 92.75 341 ALA A C 1
ATOM 2723 O O . ALA A 1 341 ? 0.681 7.298 23.969 1.00 92.75 341 ALA A O 1
ATOM 2724 N N . ARG A 1 342 ? -1.272 6.698 23.023 1.00 91.44 342 ARG A N 1
ATOM 2725 C CA . ARG A 1 342 ? -1.814 6.096 24.245 1.00 91.44 342 ARG A CA 1
ATOM 2726 C C . ARG A 1 342 ? -1.128 4.762 24.542 1.00 91.44 342 ARG A C 1
ATOM 2728 O O . ARG A 1 342 ? -0.549 4.136 23.657 1.00 91.44 342 ARG A O 1
ATOM 2735 N N . SER A 1 343 ? -1.250 4.306 25.784 1.00 91.44 343 SER A N 1
ATOM 2736 C CA . SER A 1 343 ? -0.874 2.936 26.134 1.00 91.44 343 SER A CA 1
ATOM 2737 C C . SER A 1 343 ? -1.822 1.931 25.486 1.00 91.44 343 SER A C 1
ATOM 2739 O O . SER A 1 343 ? -3.021 2.179 25.367 1.00 91.44 343 SER A O 1
ATOM 2741 N N . PHE A 1 344 ? -1.274 0.783 25.112 1.00 92.12 344 PHE A N 1
ATOM 2742 C CA . PHE A 1 344 ? -2.043 -0.402 24.764 1.00 92.12 344 PHE A CA 1
ATOM 2743 C C . PHE A 1 344 ? -2.951 -0.836 25.916 1.00 92.12 344 PHE A C 1
ATOM 2745 O O . PHE A 1 344 ? -2.550 -0.780 27.080 1.00 92.12 344 PHE A O 1
ATOM 2752 N N . ASN A 1 345 ? -4.151 -1.326 25.596 1.00 88.62 345 ASN A N 1
ATOM 2753 C CA . ASN A 1 345 ? -5.096 -1.800 26.614 1.00 88.62 345 ASN A CA 1
ATOM 2754 C C . ASN A 1 345 ? -4.593 -3.049 27.359 1.00 88.62 345 ASN A C 1
ATOM 2756 O O . ASN A 1 345 ? -5.018 -3.318 28.480 1.00 88.62 345 ASN A O 1
ATOM 2760 N N . PHE A 1 346 ? -3.715 -3.831 26.729 1.00 91.62 346 PHE A N 1
ATOM 2761 C CA . PHE A 1 346 ? -3.092 -5.018 27.311 1.00 91.62 346 PHE A CA 1
ATOM 2762 C C . PHE A 1 346 ? -1.750 -5.324 26.619 1.00 91.62 346 PHE A C 1
ATOM 2764 O O . PHE A 1 346 ? -1.517 -4.850 25.504 1.00 91.62 346 PHE A O 1
ATOM 2771 N N . PRO A 1 347 ? -0.851 -6.112 27.239 1.00 87.44 347 PRO A N 1
ATOM 2772 C CA . PRO A 1 347 ? 0.390 -6.539 26.596 1.00 87.44 347 PRO A CA 1
ATOM 2773 C C . PRO A 1 347 ? 0.122 -7.293 25.290 1.00 87.44 347 PRO A C 1
ATOM 2775 O O . PRO A 1 347 ? -0.734 -8.176 25.239 1.00 87.44 347 PRO A O 1
ATOM 2778 N N . MET A 1 348 ? 0.867 -6.961 24.239 1.00 87.31 348 MET A N 1
ATOM 2779 C CA . MET A 1 348 ? 0.710 -7.550 22.912 1.00 87.31 348 MET A CA 1
ATOM 2780 C C . MET A 1 348 ? 2.066 -7.965 22.356 1.00 87.31 348 MET A C 1
ATOM 2782 O O . MET A 1 348 ? 3.034 -7.210 22.416 1.00 87.31 348 MET A O 1
ATOM 2786 N N . TYR A 1 349 ? 2.122 -9.172 21.802 1.00 91.56 349 TYR A N 1
ATOM 2787 C CA . TYR A 1 349 ? 3.284 -9.638 21.061 1.00 91.56 349 TYR A CA 1
ATOM 2788 C C . TYR A 1 349 ? 3.270 -9.063 19.647 1.00 91.56 349 TYR A C 1
ATOM 2790 O O . TYR A 1 349 ? 2.217 -8.946 19.023 1.00 91.56 349 TYR A O 1
ATOM 2798 N N . ALA A 1 350 ? 4.457 -8.772 19.120 1.00 93.56 350 ALA A N 1
ATOM 2799 C CA . ALA A 1 350 ? 4.622 -8.273 17.759 1.00 93.56 350 ALA A CA 1
ATOM 2800 C C . ALA A 1 350 ? 4.167 -9.280 16.686 1.00 93.56 350 ALA A C 1
ATOM 2802 O O . ALA A 1 350 ? 3.842 -8.877 15.578 1.00 93.56 350 ALA A O 1
ATOM 2803 N N . VAL A 1 351 ? 4.132 -10.582 16.993 1.00 95.69 351 VAL A N 1
ATOM 2804 C CA . VAL A 1 351 ? 3.773 -11.634 16.032 1.00 95.69 351 VAL A CA 1
ATOM 2805 C C . VAL A 1 351 ? 2.453 -12.288 16.431 1.00 95.69 351 VAL A C 1
ATOM 2807 O O . VAL A 1 351 ? 2.340 -12.849 17.522 1.00 95.69 351 VAL A O 1
ATOM 2810 N N . LYS A 1 352 ? 1.475 -12.285 15.521 1.00 94.75 352 LYS A N 1
ATOM 2811 C CA . LYS A 1 352 ? 0.222 -13.045 15.644 1.00 94.75 352 LYS A CA 1
ATOM 2812 C C . LYS A 1 352 ? 0.163 -14.093 14.543 1.00 94.75 352 LYS A C 1
ATOM 2814 O O . LYS A 1 352 ? 0.085 -13.765 13.363 1.00 94.75 352 LYS A O 1
ATOM 2819 N N . SER A 1 353 ? 0.169 -15.361 14.941 1.00 93.69 353 SER A N 1
ATOM 2820 C CA . SER A 1 353 ? -0.111 -16.478 14.039 1.00 93.69 353 SER A CA 1
ATOM 2821 C C . SER A 1 353 ? -1.618 -16.610 13.836 1.00 93.69 353 SER A C 1
ATOM 2823 O O . SER A 1 353 ? -2.361 -16.696 14.817 1.00 93.69 353 SER A O 1
ATOM 2825 N N . ALA A 1 354 ? -2.063 -16.609 12.582 1.00 89.94 354 ALA A N 1
ATOM 2826 C CA . ALA A 1 354 ? -3.440 -16.909 12.206 1.00 89.94 354 ALA A CA 1
ATOM 2827 C C . ALA A 1 354 ? -3.486 -17.423 10.763 1.00 89.94 354 ALA A C 1
ATOM 2829 O O . ALA A 1 354 ? -2.903 -16.821 9.859 1.00 89.94 354 ALA A O 1
ATOM 2830 N N . SER A 1 355 ? -4.186 -18.530 10.528 1.00 84.00 355 SER A N 1
ATOM 2831 C CA . SER A 1 355 ? -4.366 -19.061 9.174 1.00 84.00 355 SER A CA 1
ATOM 2832 C C . SER A 1 355 ? -5.189 -18.100 8.317 1.00 84.00 355 SER A C 1
ATOM 2834 O O . SER A 1 355 ? -6.114 -17.450 8.807 1.00 84.00 355 SER A O 1
ATOM 2836 N N . SER A 1 356 ? -4.884 -18.028 7.018 1.00 76.00 356 SER A N 1
ATOM 2837 C CA . SER A 1 356 ? -5.767 -17.320 6.085 1.00 76.00 356 SER A CA 1
ATOM 2838 C C . SER A 1 356 ? -7.156 -17.979 6.073 1.00 76.00 356 SER A C 1
ATOM 2840 O O . SER A 1 356 ? -7.231 -19.209 6.160 1.00 76.00 356 SER A O 1
ATOM 2842 N N . PRO A 1 357 ? -8.248 -17.207 5.921 1.00 70.50 357 PRO A N 1
ATOM 2843 C CA . PRO A 1 357 ? -9.586 -17.776 5.783 1.00 70.50 357 PRO A CA 1
ATOM 2844 C C . PRO A 1 357 ? -9.647 -18.782 4.626 1.00 70.50 357 PRO A C 1
ATOM 2846 O O . PRO A 1 357 ? -9.122 -18.515 3.545 1.00 70.50 357 PRO A O 1
ATOM 2849 N N . SER A 1 358 ? -10.301 -19.928 4.842 1.00 62.59 358 SER A N 1
ATOM 2850 C CA . SER A 1 358 ? -10.412 -21.006 3.843 1.00 62.59 358 SER A CA 1
ATOM 2851 C C . SER A 1 358 ? -11.247 -20.616 2.618 1.00 62.59 358 SER A C 1
ATOM 2853 O O . SER A 1 358 ? -11.030 -21.140 1.528 1.00 62.59 358 SER A O 1
ATOM 2855 N N . ARG A 1 359 ? -12.182 -19.671 2.780 1.00 65.00 359 ARG A N 1
ATOM 2856 C CA . ARG A 1 359 ? -12.900 -18.992 1.697 1.00 65.00 359 ARG A CA 1
ATOM 2857 C C . ARG A 1 359 ? -12.714 -17.491 1.866 1.00 65.00 359 ARG A C 1
ATOM 2859 O O . ARG A 1 359 ? -13.194 -16.922 2.842 1.00 65.00 359 ARG A O 1
ATOM 2866 N N . LYS A 1 360 ? -12.001 -16.870 0.929 1.00 61.16 360 LYS A N 1
ATOM 2867 C CA . LYS A 1 360 ? -11.807 -15.420 0.889 1.00 61.16 360 LYS A CA 1
ATOM 2868 C C . LYS A 1 360 ? -12.837 -14.789 -0.036 1.00 61.16 360 LYS A C 1
ATOM 2870 O O . LYS A 1 360 ? -13.003 -15.253 -1.160 1.00 61.16 360 LYS A O 1
ATOM 2875 N N . VAL A 1 361 ? -13.477 -13.719 0.427 1.00 66.44 361 VAL A N 1
ATOM 2876 C CA . VAL A 1 361 ? -14.287 -12.850 -0.439 1.00 66.44 361 VAL A CA 1
ATOM 2877 C C . VAL A 1 361 ? -13.384 -11.820 -1.123 1.00 66.44 361 VAL A C 1
ATOM 2879 O O . VAL A 1 361 ? -13.577 -11.516 -2.295 1.00 66.44 361 VAL A O 1
ATOM 2882 N N . HIS A 1 362 ? -12.333 -11.362 -0.429 1.00 63.75 362 HIS A N 1
ATOM 2883 C CA . HIS A 1 362 ? -11.311 -10.455 -0.958 1.00 63.75 362 HIS A CA 1
ATOM 2884 C C . HIS A 1 362 ? -9.898 -11.080 -0.894 1.00 63.75 362 HIS A C 1
ATOM 2886 O O . HIS A 1 362 ? -9.545 -11.664 0.136 1.00 63.75 362 HIS A O 1
ATOM 2892 N N . PRO A 1 363 ? -9.034 -10.930 -1.923 1.00 60.75 363 PRO A N 1
ATOM 2893 C CA . PRO A 1 363 ? -7.690 -11.528 -1.943 1.00 60.75 363 PRO A CA 1
ATOM 2894 C C . PRO A 1 363 ? -6.822 -11.168 -0.725 1.00 60.75 363 PRO A C 1
ATOM 2896 O O . PRO A 1 363 ? -6.197 -12.039 -0.106 1.00 60.75 363 PRO A O 1
ATOM 2899 N N . ALA A 1 364 ? -6.854 -9.891 -0.334 1.00 70.56 364 ALA A N 1
ATOM 2900 C CA . ALA A 1 364 ? -6.114 -9.339 0.801 1.00 70.56 364 ALA A CA 1
ATOM 2901 C C . ALA A 1 364 ? -6.865 -9.418 2.145 1.00 70.56 364 ALA A C 1
ATOM 2903 O O . ALA A 1 364 ? -6.474 -8.736 3.083 1.00 70.56 364 ALA A O 1
ATOM 2904 N N . GLN A 1 365 ? -7.938 -10.211 2.265 1.00 80.44 365 GLN A N 1
ATOM 2905 C CA . GLN A 1 365 ? -8.720 -10.319 3.504 1.00 80.44 365 GLN A CA 1
ATOM 2906 C C . GLN A 1 365 ? -7.877 -10.850 4.677 1.00 80.44 365 GLN A C 1
ATOM 2908 O O . GLN A 1 365 ? -7.254 -11.913 4.575 1.00 80.44 365 GLN A O 1
ATOM 2913 N N . LYS A 1 366 ? -7.899 -10.118 5.799 1.00 88.06 366 LYS A N 1
ATOM 2914 C CA . LYS A 1 366 ? -7.218 -10.479 7.053 1.00 88.06 366 LYS A CA 1
ATOM 2915 C C . LYS A 1 366 ? -8.126 -11.352 7.933 1.00 88.06 366 LYS A C 1
ATOM 2917 O O . LYS A 1 366 ? -9.347 -11.209 7.853 1.00 88.06 366 LYS A O 1
ATOM 2922 N N . PRO A 1 367 ? -7.570 -12.252 8.765 1.00 91.12 367 PRO A N 1
ATOM 2923 C CA . PRO A 1 367 ? -8.345 -13.046 9.709 1.00 91.12 367 PRO A CA 1
ATOM 2924 C C . PRO A 1 367 ? -8.903 -12.161 10.822 1.00 91.12 367 PRO A C 1
ATOM 2926 O O . PRO A 1 367 ? -8.207 -11.267 11.308 1.00 91.12 367 PRO A O 1
ATOM 2929 N N . ASP A 1 368 ? -10.114 -12.461 11.287 1.00 93.62 368 ASP A N 1
ATOM 2930 C CA . ASP A 1 368 ? -10.758 -11.681 12.351 1.00 93.62 368 ASP A CA 1
ATOM 2931 C C . ASP A 1 368 ? -9.924 -11.627 13.611 1.00 93.62 368 ASP A C 1
ATOM 2933 O O . ASP A 1 368 ? -9.817 -10.570 14.201 1.00 93.62 368 ASP A O 1
ATOM 2937 N N . GLU A 1 369 ? -9.265 -12.718 13.997 1.00 94.38 369 GLU A N 1
ATOM 2938 C CA . GLU A 1 369 ? -8.438 -12.735 15.205 1.00 94.38 369 GLU A CA 1
ATOM 2939 C C . GLU A 1 369 ? -7.283 -11.722 15.167 1.00 94.38 369 GLU A C 1
ATOM 2941 O O . GLU A 1 369 ? -6.814 -11.278 16.215 1.00 94.38 369 GLU A O 1
ATOM 2946 N N . VAL A 1 370 ? -6.788 -11.376 13.972 1.00 96.00 370 VAL A N 1
ATOM 2947 C CA . VAL A 1 370 ? -5.753 -10.347 13.798 1.00 96.00 370 VAL A CA 1
ATOM 2948 C C . VAL A 1 370 ? -6.368 -8.961 13.986 1.00 96.00 370 VAL A C 1
ATOM 2950 O O . VAL A 1 370 ? -5.832 -8.142 14.731 1.00 96.00 370 VAL A O 1
ATOM 2953 N N . ILE A 1 371 ? -7.516 -8.717 13.353 1.00 97.12 371 ILE A N 1
ATOM 2954 C CA . ILE A 1 371 ? -8.255 -7.453 13.452 1.00 97.12 371 ILE A CA 1
ATOM 2955 C C . ILE A 1 371 ? -8.752 -7.236 14.891 1.00 97.12 371 ILE A C 1
ATOM 2957 O O . ILE A 1 371 ? -8.559 -6.164 15.455 1.00 97.12 371 ILE A O 1
ATOM 2961 N N . GLU A 1 372 ? -9.338 -8.259 15.516 1.00 97.06 372 GLU A N 1
ATOM 2962 C CA . GLU A 1 372 ? -9.853 -8.256 16.888 1.00 97.06 372 GLU A CA 1
ATOM 2963 C C . GLU A 1 372 ? -8.753 -7.924 17.892 1.00 97.06 372 GLU A C 1
ATOM 2965 O O . GLU A 1 372 ? -8.989 -7.122 18.799 1.00 97.06 372 GLU A O 1
ATOM 2970 N N . LEU A 1 373 ? -7.555 -8.497 17.716 1.00 97.00 373 LEU A N 1
ATOM 2971 C CA . LEU A 1 373 ? -6.390 -8.192 18.541 1.00 97.00 373 LEU A CA 1
ATOM 2972 C C . LEU A 1 373 ? -6.025 -6.707 18.434 1.00 97.00 373 LEU A C 1
ATOM 2974 O O . LEU A 1 373 ? -5.956 -6.027 19.457 1.00 97.00 373 LEU A O 1
ATOM 2978 N N . ILE A 1 374 ? -5.853 -6.197 17.211 1.00 97.81 374 ILE A N 1
ATOM 2979 C CA . ILE A 1 374 ? -5.465 -4.802 16.963 1.00 97.81 374 ILE A CA 1
ATOM 2980 C C . ILE A 1 374 ? -6.521 -3.830 17.510 1.00 97.81 374 ILE A C 1
ATOM 2982 O O . ILE A 1 374 ? -6.191 -2.910 18.264 1.00 97.81 374 ILE A O 1
ATOM 2986 N N . VAL A 1 375 ? -7.797 -4.043 17.174 1.00 98.19 375 VAL A N 1
ATOM 2987 C CA . VAL A 1 375 ? -8.908 -3.168 17.577 1.00 98.19 375 VAL A CA 1
ATOM 2988 C C . VAL A 1 375 ? -9.098 -3.195 19.090 1.00 98.19 375 VAL A C 1
ATOM 2990 O O . VAL A 1 375 ? -9.209 -2.134 19.705 1.00 98.19 375 VAL A O 1
ATOM 2993 N N . SER A 1 376 ? -9.089 -4.374 19.718 1.00 95.69 376 SER A N 1
ATOM 2994 C CA . SER A 1 376 ? -9.285 -4.489 21.169 1.00 95.69 376 SER A CA 1
ATOM 2995 C C . SER A 1 376 ? -8.144 -3.879 21.969 1.00 95.69 376 SER A C 1
ATOM 2997 O O . SER A 1 376 ? -8.368 -3.375 23.068 1.00 95.69 376 SER A O 1
ATOM 2999 N N . ASN A 1 377 ? -6.930 -3.916 21.423 1.00 94.88 377 ASN A N 1
ATOM 3000 C CA . ASN A 1 377 ? -5.758 -3.347 22.064 1.00 94.88 377 ASN A CA 1
ATOM 3001 C C . ASN A 1 377 ? -5.686 -1.818 21.902 1.00 94.88 377 ASN A C 1
ATOM 3003 O O . ASN A 1 377 ? -5.253 -1.118 22.816 1.00 94.88 377 ASN A O 1
ATOM 3007 N N . SER A 1 378 ? -6.171 -1.310 20.765 1.00 96.25 378 SER A N 1
ATOM 3008 C CA . SER A 1 378 ? -6.070 0.108 20.399 1.00 96.25 378 SER A CA 1
ATOM 3009 C C . SER A 1 378 ? -7.274 0.954 20.815 1.00 96.25 378 SER A C 1
ATOM 3011 O O . SER A 1 378 ? -7.166 2.178 20.879 1.00 96.25 378 SER A O 1
ATOM 3013 N N . THR A 1 379 ? -8.425 0.323 21.077 1.00 96.88 379 THR A N 1
ATOM 3014 C CA . THR A 1 379 ? -9.700 1.010 21.332 1.00 96.88 379 THR A CA 1
ATOM 3015 C C . THR A 1 379 ? -10.533 0.363 22.436 1.00 96.88 379 THR A C 1
ATOM 3017 O O . THR A 1 379 ? -10.493 -0.848 22.676 1.00 96.88 379 THR A O 1
ATOM 3020 N N . THR A 1 380 ? -11.364 1.181 23.066 1.00 94.25 380 THR A N 1
ATOM 3021 C CA . THR A 1 380 ? -12.414 0.815 24.019 1.00 94.25 380 THR A CA 1
ATOM 3022 C C . THR A 1 380 ? -13.795 0.848 23.346 1.00 94.25 380 THR A C 1
ATOM 3024 O O . THR A 1 380 ? -13.914 1.132 22.153 1.00 94.25 380 THR A O 1
ATOM 3027 N N . LYS A 1 381 ? -14.864 0.483 24.068 1.00 93.88 381 LYS A N 1
AT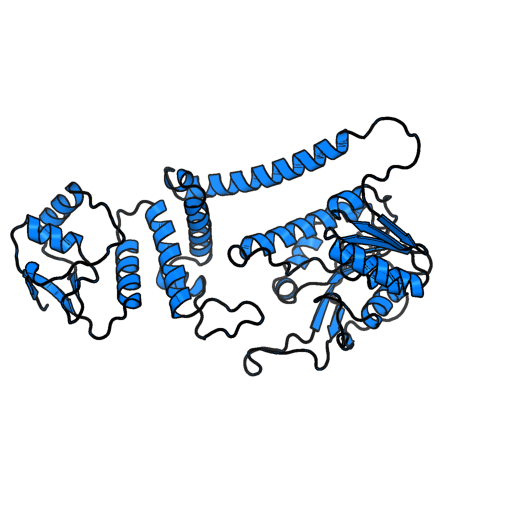OM 3028 C CA . LYS A 1 381 ? -16.229 0.511 23.512 1.00 93.88 381 LYS A CA 1
ATOM 3029 C C . LYS A 1 381 ? -16.591 1.921 23.034 1.00 93.88 381 LYS A C 1
ATOM 3031 O O . LYS A 1 381 ? -16.219 2.901 23.667 1.00 93.88 381 LYS A O 1
ATOM 3036 N N . HIS A 1 382 ? -17.349 2.000 21.942 1.00 95.44 382 HIS A N 1
ATOM 3037 C CA . HIS A 1 382 ? -17.815 3.235 21.292 1.00 95.44 382 HIS A CA 1
ATOM 3038 C C . HIS A 1 382 ? -16.737 4.125 20.647 1.00 95.44 382 HIS A C 1
ATOM 3040 O O . HIS A 1 382 ? -17.089 5.048 19.905 1.00 95.44 382 HIS A O 1
ATOM 3046 N N . GLU A 1 383 ? -15.448 3.848 20.856 1.00 97.56 383 GLU A N 1
ATOM 3047 C CA . GLU A 1 383 ? -14.373 4.525 20.130 1.00 97.56 383 GLU A CA 1
ATOM 3048 C C . GLU A 1 383 ? -14.412 4.189 18.633 1.00 97.56 383 GLU A C 1
ATOM 3050 O O . GLU A 1 383 ? -14.929 3.145 18.217 1.00 97.56 383 GLU A O 1
ATOM 3055 N N . LEU A 1 384 ? -13.920 5.132 17.830 1.00 98.69 384 LEU A N 1
ATOM 3056 C CA . LEU A 1 384 ? -14.044 5.131 16.380 1.00 98.69 384 LEU A CA 1
ATOM 3057 C C . LEU A 1 384 ? -12.781 4.585 15.707 1.00 98.69 384 LEU A C 1
ATOM 3059 O O . LEU A 1 384 ? -11.680 5.106 15.910 1.00 98.69 384 LEU A O 1
ATOM 3063 N N . VAL A 1 385 ? -12.970 3.573 14.862 1.00 98.88 385 VAL A N 1
ATOM 3064 C CA . VAL A 1 385 ? -11.955 3.028 13.952 1.00 98.88 385 VAL A CA 1
ATOM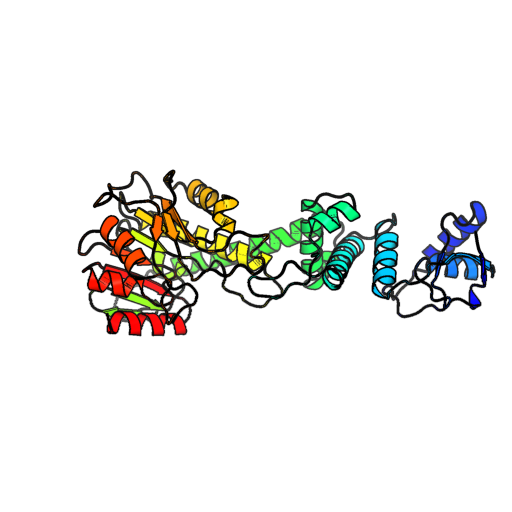 3065 C C . VAL A 1 385 ? -12.191 3.565 12.537 1.00 98.88 385 VAL A C 1
ATOM 3067 O O . VAL A 1 385 ? -13.323 3.563 12.060 1.00 98.88 385 VAL A O 1
ATOM 3070 N N . LEU A 1 386 ? -11.142 4.016 11.852 1.00 98.75 386 LEU A N 1
ATOM 3071 C CA . LEU A 1 386 ? -11.195 4.353 10.426 1.00 98.75 386 LEU A CA 1
ATOM 3072 C C . LEU A 1 386 ? -10.467 3.284 9.607 1.00 98.75 386 LEU A C 1
ATOM 3074 O O . LEU A 1 386 ? -9.301 2.999 9.887 1.00 98.75 386 LEU A O 1
ATOM 3078 N N . ASP A 1 387 ? -11.131 2.783 8.565 1.00 98.25 387 ASP A N 1
ATOM 3079 C CA . ASP A 1 387 ? -10.524 1.993 7.491 1.00 98.25 387 ASP A CA 1
ATOM 3080 C C . ASP A 1 387 ? -10.838 2.621 6.111 1.00 98.25 387 ASP A C 1
ATOM 3082 O O . ASP A 1 387 ? -11.938 2.452 5.579 1.00 98.25 387 ASP A O 1
ATOM 3086 N N . PRO A 1 388 ? -9.901 3.382 5.518 1.00 96.50 388 PRO A N 1
ATOM 3087 C CA . PRO A 1 388 ? -10.102 4.075 4.249 1.00 96.50 388 PRO A CA 1
ATOM 3088 C C . PRO A 1 388 ? -10.014 3.164 3.008 1.00 96.50 388 PRO A C 1
ATOM 3090 O O . PRO A 1 388 ? -10.205 3.671 1.904 1.00 96.50 388 PRO A O 1
ATOM 3093 N N . PHE A 1 389 ? -9.701 1.870 3.169 1.00 94.12 389 PHE A N 1
ATOM 3094 C CA . PHE A 1 389 ? -9.562 0.891 2.081 1.00 94.12 389 PHE A CA 1
ATOM 3095 C C . PHE A 1 389 ? -10.205 -0.446 2.487 1.00 94.12 389 PHE A C 1
ATOM 3097 O O . PHE A 1 389 ? -9.547 -1.483 2.564 1.00 94.12 389 PHE A O 1
ATOM 3104 N N . CYS A 1 390 ? -11.498 -0.406 2.811 1.00 90.69 390 CYS A N 1
ATOM 3105 C CA . CYS A 1 390 ? -12.125 -1.452 3.620 1.00 90.69 390 CYS A CA 1
ATOM 3106 C C . CYS A 1 390 ? -12.336 -2.805 2.921 1.00 90.69 390 CYS A C 1
ATOM 3108 O O . CYS A 1 390 ? -12.515 -3.823 3.607 1.00 90.69 390 CYS A O 1
ATOM 3110 N N . GLY A 1 391 ? -12.310 -2.858 1.583 1.00 89.25 391 GLY A N 1
ATOM 3111 C CA . GLY A 1 391 ? -12.405 -4.098 0.818 1.00 89.25 391 GLY A CA 1
ATOM 3112 C C . GLY A 1 391 ? -13.615 -4.939 1.235 1.00 89.25 391 GLY A C 1
ATOM 3113 O O . GLY A 1 391 ? -14.758 -4.504 1.172 1.00 89.25 391 GLY A O 1
ATOM 3114 N N . SER A 1 392 ? -13.371 -6.161 1.719 1.00 86.62 392 SER A N 1
ATOM 3115 C CA . SER A 1 392 ? -14.432 -7.072 2.197 1.00 86.62 392 SER A CA 1
ATOM 3116 C C . SER A 1 392 ? -15.229 -6.597 3.428 1.00 86.62 392 SER A C 1
ATOM 3118 O O . SER A 1 392 ? -16.210 -7.244 3.770 1.00 86.62 392 SER A O 1
ATOM 3120 N N . GLY A 1 393 ? -14.816 -5.537 4.133 1.00 91.62 393 GLY A N 1
ATOM 3121 C CA . GLY A 1 393 ? -15.549 -4.992 5.289 1.00 91.62 393 GLY A CA 1
ATOM 3122 C C . GLY A 1 393 ? -15.355 -5.722 6.624 1.00 91.62 393 GLY A C 1
ATOM 3123 O O . GLY A 1 393 ? -16.096 -5.473 7.577 1.00 91.62 393 GLY A O 1
ATOM 3124 N N . ARG A 1 394 ? -14.347 -6.601 6.739 1.00 94.00 394 ARG A N 1
ATOM 3125 C CA . ARG A 1 394 ? -14.086 -7.376 7.971 1.00 94.00 394 ARG A CA 1
ATOM 3126 C C . ARG A 1 394 ? -13.764 -6.511 9.185 1.00 94.00 394 ARG A C 1
ATOM 3128 O O . ARG A 1 394 ? -14.158 -6.869 10.292 1.00 94.00 394 ARG A O 1
ATOM 3135 N N . VAL A 1 395 ? -13.108 -5.363 8.990 1.00 96.75 395 VAL A N 1
ATOM 3136 C CA . VAL A 1 395 ? -12.857 -4.400 10.075 1.00 96.75 395 VAL A CA 1
ATOM 3137 C C . VAL A 1 395 ? -14.174 -3.942 10.698 1.00 96.75 395 VAL A C 1
ATOM 3139 O O . VAL A 1 395 ? -14.320 -3.998 11.915 1.00 96.75 395 VAL A O 1
ATOM 3142 N N . GLY A 1 396 ? -15.168 -3.592 9.880 1.00 96.88 396 GLY A N 1
ATOM 3143 C CA . GLY A 1 396 ? -16.494 -3.185 10.342 1.00 96.88 396 GLY A CA 1
ATOM 3144 C C . GLY A 1 396 ? -17.235 -4.292 11.086 1.00 96.88 396 GLY A C 1
ATOM 3145 O O . GLY A 1 396 ? -17.768 -4.040 12.164 1.00 96.88 396 GLY A O 1
ATOM 3146 N N . ALA A 1 397 ? -17.217 -5.523 10.564 1.00 96.12 397 ALA A N 1
ATOM 3147 C CA . ALA A 1 397 ? -17.828 -6.680 11.224 1.00 96.12 397 ALA A CA 1
ATOM 3148 C C . ALA A 1 397 ? -17.220 -6.943 12.614 1.00 96.12 397 ALA A C 1
ATOM 3150 O O . ALA A 1 397 ? -17.939 -7.087 13.606 1.00 96.12 397 ALA A O 1
ATOM 3151 N N . VAL A 1 398 ? -15.888 -6.915 12.712 1.00 97.81 398 VAL A N 1
ATOM 3152 C CA . VAL A 1 398 ? -15.176 -7.057 13.988 1.00 97.81 398 VAL A CA 1
ATOM 3153 C C . VAL A 1 398 ? -15.488 -5.893 14.930 1.00 97.81 398 VAL A C 1
ATOM 3155 O O . VAL A 1 398 ? -15.794 -6.121 16.100 1.00 97.81 398 VAL A O 1
ATOM 3158 N N . CYS A 1 399 ? -15.470 -4.650 14.442 1.00 98.31 399 CYS A N 1
ATOM 3159 C CA . CYS A 1 399 ? -15.836 -3.478 15.234 1.00 98.31 399 CYS A CA 1
ATOM 3160 C C . CYS A 1 399 ? -17.257 -3.596 15.799 1.00 98.31 399 CYS A C 1
ATOM 3162 O O . CYS A 1 399 ? -17.441 -3.347 16.991 1.00 98.31 399 CYS A O 1
ATOM 3164 N N . LYS A 1 400 ? -18.227 -4.050 14.996 1.00 97.25 400 LYS A N 1
ATOM 3165 C CA . LYS A 1 400 ? -19.619 -4.267 15.417 1.00 97.25 400 LYS A CA 1
ATOM 3166 C C . LYS A 1 400 ? -19.708 -5.282 16.555 1.00 97.25 400 LYS A C 1
ATOM 3168 O O . LYS A 1 400 ? -20.214 -4.947 17.626 1.00 97.25 400 LYS A O 1
ATOM 3173 N N . LYS A 1 401 ? -19.122 -6.473 16.380 1.00 97.31 401 LYS A N 1
ATOM 3174 C CA . LYS A 1 401 ? -19.055 -7.529 17.412 1.00 97.31 401 LYS A CA 1
ATOM 3175 C C . LYS A 1 401 ? -18.413 -7.032 18.710 1.00 97.31 401 LYS A C 1
ATOM 3177 O O . LYS A 1 401 ? -18.824 -7.392 19.811 1.00 97.31 401 LYS A O 1
ATOM 3182 N N . LEU A 1 402 ? -17.398 -6.185 18.580 1.00 96.00 402 LEU A N 1
ATOM 3183 C CA . LEU A 1 402 ? -16.657 -5.607 19.690 1.00 96.00 402 LEU A CA 1
ATOM 3184 C C . LEU A 1 402 ? -17.353 -4.375 20.316 1.00 96.00 402 LEU A C 1
ATOM 3186 O O . LEU A 1 402 ? -16.878 -3.872 21.337 1.00 96.00 402 LEU A O 1
ATOM 3190 N N . GLY A 1 403 ? -18.460 -3.873 19.764 1.00 95.94 403 GLY A N 1
ATOM 3191 C CA . GLY A 1 403 ? -19.142 -2.667 20.252 1.00 95.94 403 GLY A CA 1
ATOM 3192 C C . GLY A 1 403 ? -18.340 -1.377 20.033 1.00 95.94 403 GLY A C 1
ATOM 3193 O O . GLY A 1 403 ? -18.372 -0.472 20.870 1.00 95.94 403 GLY A O 1
ATOM 3194 N N . ARG A 1 404 ? -17.561 -1.319 18.950 1.00 97.44 404 ARG A N 1
ATOM 3195 C CA . ARG A 1 404 ? -16.832 -0.135 18.468 1.00 97.44 404 ARG A CA 1
ATOM 3196 C C . ARG A 1 404 ? -17.617 0.516 17.334 1.00 97.44 404 ARG A C 1
ATOM 3198 O O . ARG A 1 404 ? -18.437 -0.133 16.692 1.00 97.44 404 ARG A O 1
ATOM 3205 N N . ARG A 1 405 ? -17.335 1.790 17.074 1.00 98.50 405 ARG A N 1
ATOM 3206 C CA . ARG A 1 405 ? -17.803 2.458 15.857 1.00 98.50 405 ARG A CA 1
ATOM 3207 C C . ARG A 1 405 ? -16.750 2.306 14.770 1.00 98.50 405 ARG A C 1
ATOM 3209 O O . ARG A 1 405 ? -15.559 2.260 15.083 1.00 98.50 405 ARG A O 1
ATOM 3216 N N . ALA A 1 406 ? -17.169 2.269 13.513 1.00 98.56 406 ALA A N 1
ATOM 3217 C CA . ALA A 1 406 ? -16.229 2.308 12.402 1.00 98.56 406 ALA A CA 1
ATOM 3218 C C . ALA A 1 406 ? -16.744 3.168 11.254 1.00 98.56 406 ALA A C 1
ATOM 3220 O O . ALA A 1 406 ? -17.935 3.156 10.953 1.00 98.56 406 ALA A O 1
ATOM 3221 N N . ILE A 1 407 ? -15.828 3.881 10.608 1.00 98.62 407 ILE A N 1
ATOM 3222 C CA . ILE A 1 407 ? -16.049 4.481 9.295 1.00 98.62 407 ILE A CA 1
ATOM 3223 C C . ILE A 1 407 ? -15.172 3.724 8.309 1.00 98.62 407 ILE A C 1
ATOM 3225 O O . ILE A 1 407 ? -13.969 3.574 8.518 1.00 98.62 407 ILE A O 1
ATOM 3229 N N . MET A 1 408 ? -15.796 3.230 7.253 1.00 97.88 408 MET A N 1
ATOM 3230 C CA . MET A 1 408 ? -15.174 2.423 6.220 1.00 97.88 408 MET A CA 1
ATOM 3231 C C . MET A 1 408 ? -15.418 3.059 4.858 1.00 97.88 408 MET A C 1
ATOM 3233 O O . MET A 1 408 ? -16.503 3.583 4.604 1.00 97.88 408 MET A O 1
ATOM 3237 N N . VAL A 1 409 ? -14.418 3.029 3.984 1.00 96.44 409 VAL A N 1
ATOM 3238 C CA . VAL A 1 409 ? -14.533 3.593 2.635 1.00 96.44 409 VAL A CA 1
ATOM 3239 C C . VAL A 1 409 ? -13.986 2.603 1.618 1.00 96.44 409 VAL A C 1
ATOM 3241 O O . VAL A 1 409 ? -12.943 1.990 1.846 1.00 96.44 409 VAL A O 1
ATOM 3244 N N . ASP A 1 410 ? -14.688 2.443 0.501 1.00 90.69 410 ASP A N 1
ATOM 3245 C CA . ASP A 1 410 ? -14.146 1.796 -0.690 1.00 90.69 410 ASP A CA 1
ATOM 3246 C C . ASP A 1 410 ? -14.685 2.483 -1.945 1.00 90.69 410 ASP A C 1
ATOM 3248 O O . ASP A 1 410 ? -15.850 2.873 -2.006 1.00 90.69 410 ASP A O 1
ATOM 3252 N N . SER A 1 411 ? -13.835 2.645 -2.954 1.00 88.38 411 SER A N 1
ATOM 3253 C CA . SER A 1 411 ? -14.232 3.282 -4.214 1.00 88.38 411 SER A CA 1
ATOM 3254 C C . SER A 1 411 ? -14.911 2.308 -5.180 1.00 88.38 411 SER A C 1
ATOM 3256 O O . SER A 1 411 ? -15.649 2.734 -6.070 1.00 88.38 411 SER A O 1
ATOM 3258 N N . ASP A 1 412 ? -14.681 1.001 -5.015 1.00 83.31 412 ASP A N 1
ATOM 3259 C CA . ASP A 1 412 ? -15.267 -0.029 -5.866 1.00 83.31 412 ASP A CA 1
ATOM 3260 C C . ASP A 1 412 ? -16.619 -0.483 -5.301 1.00 83.31 412 ASP A C 1
ATOM 3262 O O . ASP A 1 412 ? -16.710 -1.072 -4.221 1.00 83.31 412 ASP A O 1
ATOM 3266 N N . SER A 1 413 ? -17.682 -0.265 -6.078 1.00 83.31 413 SER A N 1
ATOM 3267 C CA . SER A 1 413 ? -19.052 -0.700 -5.756 1.00 83.31 413 SER A CA 1
ATOM 3268 C C . SER A 1 413 ? -19.170 -2.185 -5.368 1.00 83.31 413 SER A C 1
ATOM 3270 O O . SER A 1 413 ? -20.031 -2.550 -4.560 1.00 83.31 413 SER A O 1
ATOM 3272 N N . ARG A 1 414 ? -18.298 -3.059 -5.897 1.00 81.81 414 ARG A N 1
ATOM 3273 C CA . ARG A 1 414 ? -18.276 -4.494 -5.569 1.00 81.81 414 ARG A CA 1
ATOM 3274 C C . ARG A 1 414 ? -17.831 -4.723 -4.130 1.00 81.81 414 ARG A C 1
ATOM 3276 O O . ARG A 1 414 ? -18.457 -5.503 -3.412 1.00 81.81 414 ARG A O 1
ATOM 3283 N N . TRP A 1 415 ? -16.772 -4.034 -3.708 1.00 85.56 415 TRP A N 1
ATOM 3284 C CA . TRP A 1 415 ? -16.246 -4.127 -2.349 1.00 85.56 415 TRP A CA 1
ATOM 3285 C C . TRP A 1 415 ? -17.156 -3.436 -1.351 1.00 85.56 415 TRP A C 1
ATOM 3287 O O . TRP A 1 415 ? -17.464 -4.031 -0.324 1.00 85.56 415 TRP A O 1
ATOM 3297 N N . PHE A 1 416 ? -17.718 -2.283 -1.714 1.00 86.50 416 PHE A N 1
ATOM 3298 C CA . PHE A 1 416 ? -18.795 -1.661 -0.948 1.00 86.50 416 PHE A CA 1
ATOM 3299 C C . PHE A 1 416 ? -19.944 -2.648 -0.679 1.00 86.50 416 PHE A C 1
ATOM 3301 O O . PHE A 1 416 ? -20.285 -2.904 0.475 1.00 86.50 416 PHE A O 1
ATOM 3308 N N . SER A 1 417 ? -20.483 -3.286 -1.723 1.00 80.69 417 SER A N 1
ATOM 3309 C CA . SER A 1 417 ? -21.576 -4.262 -1.588 1.00 80.69 417 SER A CA 1
ATOM 3310 C C . SER A 1 417 ? -21.190 -5.458 -0.708 1.00 80.69 417 SER A C 1
ATOM 3312 O O . SER A 1 417 ? -21.981 -5.900 0.129 1.00 80.69 417 SER A O 1
ATOM 3314 N N . SER A 1 418 ? -19.962 -5.968 -0.861 1.00 84.44 418 SER A N 1
ATOM 3315 C CA . SER A 1 418 ? -19.421 -7.035 -0.012 1.00 84.44 418 SER A CA 1
ATOM 3316 C C . SER A 1 418 ? -19.344 -6.607 1.453 1.00 84.44 418 SER A C 1
ATOM 3318 O O . SER A 1 418 ? -19.786 -7.351 2.324 1.00 84.44 418 SER A O 1
ATOM 3320 N N . ALA A 1 419 ? -18.809 -5.417 1.728 1.00 90.62 419 ALA A N 1
ATOM 3321 C CA . ALA A 1 419 ? -18.658 -4.887 3.075 1.00 90.62 419 ALA A CA 1
ATOM 3322 C C . ALA A 1 419 ? -20.015 -4.669 3.759 1.00 90.62 419 ALA A C 1
ATOM 3324 O O . ALA A 1 419 ? -20.168 -4.976 4.941 1.00 90.62 419 ALA A O 1
ATOM 3325 N N . VAL A 1 420 ? -21.025 -4.211 3.012 1.00 90.19 420 VAL A N 1
ATOM 3326 C CA . VAL A 1 420 ? -22.404 -4.082 3.505 1.00 90.19 420 VAL A CA 1
ATOM 3327 C C . VAL A 1 420 ? -22.972 -5.435 3.932 1.00 90.19 420 VAL A C 1
ATOM 3329 O O . VAL A 1 420 ? -23.546 -5.541 5.016 1.00 90.19 420 VAL A O 1
ATOM 3332 N N . LEU A 1 421 ? -22.825 -6.474 3.104 1.00 85.94 421 LEU A N 1
ATOM 3333 C CA . LEU A 1 421 ? -23.291 -7.823 3.446 1.00 85.94 421 LEU A CA 1
ATOM 3334 C C . LEU A 1 421 ? -22.560 -8.378 4.671 1.00 85.94 421 LEU A C 1
ATOM 3336 O O . LEU A 1 421 ? -23.191 -8.962 5.550 1.00 85.94 421 LEU A O 1
ATOM 3340 N N . GLU A 1 422 ? -21.250 -8.164 4.738 1.00 89.62 422 GLU A N 1
ATOM 3341 C CA . GLU A 1 422 ? -20.406 -8.611 5.839 1.00 89.62 422 GLU A CA 1
ATOM 3342 C C . GLU A 1 422 ? -20.849 -7.997 7.174 1.00 89.62 422 GLU A C 1
ATOM 3344 O O . GLU A 1 422 ? -21.106 -8.715 8.136 1.00 89.62 422 GLU A O 1
ATOM 3349 N N . VAL A 1 423 ? -21.045 -6.675 7.219 1.00 91.31 423 VAL A N 1
ATOM 3350 C CA . VAL A 1 423 ? -21.496 -5.974 8.431 1.00 91.31 423 VAL A CA 1
ATOM 3351 C C . VAL A 1 423 ? -22.926 -6.359 8.823 1.00 91.31 423 VAL A C 1
ATOM 3353 O O . VAL A 1 423 ? -23.207 -6.512 10.013 1.00 91.31 423 VAL A O 1
ATOM 3356 N N . LYS A 1 424 ? -23.832 -6.561 7.855 1.00 88.12 424 LYS A N 1
ATOM 3357 C CA . LYS A 1 424 ? -25.212 -7.006 8.132 1.00 88.12 424 LYS A CA 1
ATOM 3358 C C . LYS A 1 424 ? -25.266 -8.379 8.798 1.00 88.12 424 LYS A C 1
ATOM 3360 O O . LYS A 1 424 ? -26.121 -8.595 9.652 1.00 88.12 424 LYS A O 1
ATOM 3365 N N . ASN A 1 425 ? -24.374 -9.285 8.404 1.00 87.69 425 ASN A N 1
ATOM 3366 C CA . ASN A 1 425 ? -24.343 -10.662 8.895 1.00 87.69 425 ASN A CA 1
ATOM 3367 C C . ASN A 1 425 ? -23.550 -10.838 10.204 1.00 87.69 425 ASN A C 1
ATOM 3369 O O . ASN A 1 425 ? -23.569 -11.936 10.763 1.00 87.69 425 ASN A O 1
ATOM 3373 N N . ALA A 1 426 ? -22.842 -9.796 10.651 1.00 84.81 426 ALA A N 1
ATOM 3374 C CA . ALA A 1 426 ? -21.961 -9.808 11.821 1.00 84.81 426 ALA A CA 1
ATOM 3375 C C . ALA A 1 426 ? -22.676 -9.611 13.162 1.00 84.81 426 ALA A C 1
ATOM 3377 O O . ALA A 1 426 ? -23.662 -8.830 13.214 1.00 84.81 426 ALA A O 1
#

pLDDT: mean 79.39, std 17.76, range [26.95, 98.88]

InterPro domains:
  IPR001091 Restriction/modification DNA-methyltransferase [PR00508] (232-246)
  IPR001091 Restriction/modification DNA-methyltransferase [PR00508] (362-379)
  IPR001091 Restriction/modification DNA-methyltransferase [PR00508] (381-399)
  IPR002941 DNA methylase N-4/N-6 [PF01555] (233-414)
  IPR003115 ParB-like, N-terminal domain [PF02195] (3-69)
  IPR003115 ParB-like, N-terminal domain [SM00470] (2-88)
  IPR029063 S-adenosyl-L-methionine-dependent methyltransferase superfamily [G3DSA:3.40.50.150] (204-426)
  IPR029063 S-adenosyl-L-methionine-dependent methyltransferase superfamily [SSF53335] (212-419)
  IPR036086 ParB/Sulfiredoxin superfamily [SSF110849] (7-109)
  IPR050336 Chromosome-partitioning and nucleoid occlusion protein [PTHR33375] (3-152)

Foldseek 3Di:
DDKDFLVQAAEDDDPDPDDDPVVLCVVLVVCVPPNDPDFWEAEPSRYGLEDPSVSSSCVVVVHGMTGYDYDYDDDPLNSLLVHLLVVLPDPDDQLLRNLLSLLVNQVSQCVVANDDDDPPDPTRDDGGDLVNSCVVSVHDSVVSVLSNVLNVVCVVPVVLSVDPHSVVSSVVVVVVVVVVVVVVVVVLVVVVPPPPDDDDDDDDPWDWDDDLQEIETQAQLLVVLLVADFQQALEEAEEFCCDDDDDDPPVVVVNVVSVVSVLSSLLSCLRRHHVQRKYKYWDDVVCVVVCPVVVSNVVSPWAFDPAKAKEFAPPPWDDPCVPPDDTPRIIIITMIGSDNHDFWPDDDDSYDYDHDDPDDPDPPDDDLVVLLNVDNRRDDAQGEYEYSDCQQQSNLLSCSVRNYHYYYYHNDPSSSVNNNVSNVVD

Organism: NCBI:txid1070528

Sequence (426 aa):
MPTINIHQIRITNRQRKTIVVNDIEKLAESIRLIGLMHPIVIDNDNNLIAGECRIRAYQYLGRSEIECTRFSDLTAWDRSVMELEENLRRTNLTYAEEVLAVKKLHDLHQQKHGTIPTLGGEGKYPVWKLEDTATLLGISTGNISQKVQLATAIEKNPELGKLKSETQAWNTFQRGQEIKTRQLMARLITAKQAEDKPIGESDSKFESFTDSGITIYQASCLDIIPTLDDNSINCLLTDPPWQVEFDSTFMSDTDQNMLDLTASMLEMVKSKLSPGALCWMFCASKHLVKGTIYSMIQKLGYSMFEQFFIWYKPQTAHSSHPYNELKNDYEPAILFSKSTARSFNFPMYAVKSASSPSRKVHPAQKPDEVIELIVSNSTTKHELVLDPFCGSGRVGAVCKKLGRRAIMVDSDSRWFSSAVLEVKNA

Secondary structure (DSSP, 8-state):
--EEEGGG-B----S-----HHHHHHHHHHHHHH--SS-EEEETT-BEEE-HHHHHHHHHTT--EEEEEEESS--HHHHHHHHHHHHHT-TT--HHHHHHHHHHHHHHHHHHH-PPPPTTS-PPSSP--HHHHHHHHTS-HHHHHHHHHHHHHHHH-GGGGSSS-HHHHHHHHHHHHHHHHHHHHHHHHHHTTS--S---S---SSEEEEETTEEEEES-HHHHGGGSPTT-EEEEEE---TT--S-TT-HHHHHHHHHHHHHHHHHHHHHHEEEEEEEEEE--HHHHHTTHHHHHHHHTTPEEEEEEEEEE-TT----SSTTTS----EEEEEEEESSSPPPPSS---SEEE-PPPSS-SSTTPPPHHHHHHHHHHH--TTPEEEETT-TT-HHHHHHHHTT-EEEEEESSHHHHHHHHHHHHH-